Protein AF-A0A841H0S7-F1 (afdb_monomer)

Secondary structure (DSSP, 8-state):
-----------------------------SSS-EEEEEEEEEEETTTTEEEEE-TTSSS---SSSS--SEEEEEEEEEEETTEEEEEEEEEE-SSS-BS-SSSS--SEEEEEEEPPSTT-EEES-SEEE-SSSSS-EEEEEE-S-B-TTPBPPPEEEEEE-TT-SEEEEEEEEEE-------EEEE--S--EEETT---B--EEEE-TTS-EE---EEEEES-TTTEEE-TTT-BEEE-SSEEEEEEEEESS-TTS--EEEEEEEEPSS--EEEEEE--SEEE-TTPBPSS-EEEEEE-TTS-B-TT-EEEEEE---S--EES-SEEE--TTSEEEE-EE--SS-EEEEEEEE-SS-EEEEEEEEEE---SS--EEEE--SS-SBTT-GGGEESSS---TT-EEEE---SS--EE-S-EEESEEEE-TT-EEEE-SEEEESS-EEESSEEESS-EEEE---GGGG-SS-SS----EEEEEESSEEE---SS--EEEEEEEESS-EEESS-EEE-TT-EEEESS-EEESSEEEPPTT--S--EEEESS-EEESSSEEEES--EEEESS-EEESSSEEEE-TT-EEEE--SSPEEEE-TTB-TTTSB-BSSEEE-SSS-EEESS-EEEEEEEE-TT--EEESSEEEEEEEEE-SS-EEEEEEEE-SSTT-EEE--GGGEEEEEEEEEEEEEPS-EESEEEEEEEEESS-EEESS-EEESSEEE-TT--EEESS-EEE-TT-EEES-EEE-

Foldseek 3Di:
DDDDDDDDDDDDDDDDDDDDDDQDPDAPPDPAWDWQDKKKKKDFQVVLDIDIADPPPDHFDDDDDDTHAKDKDWDPWHDDPQKTKTWIKIWGQDQAKWQDDPDPRGWKKKWFPDAKPDPKHWPDASDWYDDVHPDTTGIHTQRDTHHHGRMGGIDMTMIRCVPPRMIMTMMIMITHDDLAFAEKDWPADADEDEQPDWDATDMFTAHPVRHGDDFQKFKAKPDVCQWGADGRTRTIHGHAFAKTKMKMDGPPDPPHYIDIYIYTYFYHDDKDKAWPDDAAFEEAAQAKTPDWTKIAIAHPVRQGGWHFKKAKDKPDDQDKDKPDRIFTQDNRRMDTIIIHHGPAWIKMWIWTDHPVDTDIDIGGYHYPPPPAAEEWEFACPPHQEQQQQVRIVVGGRAAQRYAYEYEDYPHAHEYQDEAHYAHYHYDAQGEYEYAEEYEYQAEYHHNHYYHHDYEDEDAHEQSSPPDDDPDFHAHEYDDEECEYEYDYPGAEHEYPEEYEHNEEYHDAAAEHEDALYEYAHAYEYHAQHYYEYDVVNQLNYEDAHLEEYEAEHHEYEYAHREYHYQEEYYYNYYAAYYDQNHEYEHAHQAAYEYDAPQADPDPGHAAYNYEYNYQHYYEYADEYEYAEYDYPPQHEYYYAAEYEYAAEDAHAHAYAYQYYEFHLDAHHDYHYDQVRYHYCEYEYNEYEDEAHAAAAYEYAHYEYPEAYEHCEHYEFAHEYEPVPHEAEYAYHYYYDVHGDYHDDYHYD

Nearest PDB structures (foldseek):
  8s83-assembly2_B  TM=7.647E-01  e=2.232E-03  Bacillus anthracis
  6qx4-assembly1_A  TM=3.963E-01  e=2.545E-05  Bacillus anthracis
  9g93-assembly1_K  TM=2.545E-01  e=7.572E-07  Bacillus anthracis str. '34F2 (NMRC)'
  9g93-assembly1_A  TM=2.711E-01  e=8.130E-06  Bacillus anthracis str. '34F2 (NMRC)'
  6hhu-assembly1_A  TM=2.618E-01  e=7.969E-05  Bacillus anthracis

Mean predicted aligned error: 19.67 Å

InterPro domains:
  IPR008964 Invasin/intimin cell-adhesion fragments [SSF49373] (290-354)
  IPR013783 Immunoglobulin-like fold [G3DSA:2.60.40.10] (270-363)

Solvent-accessible surface area (backbone atoms only — not comparable to full-atom values): 37772 Å² total; per-residue (Å²): 137,87,89,83,84,82,88,83,85,91,82,92,83,91,84,84,89,78,93,72,91,75,79,84,91,67,66,72,66,88,73,72,67,45,78,76,49,66,40,36,34,42,39,31,61,83,72,44,42,54,52,58,32,27,99,74,88,46,89,65,46,76,81,88,90,77,66,52,56,68,47,61,46,52,40,80,38,43,69,57,96,63,31,38,35,28,33,36,31,45,27,27,58,37,93,53,59,41,11,49,83,90,65,92,81,50,18,36,35,40,31,44,77,43,77,45,37,69,73,31,41,79,52,82,57,79,42,62,38,44,78,95,48,99,59,72,26,51,27,42,74,44,63,60,62,30,45,50,68,32,66,50,76,70,43,80,45,40,30,41,23,80,87,44,52,54,39,41,36,38,36,31,37,34,30,38,74,78,92,50,86,50,42,55,51,59,77,77,69,79,48,82,46,24,33,90,46,84,51,67,56,60,70,46,30,17,22,82,85,72,46,82,44,94,60,67,56,31,33,42,41,79,38,59,74,31,30,36,46,40,43,77,65,31,36,38,44,37,68,33,30,26,77,39,43,37,35,41,31,44,60,90,43,94,84,54,56,65,39,72,43,58,38,38,27,28,43,56,55,72,58,49,76,43,82,74,41,44,57,74,38,67,37,46,66,74,35,65,48,93,53,51,36,26,38,35,32,21,40,84,86,66,49,52,42,38,36,42,61,35,38,48,44,72,76,50,87,46,72,50,50,61,81,44,51,64,41,54,17,39,86,76,5,37,37,68,33,46,47,28,39,18,78,47,71,41,36,37,38,38,41,40,68,39,66,78,50,75,52,74,48,76,35,40,38,43,56,50,70,64,92,63,47,53,72,31,33,55,54,26,74,75,46,36,52,51,79,42,30,72,18,23,44,64,71,46,54,76,40,57,59,15,28,40,35,34,52,71,48,97,33,48,43,35,35,69,57,81,40,40,27,17,26,42,36,28,36,66,85,10,55,37,38,27,59,25,51,35,38,26,34,41,38,40,43,22,63,21,44,42,42,62,82,17,33,46,29,38,47,25,44,75,75,79,47,84,81,62,75,103,56,87,70,59,37,37,35,30,28,40,34,34,19,40,34,36,54,27,77,40,78,45,36,30,37,76,41,49,30,40,24,66,27,38,38,36,25,58,62,23,36,42,27,36,58,66,20,42,39,38,26,57,24,36,39,41,28,36,20,22,43,31,28,29,95,85,38,86,41,68,20,34,43,36,28,49,24,35,40,38,33,54,45,22,30,46,29,50,39,42,11,35,42,37,31,28,36,38,39,44,42,82,37,55,44,40,47,54,37,86,80,18,33,34,35,38,60,17,93,47,61,28,42,47,38,51,60,70,25,37,89,79,99,32,24,37,51,29,46,33,34,37,65,15,70,45,22,45,34,28,72,35,44,36,23,30,38,29,38,41,43,34,88,46,20,34,39,37,45,74,24,32,44,33,26,46,42,28,42,37,36,70,18,41,37,37,22,57,26,38,35,41,8,78,43,83,70,15,44,69,43,65,45,49,96,30,52,51,39,52,31,37,34,32,34,12,21,52,43,66,63,44,68,34,34,21,38,36,34,19,46,28,32,40,68,38,57,37,52,30,63,25,42,38,39,30,58,18,47,36,31,28,76,90,31,58,35,39,29,62,36,57,79,47,70,41,91,85,29,46,74,48,72,67,75,48,72,108

Organism: NCBI:txid1639882

pLDDT: mean 81.68, std 17.3, range [24.0, 98.44]

Sequence (748 aa):
MSPFARLSLLAACLSLAACADQTPTASPETDEAVTLAGVRCTLSADQSSATCGAPAGRGDVILDGDGPYVQIAMTEVTRQNGVLTANVTLKNLTNKVLGFDGTEHKGVYVYMRTPPTNGVVWIDPRGTATFGSDVARPYEKFTSDLAPGATSRAQEWSFALNGATTFTLDLMVATRVPQEFGSIAADLDSIFTAVGRADVLTAQGLNPYGFPVAAPLRWTSRNPAVLRVDAATGTLQPVTPGLTWVVVQHAADRGFAADSVRVRANPAGPFTTAVTSGDNQAGAPGQPLASPLRVRITDANGAPIPGVVARWRILGSTGGSLLNVTTVTNANGEVEASWTLGSGADSVEVIAPSAASQNRVVFHAQIITATRGFTRVWTGAVSDVWETAGNWAPAGVPTVLDSVVVPVTARSPRASVVTQVRRLVVNTGATLELNTRMSVRSDALVSGQVTGTGVVRMNADTSSVRYQSSVGYVARISGRFPELEVATSVAQPRLSGNVLVARDIRLVSARLILGGNDLRVAGDAYIQGGFVGGPGSTGADSLDVRGNVFVSAGGIGGELGVLLVGGDILQTGGSVRPLNAHVTVLNGPAQQRVNLIDSREGDGNRLVNLRIENTGGLRVDQNLHVIIVDVLNGAPITGSDTLSTRNRLKTNGLVNLPGLVIGTTGGATLTVFPGSYQVLRTHFGGGIIPALPYQNLTVGNTTAGANLRIMGDFRVEGTFNTNGYSVVVDGTYTVAPGGSVVGTVTHN

Structure (mmCIF, N/CA/C/O backbone):
data_AF-A0A841H0S7-F1
#
_entry.id   AF-A0A841H0S7-F1
#
loop_
_atom_site.group_PDB
_atom_site.id
_atom_site.type_symbol
_atom_site.label_atom_id
_atom_site.label_alt_id
_atom_site.label_comp_id
_atom_site.label_asym_id
_atom_site.label_entity_id
_atom_site.label_seq_id
_atom_site.pdbx_PDB_ins_code
_atom_site.Cartn_x
_atom_site.Cartn_y
_atom_site.Cartn_z
_atom_site.occupancy
_atom_site.B_iso_or_equiv
_atom_site.auth_seq_id
_atom_site.auth_comp_id
_atom_site.auth_asym_id
_atom_site.auth_atom_id
_atom_site.pdbx_PDB_model_num
ATOM 1 N N . MET A 1 1 ? 76.454 21.277 -82.966 1.00 41.53 1 MET A N 1
ATOM 2 C CA . MET A 1 1 ? 77.694 21.857 -82.415 1.00 41.53 1 MET A CA 1
ATOM 3 C C . MET A 1 1 ? 78.013 21.127 -81.124 1.00 41.53 1 MET A C 1
ATOM 5 O O . MET A 1 1 ? 77.267 21.211 -80.162 1.00 41.53 1 MET A O 1
ATOM 9 N N . SER A 1 2 ? 79.032 20.286 -81.217 1.00 25.53 2 SER A N 1
ATOM 10 C CA . SER A 1 2 ? 79.753 19.555 -80.172 1.00 25.53 2 SER A CA 1
ATOM 11 C C . SER A 1 2 ? 80.664 20.519 -79.360 1.00 25.53 2 SER A C 1
ATOM 13 O O . SER A 1 2 ? 80.689 21.701 -79.694 1.00 25.53 2 SER A O 1
ATOM 15 N N . PRO A 1 3 ? 81.577 20.053 -78.483 1.00 51.16 3 PRO A N 1
ATOM 16 C CA . PRO A 1 3 ? 81.412 19.371 -77.186 1.00 51.16 3 PRO A CA 1
ATOM 17 C C . PRO A 1 3 ? 82.466 19.900 -76.148 1.00 51.16 3 PRO A C 1
ATOM 19 O O . PRO A 1 3 ? 82.900 21.037 -76.267 1.00 51.16 3 PRO A O 1
ATOM 22 N N . PHE A 1 4 ? 82.918 19.036 -75.216 1.00 31.61 4 PHE A N 1
ATOM 23 C CA . PHE A 1 4 ? 84.101 19.074 -74.308 1.00 31.61 4 PHE A CA 1
ATOM 24 C C . PHE A 1 4 ? 83.768 19.292 -72.816 1.00 31.61 4 PHE A C 1
ATOM 26 O O . PHE A 1 4 ? 83.426 20.392 -72.412 1.00 31.61 4 PHE A O 1
ATOM 33 N N . ALA A 1 5 ? 83.708 18.275 -71.936 1.00 29.84 5 ALA A N 1
ATOM 34 C CA . ALA A 1 5 ? 84.603 17.123 -71.683 1.00 29.84 5 ALA A CA 1
ATOM 35 C C . ALA A 1 5 ? 85.989 17.600 -71.191 1.00 29.84 5 ALA A C 1
ATOM 37 O O . ALA A 1 5 ? 86.704 18.250 -71.937 1.00 29.84 5 ALA A O 1
ATOM 38 N N . ARG A 1 6 ? 86.284 17.479 -69.887 1.00 28.17 6 ARG A N 1
ATOM 39 C CA . ARG A 1 6 ? 86.856 16.305 -69.178 1.00 28.17 6 ARG A CA 1
ATOM 40 C C . ARG A 1 6 ? 88.393 16.285 -69.222 1.00 28.17 6 ARG A C 1
ATOM 42 O O . ARG A 1 6 ? 88.958 16.484 -70.285 1.00 28.17 6 ARG A O 1
ATOM 49 N N . LEU A 1 7 ? 88.966 15.801 -68.105 1.00 25.25 7 LEU A N 1
ATOM 50 C CA . LEU A 1 7 ? 90.251 15.077 -68.003 1.00 25.25 7 LEU A CA 1
ATOM 51 C C . LEU A 1 7 ? 91.522 15.966 -68.121 1.00 25.25 7 LEU A C 1
ATOM 53 O O . LEU A 1 7 ? 91.547 16.882 -68.921 1.00 25.25 7 LEU A O 1
ATOM 57 N N . SER A 1 8 ? 92.653 15.784 -67.424 1.00 26.27 8 SER A N 1
ATOM 58 C CA . SER A 1 8 ? 93.158 14.787 -66.460 1.00 26.27 8 SER A CA 1
ATOM 59 C C . SER A 1 8 ? 94.675 15.011 -66.251 1.00 26.27 8 SER A C 1
ATOM 61 O O . SER A 1 8 ? 95.305 15.650 -67.085 1.00 26.27 8 SER A O 1
ATOM 63 N N . LEU A 1 9 ? 95.229 14.320 -65.243 1.00 24.52 9 LEU A N 1
ATOM 64 C CA . LEU A 1 9 ? 96.624 13.853 -65.067 1.00 24.52 9 LEU A CA 1
ATOM 65 C C . LEU A 1 9 ? 97.615 14.820 -64.392 1.00 24.52 9 LEU A C 1
ATOM 67 O O . LEU A 1 9 ? 97.779 15.953 -64.816 1.00 24.52 9 LEU A O 1
ATOM 71 N N . LEU A 1 10 ? 98.180 14.471 -63.226 1.00 24.00 10 LEU A N 1
ATOM 72 C CA . LEU A 1 10 ? 99.197 13.435 -62.907 1.00 24.00 10 LEU A CA 1
ATOM 73 C C . LEU A 1 10 ? 100.619 13.773 -63.390 1.00 24.00 10 LEU A C 1
ATOM 75 O O . LEU A 1 10 ? 100.921 13.624 -64.568 1.00 24.00 10 LEU A O 1
ATOM 79 N N . ALA A 1 11 ? 101.484 14.105 -62.426 1.00 26.12 11 ALA A N 1
ATOM 80 C CA . ALA A 1 11 ? 102.875 13.645 -62.245 1.00 26.12 11 ALA A CA 1
ATOM 81 C C . ALA A 1 11 ? 103.372 14.286 -60.924 1.00 26.12 11 ALA A C 1
ATOM 83 O O . ALA A 1 11 ? 103.389 15.505 -60.822 1.00 26.12 11 ALA A O 1
ATOM 84 N N . ALA A 1 12 ? 103.545 13.604 -59.786 1.00 25.77 12 ALA A N 1
ATOM 85 C CA . ALA A 1 12 ? 104.423 12.478 -59.440 1.00 25.77 12 ALA A CA 1
ATOM 86 C C . ALA A 1 12 ? 105.932 12.790 -59.548 1.00 25.77 12 ALA A C 1
ATOM 88 O O . ALA A 1 12 ? 106.497 12.707 -60.632 1.00 25.77 12 ALA A O 1
ATOM 89 N N . CYS A 1 13 ? 106.556 13.119 -58.405 1.00 24.06 13 CYS A N 1
ATOM 90 C CA . CYS A 1 13 ? 107.806 12.536 -57.862 1.00 24.06 13 CYS A CA 1
ATOM 91 C C . CYS A 1 13 ? 108.168 13.278 -56.553 1.00 24.06 13 CYS A C 1
ATOM 93 O O . CYS A 1 13 ? 108.417 14.476 -56.583 1.00 24.06 13 CYS A O 1
ATOM 95 N N . LEU A 1 14 ? 107.931 12.711 -55.365 1.00 24.97 14 LEU A N 1
ATOM 96 C CA . LEU A 1 14 ? 108.802 11.823 -54.565 1.00 24.97 14 LEU A CA 1
ATOM 97 C C . LEU A 1 14 ? 110.178 12.408 -54.170 1.00 24.97 14 LEU A C 1
ATOM 99 O O . LEU A 1 14 ? 111.129 12.321 -54.939 1.00 24.97 14 LEU A O 1
ATOM 103 N N . SER A 1 15 ? 110.311 12.826 -52.903 1.00 26.73 15 SER A N 1
ATOM 104 C CA . SER A 1 15 ? 111.437 12.427 -52.038 1.00 26.73 15 SER A CA 1
ATOM 105 C C . SER A 1 15 ? 111.118 12.594 -50.535 1.00 26.73 15 SER A C 1
ATOM 107 O O . SER A 1 15 ? 110.772 13.658 -50.038 1.00 26.73 15 SER A O 1
ATOM 109 N N . LEU A 1 16 ? 111.198 11.440 -49.870 1.00 27.70 16 LEU A N 1
ATOM 110 C CA . LEU A 1 16 ? 111.194 11.047 -48.455 1.00 27.70 16 LEU A CA 1
ATOM 111 C C . LEU A 1 16 ? 111.317 12.071 -47.295 1.00 27.70 16 LEU A C 1
ATOM 113 O O . LEU A 1 16 ? 112.324 12.746 -47.127 1.00 27.70 16 LEU A O 1
ATOM 117 N N . ALA A 1 17 ? 110.343 11.922 -46.385 1.00 27.00 17 ALA A N 1
ATOM 118 C CA . ALA A 1 17 ? 110.455 11.555 -44.961 1.00 27.00 17 ALA A CA 1
ATOM 119 C C . ALA A 1 17 ? 111.163 12.487 -43.954 1.00 27.00 17 ALA A C 1
ATOM 121 O O . ALA A 1 17 ? 112.372 12.418 -43.752 1.00 27.00 17 ALA A O 1
ATOM 122 N N . ALA A 1 18 ? 110.342 13.161 -43.144 1.00 26.14 18 ALA A N 1
ATOM 123 C CA . ALA A 1 18 ? 110.504 13.200 -41.690 1.00 26.14 18 ALA A CA 1
ATOM 124 C C . ALA A 1 18 ? 109.118 13.354 -41.036 1.00 26.14 18 ALA A C 1
ATOM 126 O O . ALA A 1 18 ? 108.340 14.226 -41.420 1.00 26.14 18 ALA A O 1
ATOM 127 N N . CYS A 1 19 ? 108.798 12.462 -40.097 1.00 28.48 19 CYS A N 1
ATOM 128 C CA . CYS A 1 19 ? 107.552 12.438 -39.338 1.00 28.48 19 CYS A CA 1
ATOM 129 C C . CYS A 1 19 ? 107.326 13.746 -38.568 1.00 28.48 19 CYS A C 1
ATOM 131 O O . CYS A 1 19 ? 108.166 14.145 -37.764 1.00 28.48 19 CYS A O 1
ATOM 133 N N . ALA A 1 20 ? 106.149 14.338 -38.745 1.00 30.17 20 ALA A N 1
ATOM 134 C CA . ALA A 1 20 ? 105.514 15.214 -37.772 1.00 30.17 20 ALA A CA 1
ATOM 135 C C . ALA A 1 20 ? 104.004 14.964 -37.869 1.00 30.17 20 ALA A C 1
ATOM 137 O O . ALA A 1 20 ? 103.388 15.295 -38.881 1.00 30.17 20 ALA A O 1
ATOM 138 N N . ASP A 1 21 ? 103.445 14.311 -36.847 1.00 28.14 21 ASP A N 1
ATOM 139 C CA . ASP A 1 21 ? 102.003 14.142 -36.663 1.00 28.14 21 ASP A CA 1
ATOM 140 C C . ASP A 1 21 ? 101.353 15.530 -36.643 1.00 28.14 21 ASP A C 1
ATOM 142 O O . ASP A 1 21 ? 101.512 16.300 -35.695 1.00 28.14 21 ASP A O 1
ATOM 146 N N . GLN A 1 22 ? 100.649 15.868 -37.722 1.00 31.06 22 GLN A N 1
ATOM 147 C CA . GLN A 1 22 ? 99.783 17.035 -37.758 1.00 31.06 22 GLN A CA 1
ATOM 148 C C . GLN A 1 22 ? 98.478 16.682 -37.048 1.00 31.06 22 GLN A C 1
ATOM 150 O O . GLN A 1 22 ? 97.733 15.801 -37.475 1.00 31.06 22 GLN A O 1
ATOM 155 N N . THR A 1 23 ? 98.202 17.388 -35.957 1.00 30.45 23 THR A N 1
ATOM 156 C CA . THR A 1 23 ? 96.907 17.399 -35.284 1.00 30.45 23 THR A CA 1
ATOM 157 C C . THR A 1 23 ? 95.836 17.958 -36.230 1.00 30.45 23 THR A C 1
ATOM 159 O O . THR A 1 23 ? 95.966 19.096 -36.685 1.00 30.45 23 THR A O 1
ATOM 162 N N . PRO A 1 24 ? 94.749 17.224 -36.536 1.00 34.66 24 PRO A N 1
ATOM 163 C CA . PRO A 1 24 ? 93.642 17.800 -37.287 1.00 34.66 24 PRO A CA 1
ATOM 164 C C . PRO A 1 24 ? 92.829 18.717 -36.364 1.00 34.66 24 PRO A C 1
ATOM 166 O O . PRO A 1 24 ? 92.102 18.257 -35.485 1.00 34.66 24 PRO A O 1
ATOM 169 N N . THR A 1 25 ? 92.946 20.027 -36.570 1.00 37.91 25 THR A N 1
ATOM 170 C CA . THR A 1 25 ? 92.089 21.064 -35.978 1.00 37.91 25 THR A CA 1
ATOM 171 C C . THR A 1 25 ? 90.827 21.260 -36.825 1.00 37.91 25 THR A C 1
ATOM 173 O O . THR A 1 25 ? 90.713 22.245 -37.553 1.00 37.91 25 THR A O 1
ATOM 176 N N . ALA A 1 26 ? 89.874 20.331 -36.740 1.00 38.41 26 ALA A N 1
ATOM 177 C CA . ALA A 1 26 ? 88.517 20.536 -37.248 1.00 38.41 26 ALA A CA 1
ATOM 178 C C . ALA A 1 26 ? 87.512 20.260 -36.121 1.00 38.41 26 ALA A C 1
ATOM 180 O O . ALA A 1 26 ? 87.459 19.156 -35.576 1.00 38.41 26 ALA A O 1
ATOM 181 N N . SER A 1 27 ? 86.740 21.285 -35.747 1.00 40.94 27 SER A N 1
ATOM 182 C CA . SER A 1 27 ? 85.550 21.127 -34.905 1.00 40.94 27 SER A CA 1
ATOM 183 C C . SER A 1 27 ? 84.581 20.179 -35.621 1.00 40.94 27 SER A C 1
ATOM 185 O O . SER A 1 27 ? 84.425 20.331 -36.831 1.00 40.94 27 SER A O 1
ATOM 187 N N . PRO A 1 28 ? 83.919 19.221 -34.944 1.00 46.69 28 PRO A N 1
ATOM 188 C CA . PRO A 1 28 ? 82.803 18.515 -35.557 1.00 46.69 28 PRO A CA 1
ATOM 189 C C . PRO A 1 28 ? 81.730 19.560 -35.879 1.00 46.69 28 PRO A C 1
ATOM 191 O O . PRO A 1 28 ? 81.166 20.185 -34.979 1.00 46.69 28 PRO A O 1
ATOM 194 N N . GLU A 1 29 ? 81.552 19.831 -37.169 1.00 44.44 29 GLU A N 1
ATOM 195 C CA . GLU A 1 29 ? 80.513 20.714 -37.678 1.00 44.44 29 GLU A CA 1
ATOM 196 C C . GLU A 1 29 ? 79.136 20.186 -37.262 1.00 44.44 29 GLU A C 1
ATOM 198 O O . GLU A 1 29 ? 78.906 18.989 -37.098 1.00 44.44 29 GLU A O 1
ATOM 203 N N . THR A 1 30 ? 78.237 21.134 -37.046 1.00 47.66 30 THR A N 1
ATOM 204 C CA . THR A 1 30 ? 76.935 21.064 -36.380 1.00 47.66 30 THR A CA 1
ATOM 205 C C . THR A 1 30 ? 75.863 20.195 -37.042 1.00 47.66 30 THR A C 1
ATOM 207 O O . THR A 1 30 ? 74.714 20.260 -36.617 1.00 47.66 30 THR A O 1
ATOM 210 N N . ASP A 1 31 ? 76.195 19.357 -38.019 1.00 47.66 31 ASP A N 1
ATOM 211 C CA . ASP A 1 31 ? 75.210 18.500 -38.674 1.00 47.66 31 ASP A CA 1
ATOM 212 C C . ASP A 1 31 ? 75.311 17.050 -38.164 1.00 47.66 31 ASP A C 1
ATOM 214 O O . ASP A 1 31 ? 76.324 16.372 -38.310 1.00 47.66 31 ASP A O 1
ATOM 218 N N . GLU A 1 32 ? 74.220 16.582 -37.549 1.00 52.47 32 GLU A N 1
ATOM 219 C CA . GLU A 1 32 ? 73.835 15.173 -37.324 1.00 52.47 32 GLU A CA 1
ATOM 220 C C . GLU A 1 32 ? 74.503 14.334 -36.208 1.00 52.47 32 GLU A C 1
ATOM 222 O O . GLU A 1 32 ? 74.374 13.108 -36.211 1.00 52.47 32 GLU A O 1
ATOM 227 N N . ALA A 1 33 ? 75.144 14.917 -35.192 1.00 55.19 33 ALA A N 1
ATOM 228 C CA . ALA A 1 33 ? 75.474 14.146 -33.981 1.00 55.19 33 ALA A CA 1
ATOM 229 C C . ALA A 1 33 ? 74.242 14.017 -33.058 1.00 55.19 33 ALA A C 1
ATOM 231 O O . ALA A 1 33 ? 73.719 15.025 -32.584 1.00 55.19 33 ALA A O 1
ATOM 232 N N . VAL A 1 34 ? 73.797 12.788 -32.763 1.00 57.75 34 VAL A N 1
ATOM 233 C CA . VAL A 1 34 ? 72.704 12.534 -31.807 1.00 57.75 34 VAL A CA 1
ATOM 234 C C . VAL A 1 34 ? 73.299 12.299 -30.419 1.00 57.75 34 VAL A C 1
ATOM 236 O O . VAL A 1 34 ? 74.203 11.475 -30.244 1.00 57.75 34 VAL A O 1
ATOM 239 N N . THR A 1 35 ? 72.797 13.013 -29.413 1.00 63.25 35 THR A N 1
ATOM 240 C CA . THR A 1 35 ? 73.180 12.794 -28.014 1.00 63.25 35 THR A CA 1
ATOM 241 C C . THR A 1 35 ? 72.369 11.637 -27.437 1.00 63.25 35 THR A C 1
ATOM 243 O O . THR A 1 35 ? 71.157 11.753 -27.278 1.00 63.25 35 THR A O 1
ATOM 246 N N . LEU A 1 36 ? 73.030 10.521 -27.120 1.00 57.44 36 LEU A N 1
ATOM 247 C CA . LEU A 1 36 ? 72.357 9.257 -26.790 1.00 57.44 36 LEU A CA 1
ATOM 248 C C . LEU A 1 36 ? 72.239 8.966 -25.289 1.00 57.44 36 LEU A C 1
ATOM 250 O O . LEU A 1 36 ? 71.356 8.216 -24.885 1.00 57.44 36 LEU A O 1
ATOM 254 N N . ALA A 1 37 ? 73.130 9.501 -24.448 1.00 64.19 37 ALA A N 1
ATOM 255 C CA . ALA A 1 37 ? 73.140 9.170 -23.020 1.00 64.19 37 ALA A CA 1
ATOM 256 C C . ALA A 1 37 ? 73.747 10.280 -22.156 1.00 64.19 37 ALA A C 1
ATOM 258 O O . ALA A 1 37 ? 74.695 10.940 -22.579 1.00 64.19 37 ALA A O 1
ATOM 259 N N . GLY A 1 38 ? 73.238 10.438 -20.928 1.00 68.62 38 GLY A N 1
ATOM 260 C CA . GLY A 1 38 ? 73.832 11.269 -19.876 1.00 68.62 38 GLY A CA 1
ATOM 261 C C . GLY A 1 38 ? 74.263 10.421 -18.677 1.00 68.62 38 GLY A C 1
ATOM 262 O O . GLY A 1 38 ? 73.432 9.733 -18.098 1.00 68.62 38 GLY A O 1
ATOM 263 N N . VAL A 1 39 ? 75.538 10.460 -18.287 1.00 76.44 39 VAL A N 1
ATOM 264 C CA . VAL A 1 39 ? 76.117 9.610 -17.228 1.00 76.44 39 VAL A CA 1
ATOM 265 C C . VAL A 1 39 ? 76.776 10.482 -16.168 1.00 76.44 39 VAL A C 1
ATOM 267 O O . VAL A 1 39 ? 77.550 11.370 -16.509 1.00 76.44 39 VAL A O 1
ATOM 270 N N . ARG A 1 40 ? 76.521 10.214 -14.883 1.00 84.19 40 ARG A N 1
ATOM 271 C CA . ARG A 1 40 ? 77.226 10.879 -13.783 1.00 84.19 40 ARG A CA 1
ATOM 272 C C . ARG A 1 40 ? 78.320 9.969 -13.246 1.00 84.19 40 ARG A C 1
ATOM 274 O O . ARG A 1 40 ? 78.054 8.828 -12.875 1.00 84.19 40 ARG A O 1
ATOM 281 N N . CYS A 1 41 ? 79.537 10.487 -13.165 1.00 84.62 41 CYS A N 1
ATOM 282 C CA . CYS A 1 41 ? 80.650 9.805 -12.519 1.00 84.62 41 CYS A CA 1
ATOM 283 C C . CYS A 1 41 ? 81.029 10.532 -11.230 1.00 84.62 41 CYS A C 1
ATOM 285 O O . CYS A 1 41 ? 81.181 11.753 -11.227 1.00 84.62 41 CYS A O 1
ATOM 287 N N . THR A 1 42 ? 81.200 9.772 -10.152 1.00 89.50 42 THR A N 1
ATOM 288 C CA . THR A 1 42 ? 81.750 10.238 -8.875 1.00 89.50 42 THR A CA 1
ATOM 289 C C . THR A 1 42 ? 83.116 9.602 -8.687 1.00 89.50 42 THR A C 1
ATOM 291 O O . THR A 1 42 ? 83.234 8.378 -8.762 1.00 89.50 42 THR A O 1
ATOM 294 N N . LEU A 1 43 ? 84.137 10.420 -8.446 1.00 91.69 43 LEU A N 1
ATOM 295 C CA . LEU A 1 43 ? 85.507 9.970 -8.229 1.00 91.69 43 LEU A CA 1
ATOM 296 C C . LEU A 1 43 ? 85.976 10.370 -6.832 1.00 91.69 43 LEU A C 1
ATOM 298 O O . LEU A 1 43 ? 85.708 11.480 -6.361 1.00 91.69 43 LEU A O 1
ATOM 302 N N . SER A 1 44 ? 86.690 9.453 -6.184 1.00 90.06 44 SER A N 1
ATOM 303 C CA . SER A 1 44 ? 87.284 9.627 -4.863 1.00 90.06 44 SER A CA 1
ATOM 304 C C . SER A 1 44 ? 88.792 9.446 -4.954 1.00 90.06 44 SER A C 1
ATOM 306 O O . SER A 1 44 ? 89.296 8.358 -5.240 1.00 90.06 44 SER A O 1
ATOM 308 N N . ALA A 1 45 ? 89.515 10.534 -4.705 1.00 85.56 45 ALA A N 1
ATOM 309 C CA . ALA A 1 45 ? 90.966 10.575 -4.756 1.00 85.56 45 ALA A CA 1
ATOM 310 C C . ALA A 1 45 ? 91.622 9.916 -3.541 1.00 85.56 45 ALA A C 1
ATOM 312 O O . ALA A 1 45 ? 92.730 9.399 -3.659 1.00 85.56 45 ALA A O 1
ATOM 313 N N . ASP A 1 46 ? 90.952 9.914 -2.389 1.00 84.81 46 ASP A N 1
ATOM 314 C CA . ASP A 1 46 ? 91.465 9.261 -1.179 1.00 84.81 46 ASP A CA 1
ATOM 315 C C . ASP A 1 46 ? 91.245 7.743 -1.209 1.00 84.81 46 ASP A C 1
ATOM 317 O O . ASP A 1 46 ? 92.011 6.993 -0.612 1.00 84.81 46 ASP A O 1
ATOM 321 N N . GLN A 1 47 ? 90.212 7.282 -1.921 1.00 87.44 47 GLN A N 1
ATOM 322 C CA . GLN A 1 47 ? 89.890 5.858 -2.051 1.00 87.44 47 GLN A CA 1
ATOM 323 C C . GLN A 1 47 ? 90.373 5.241 -3.368 1.00 87.44 47 GLN A C 1
ATOM 325 O O . GLN A 1 47 ? 90.147 4.052 -3.575 1.00 87.44 47 GLN A O 1
ATOM 330 N N . SER A 1 48 ? 90.999 6.024 -4.256 1.00 87.81 48 SER A N 1
ATOM 331 C CA . SER A 1 48 ? 91.423 5.576 -5.590 1.00 87.81 48 SER A CA 1
ATOM 332 C C . SER A 1 48 ? 90.308 4.829 -6.329 1.00 87.81 48 SER A C 1
ATOM 334 O O . SER A 1 48 ? 90.488 3.718 -6.828 1.00 87.81 48 SER A O 1
ATOM 336 N N . SER A 1 49 ? 89.115 5.426 -6.351 1.00 88.56 49 SER A N 1
ATOM 337 C CA . SER A 1 49 ? 87.917 4.784 -6.887 1.00 88.56 49 SER A CA 1
ATOM 338 C C . SER A 1 49 ? 87.084 5.738 -7.734 1.00 88.56 49 SER A C 1
ATOM 340 O O . SER A 1 49 ? 87.063 6.953 -7.521 1.00 88.56 49 SER A O 1
ATOM 342 N N . ALA A 1 50 ? 86.391 5.169 -8.718 1.00 88.12 50 ALA A N 1
ATOM 343 C CA . ALA A 1 50 ? 85.440 5.874 -9.557 1.00 88.12 50 ALA A CA 1
ATOM 344 C C . ALA A 1 50 ? 84.192 5.015 -9.748 1.00 88.12 50 ALA A C 1
ATOM 346 O O . ALA A 1 50 ? 84.271 3.811 -9.992 1.00 88.12 50 ALA A O 1
ATOM 347 N N . THR A 1 51 ? 83.031 5.649 -9.648 1.00 85.62 51 THR A N 1
ATOM 348 C CA . THR A 1 51 ? 81.738 5.013 -9.895 1.00 85.62 51 THR A CA 1
ATOM 349 C C . THR A 1 51 ? 80.962 5.852 -10.893 1.00 85.62 51 THR A C 1
ATOM 351 O O . THR A 1 51 ? 80.637 7.004 -10.604 1.00 85.62 51 THR A O 1
ATOM 354 N N . CYS A 1 52 ? 80.659 5.272 -12.052 1.00 81.38 52 CYS A N 1
ATOM 355 C CA . CYS A 1 52 ? 79.872 5.900 -13.108 1.00 81.38 52 CYS A CA 1
ATOM 356 C C . CYS A 1 52 ? 78.504 5.225 -13.219 1.00 81.38 52 CYS A C 1
ATOM 358 O O . CYS A 1 52 ? 78.416 3.999 -13.282 1.00 81.38 52 CYS A O 1
ATOM 360 N N . GLY A 1 53 ? 77.438 6.021 -13.246 1.00 68.56 53 GLY A N 1
ATOM 361 C CA . GLY A 1 53 ? 76.070 5.521 -13.341 1.00 68.56 53 GLY A CA 1
ATOM 362 C C . GLY A 1 53 ? 75.033 6.638 -13.443 1.00 68.56 53 GLY A C 1
ATOM 363 O O . GLY A 1 53 ? 75.363 7.820 -13.552 1.00 68.56 53 GLY A O 1
ATOM 364 N N . ALA A 1 54 ? 73.753 6.271 -13.418 1.00 56.81 54 ALA A N 1
ATOM 365 C CA . ALA A 1 54 ? 72.676 7.252 -13.364 1.00 56.81 54 ALA A CA 1
ATOM 366 C C . ALA A 1 54 ? 72.672 7.992 -12.016 1.00 56.81 54 ALA A C 1
ATOM 368 O O . ALA A 1 54 ? 73.032 7.387 -11.003 1.00 56.81 54 ALA A O 1
ATOM 369 N N . PRO A 1 55 ? 72.196 9.251 -11.937 1.00 49.53 55 PRO A N 1
ATOM 370 C CA . PRO A 1 55 ? 72.171 10.031 -10.692 1.00 49.53 55 PRO A CA 1
ATOM 371 C C . PRO A 1 55 ? 71.309 9.480 -9.529 1.00 49.53 55 PRO A C 1
ATOM 373 O O . PRO A 1 55 ? 71.038 10.228 -8.595 1.00 49.53 55 PRO A O 1
ATOM 376 N N . ALA A 1 56 ? 70.855 8.218 -9.554 1.00 43.47 56 ALA A N 1
ATOM 377 C CA . ALA A 1 56 ? 69.887 7.662 -8.602 1.00 43.47 56 ALA A CA 1
ATOM 378 C C . ALA A 1 56 ? 70.134 6.195 -8.163 1.00 43.47 56 ALA A C 1
ATOM 380 O O . ALA A 1 56 ? 69.188 5.490 -7.821 1.00 43.47 56 ALA A O 1
ATOM 381 N N . GLY A 1 57 ? 71.382 5.711 -8.121 1.00 38.94 57 GLY A N 1
ATOM 382 C CA . GLY A 1 57 ? 71.714 4.516 -7.319 1.00 38.94 57 GLY A CA 1
ATOM 383 C C . GLY A 1 57 ? 71.128 3.172 -7.787 1.00 38.94 57 GLY A C 1
ATOM 384 O O . GLY A 1 57 ? 70.985 2.248 -6.988 1.00 38.94 57 GLY A O 1
ATOM 385 N N . ARG A 1 58 ? 70.835 3.023 -9.079 1.00 31.70 58 ARG A N 1
ATOM 386 C CA . ARG A 1 58 ? 70.750 1.726 -9.764 1.00 31.70 58 ARG A CA 1
ATOM 387 C C . ARG A 1 58 ? 71.698 1.788 -10.960 1.00 31.70 58 ARG A C 1
ATOM 389 O O . ARG A 1 58 ? 71.813 2.844 -11.580 1.00 31.70 58 ARG A O 1
ATOM 396 N N . GLY A 1 59 ? 72.420 0.702 -11.235 1.00 35.53 59 GLY A N 1
ATOM 397 C CA . GLY A 1 59 ? 73.104 0.561 -12.519 1.00 35.53 59 GLY A CA 1
ATOM 398 C C . GLY A 1 59 ? 72.084 0.774 -13.637 1.00 35.53 59 GLY A C 1
ATOM 399 O O . GLY A 1 59 ? 70.965 0.284 -13.518 1.00 35.53 59 GLY A O 1
ATOM 400 N N . ASP A 1 60 ? 72.491 1.535 -14.650 1.00 35.12 60 ASP A N 1
ATOM 401 C CA . ASP A 1 60 ? 71.763 1.895 -15.878 1.00 35.12 60 ASP A CA 1
ATOM 402 C C . ASP A 1 60 ? 71.007 3.243 -15.853 1.00 35.12 60 ASP A C 1
ATOM 404 O O . ASP A 1 60 ? 70.173 3.531 -14.996 1.00 35.12 60 ASP A O 1
ATOM 408 N N . VAL A 1 61 ? 71.322 4.093 -16.843 1.00 37.75 61 VAL A N 1
ATOM 409 C CA . VAL A 1 61 ? 70.596 5.331 -17.181 1.00 37.75 61 VAL A CA 1
ATOM 410 C C . VAL A 1 61 ? 69.532 4.991 -18.225 1.00 37.75 61 VAL A C 1
ATOM 412 O O . VAL A 1 61 ? 69.864 4.428 -19.265 1.00 37.75 61 VAL A O 1
ATOM 415 N N . ILE A 1 62 ? 68.279 5.374 -17.956 1.00 41.34 62 ILE A N 1
ATOM 416 C CA . ILE A 1 62 ? 67.099 5.204 -18.821 1.00 41.34 62 ILE A CA 1
ATOM 417 C C . ILE A 1 62 ? 66.531 6.588 -19.162 1.00 41.34 62 ILE A C 1
ATOM 419 O O . ILE A 1 62 ? 66.256 7.358 -18.241 1.00 41.34 62 ILE A O 1
ATOM 423 N N . LEU A 1 63 ? 66.281 6.858 -20.448 1.00 43.09 63 LEU A N 1
ATOM 424 C CA . LEU A 1 63 ? 65.257 7.794 -20.935 1.00 43.09 63 LEU A CA 1
ATOM 425 C C . LEU A 1 63 ? 64.597 7.157 -22.182 1.00 43.09 63 LEU A C 1
ATOM 427 O O . LEU A 1 63 ? 65.305 6.718 -23.082 1.00 43.09 63 LEU A O 1
ATOM 431 N N . ASP A 1 64 ? 63.263 7.064 -22.171 1.00 38.16 64 ASP A N 1
ATOM 432 C CA . ASP A 1 64 ? 62.346 6.571 -23.225 1.00 38.16 64 ASP A CA 1
ATOM 433 C C . ASP A 1 64 ? 62.307 5.065 -23.572 1.00 38.16 64 ASP A C 1
ATOM 435 O O . ASP A 1 64 ? 62.207 4.669 -24.726 1.00 38.16 64 ASP A O 1
ATOM 439 N N . GLY A 1 65 ? 62.247 4.198 -22.557 1.00 39.84 65 GLY A N 1
ATOM 440 C CA . GLY A 1 65 ? 61.614 2.872 -22.698 1.00 39.84 65 GLY A CA 1
ATOM 441 C C . GLY A 1 65 ? 62.459 1.705 -23.233 1.00 39.84 65 GLY A C 1
ATOM 442 O O . GLY A 1 65 ? 62.091 0.574 -22.935 1.00 39.84 65 GLY A O 1
ATOM 443 N N . ASP A 1 66 ? 63.605 1.932 -23.885 1.00 45.72 66 ASP A N 1
ATOM 444 C CA . ASP A 1 66 ? 64.400 0.861 -24.539 1.00 45.72 66 ASP A CA 1
ATOM 445 C C . ASP A 1 66 ? 65.850 0.673 -24.011 1.00 45.72 66 ASP A C 1
ATOM 447 O O . ASP A 1 66 ? 66.770 0.330 -24.750 1.00 45.72 66 ASP A O 1
ATOM 451 N N . GLY A 1 67 ? 66.071 0.812 -22.697 1.00 51.94 67 GLY A N 1
ATOM 452 C CA . GLY A 1 67 ? 67.308 0.352 -22.025 1.00 51.94 67 GLY A CA 1
ATOM 453 C C . GLY A 1 67 ? 68.594 1.174 -22.285 1.00 51.94 67 GLY A C 1
ATOM 454 O O . GLY A 1 67 ? 68.567 2.183 -22.987 1.00 51.94 67 GLY A O 1
ATOM 455 N N . PRO A 1 68 ? 69.736 0.813 -21.655 1.00 55.84 68 PRO A N 1
ATOM 456 C CA . PRO A 1 68 ? 70.976 1.592 -21.738 1.00 55.84 68 PRO A CA 1
ATOM 457 C C . PRO A 1 68 ? 71.730 1.376 -23.063 1.00 55.84 68 PRO A C 1
ATOM 459 O O . PRO A 1 68 ? 71.966 0.243 -23.474 1.00 55.84 68 PRO A O 1
ATOM 462 N N . TYR A 1 69 ? 72.189 2.465 -23.693 1.00 65.12 69 TYR A N 1
ATOM 463 C CA . TYR A 1 69 ? 72.890 2.423 -24.989 1.00 65.12 69 TYR A CA 1
ATOM 464 C C . TYR A 1 69 ? 74.417 2.263 -24.872 1.00 65.12 69 TYR A C 1
ATOM 466 O O . TYR A 1 69 ? 75.034 1.523 -25.640 1.00 65.12 69 TYR A O 1
ATOM 474 N N . VAL A 1 70 ? 75.049 2.948 -23.911 1.00 72.38 70 VAL A N 1
ATOM 475 C CA . VAL A 1 70 ? 76.507 2.929 -23.695 1.00 72.38 70 VAL A CA 1
ATOM 476 C C . VAL A 1 70 ? 76.812 2.881 -22.201 1.00 72.38 70 VAL A C 1
ATOM 478 O O . VAL A 1 70 ? 76.243 3.647 -21.426 1.00 72.38 70 VAL A O 1
ATOM 481 N N . GLN A 1 71 ? 77.745 2.018 -21.800 1.00 81.81 71 GLN A N 1
ATOM 482 C CA . GLN A 1 71 ? 78.280 1.976 -20.439 1.00 81.81 71 GLN A CA 1
ATOM 483 C C . GLN A 1 71 ? 79.671 2.610 -20.398 1.00 81.81 71 GLN A C 1
ATOM 485 O O . GLN A 1 71 ? 80.545 2.234 -21.175 1.00 81.81 71 GLN A O 1
ATOM 490 N N . ILE A 1 72 ? 79.875 3.547 -19.468 1.00 86.00 72 ILE A N 1
ATOM 491 C CA . ILE A 1 72 ? 81.175 4.175 -19.207 1.00 86.00 72 ILE A CA 1
ATOM 492 C C . ILE A 1 72 ? 81.768 3.554 -17.946 1.00 86.00 72 ILE A C 1
ATOM 494 O O . ILE A 1 72 ? 81.118 3.554 -16.899 1.00 86.00 72 ILE A O 1
ATOM 498 N N . ALA A 1 73 ? 82.998 3.056 -18.038 1.00 85.88 73 ALA A N 1
ATOM 499 C CA . ALA A 1 73 ? 83.749 2.569 -16.889 1.00 85.88 73 ALA A CA 1
ATOM 500 C C . ALA A 1 73 ? 85.046 3.364 -16.729 1.00 85.88 73 ALA A C 1
ATOM 502 O O . ALA A 1 73 ? 85.761 3.594 -17.703 1.00 85.88 73 ALA A O 1
ATOM 503 N N . MET A 1 74 ? 85.331 3.763 -15.490 1.00 89.19 74 MET A N 1
ATOM 504 C CA . MET A 1 74 ? 86.580 4.401 -15.081 1.00 89.19 74 MET A CA 1
ATOM 505 C C . MET A 1 74 ? 87.300 3.454 -14.124 1.00 89.19 74 MET A C 1
ATOM 507 O O . MET A 1 74 ? 86.816 3.193 -13.023 1.00 89.19 74 MET A O 1
ATOM 511 N N . THR A 1 75 ? 88.420 2.898 -14.568 1.00 88.12 75 THR A N 1
ATOM 512 C CA . THR A 1 75 ? 89.194 1.877 -13.850 1.00 88.12 75 THR A CA 1
ATOM 513 C C . THR A 1 75 ? 90.635 2.329 -13.654 1.00 88.12 75 THR A C 1
ATOM 515 O O . THR A 1 75 ? 91.046 3.335 -14.222 1.00 88.12 75 THR A O 1
ATOM 518 N N . GLU A 1 76 ? 91.405 1.592 -12.849 1.00 89.56 76 GLU A N 1
ATOM 519 C CA . GLU A 1 76 ? 92.825 1.897 -12.588 1.00 89.56 76 GLU A CA 1
ATOM 520 C C . GLU A 1 76 ? 93.029 3.338 -12.099 1.00 89.56 76 GLU A C 1
ATOM 522 O O . GLU A 1 76 ? 93.898 4.068 -12.565 1.00 89.56 76 GLU A O 1
ATOM 527 N N . VAL A 1 77 ? 92.177 3.763 -11.162 1.00 91.19 77 VAL A N 1
ATOM 528 C CA . VAL A 1 77 ? 92.210 5.122 -10.628 1.00 91.19 77 VAL A CA 1
ATOM 529 C C . VAL A 1 77 ? 93.431 5.281 -9.730 1.00 91.19 77 VAL A C 1
ATOM 531 O O . VAL A 1 77 ? 93.500 4.679 -8.658 1.00 91.19 77 VAL A O 1
ATOM 534 N N . THR A 1 78 ? 94.390 6.109 -10.134 1.00 90.38 78 THR A N 1
ATOM 535 C CA . THR A 1 78 ? 95.605 6.364 -9.351 1.00 90.38 78 THR A CA 1
ATOM 536 C C . THR A 1 78 ? 95.757 7.842 -9.032 1.00 90.38 78 THR A C 1
ATOM 538 O O . THR A 1 78 ? 95.243 8.710 -9.735 1.00 90.38 78 THR A O 1
ATOM 541 N N . ARG A 1 79 ? 96.428 8.145 -7.918 1.00 90.38 79 ARG A N 1
ATOM 542 C CA . ARG A 1 79 ? 96.676 9.518 -7.478 1.00 90.38 79 ARG A CA 1
ATOM 543 C C . ARG A 1 79 ? 98.163 9.721 -7.256 1.00 90.38 79 ARG A C 1
ATOM 545 O O . ARG A 1 79 ? 98.760 9.049 -6.417 1.00 90.38 79 ARG A O 1
ATOM 552 N N . GLN A 1 80 ? 98.732 10.703 -7.944 1.00 89.44 80 GLN A N 1
ATOM 553 C CA . GLN A 1 80 ? 100.128 11.089 -7.781 1.00 89.44 80 GLN A CA 1
ATOM 554 C C . GLN A 1 80 ? 100.273 12.607 -7.927 1.00 89.44 80 GLN A C 1
ATOM 556 O O . GLN A 1 80 ? 99.693 13.213 -8.821 1.00 89.44 80 GLN A O 1
ATOM 561 N N . ASN A 1 81 ? 101.032 13.241 -7.027 1.00 87.75 81 ASN A N 1
ATOM 562 C CA . ASN A 1 81 ? 101.386 14.670 -7.086 1.00 87.75 81 ASN A CA 1
ATOM 563 C C . ASN A 1 81 ? 100.200 15.638 -7.298 1.00 87.75 81 ASN A C 1
ATOM 565 O O . ASN A 1 81 ? 100.315 16.626 -8.015 1.00 87.75 81 ASN A O 1
ATOM 569 N N . GLY A 1 82 ? 99.047 15.366 -6.674 1.00 86.69 82 GLY A N 1
ATOM 570 C CA . GLY A 1 82 ? 97.857 16.224 -6.784 1.00 86.69 82 GLY A CA 1
ATOM 571 C C . GLY A 1 82 ? 97.044 16.049 -8.075 1.00 86.69 82 GLY A C 1
ATOM 572 O O . GLY A 1 82 ? 96.063 16.768 -8.263 1.00 86.69 82 GLY A O 1
ATOM 573 N N . VAL A 1 83 ? 97.407 15.081 -8.919 1.00 92.00 83 VAL A N 1
ATOM 574 C CA . VAL A 1 83 ? 96.660 14.667 -10.112 1.00 92.00 83 VAL A CA 1
ATOM 575 C C . VAL A 1 83 ? 96.057 13.285 -9.878 1.00 92.00 83 VAL A C 1
ATOM 577 O O . VAL A 1 83 ? 96.692 12.411 -9.282 1.00 92.00 83 VAL A O 1
ATOM 580 N N . LEU A 1 84 ? 94.817 13.099 -10.323 1.00 93.75 84 LEU A N 1
ATOM 581 C CA . LEU A 1 84 ? 94.140 11.808 -10.354 1.00 93.75 84 LEU A CA 1
ATOM 582 C C . LEU A 1 84 ? 94.008 11.340 -11.799 1.00 93.75 84 LEU A C 1
ATOM 584 O O . LEU A 1 84 ? 93.448 12.069 -12.616 1.00 93.75 84 LEU A O 1
ATOM 588 N N . THR A 1 85 ? 94.504 10.146 -12.105 1.00 92.81 85 THR A N 1
ATOM 589 C CA . THR A 1 85 ? 94.358 9.524 -13.424 1.00 92.81 85 THR A CA 1
ATOM 590 C C . THR A 1 85 ? 93.380 8.361 -13.358 1.00 92.81 85 THR A C 1
ATOM 592 O O . THR A 1 85 ? 93.259 7.707 -12.321 1.00 92.81 85 THR A O 1
ATOM 595 N N . ALA A 1 86 ? 92.643 8.126 -14.441 1.00 92.31 86 ALA A N 1
ATOM 596 C CA . ALA A 1 86 ? 91.737 6.992 -14.574 1.00 92.31 86 ALA A CA 1
ATOM 597 C C . ALA A 1 86 ? 91.674 6.522 -16.028 1.00 92.31 86 ALA A C 1
ATOM 599 O O . ALA A 1 86 ? 91.564 7.334 -16.946 1.00 92.31 86 ALA A O 1
ATOM 600 N N . ASN A 1 87 ? 91.664 5.208 -16.231 1.00 91.81 87 ASN A N 1
ATOM 601 C CA . ASN A 1 87 ? 91.449 4.603 -17.536 1.00 91.81 87 ASN A CA 1
ATOM 602 C C . ASN A 1 87 ? 89.955 4.520 -17.846 1.00 91.81 87 ASN A C 1
ATOM 604 O O . ASN A 1 87 ? 89.197 3.839 -17.154 1.00 91.81 87 ASN A O 1
ATOM 608 N N . VAL A 1 88 ? 89.536 5.217 -18.899 1.00 90.12 88 VAL A N 1
ATOM 609 C CA . VAL A 1 88 ? 88.140 5.336 -19.319 1.00 90.12 88 VAL A CA 1
ATOM 610 C C . VAL A 1 88 ? 87.870 4.438 -20.516 1.00 90.12 88 VAL A C 1
ATOM 612 O O . VAL A 1 88 ? 88.573 4.487 -21.525 1.00 90.12 88 VAL A O 1
ATOM 615 N N . THR A 1 89 ? 86.828 3.618 -20.410 1.00 87.75 89 THR A N 1
ATOM 616 C CA . THR A 1 89 ? 86.352 2.745 -21.489 1.00 87.75 89 THR A CA 1
ATOM 617 C C . THR A 1 89 ? 84.861 2.935 -21.736 1.00 87.75 89 THR A C 1
ATOM 619 O O . THR A 1 89 ? 84.096 3.247 -20.819 1.00 87.75 89 THR A O 1
ATOM 622 N N . LEU A 1 90 ? 84.452 2.718 -22.986 1.00 86.50 90 LEU A N 1
ATOM 623 C CA . LEU A 1 90 ? 83.062 2.744 -23.429 1.00 86.50 90 LEU A CA 1
ATOM 624 C C . LEU A 1 90 ? 82.652 1.370 -23.930 1.00 86.50 90 LEU A C 1
ATOM 626 O O . LEU A 1 90 ? 83.276 0.845 -24.847 1.00 86.50 90 LEU A O 1
ATOM 630 N N . LYS A 1 91 ? 81.577 0.809 -23.390 1.00 84.56 91 LYS A N 1
ATOM 631 C CA . LYS A 1 91 ? 80.975 -0.415 -23.913 1.00 84.56 91 LYS A CA 1
ATOM 632 C C . LYS A 1 91 ? 79.691 -0.094 -24.656 1.00 84.56 91 LYS A C 1
ATOM 634 O O . LYS A 1 91 ? 78.779 0.501 -24.082 1.00 84.56 91 LYS A O 1
ATOM 639 N N . ASN A 1 92 ? 79.619 -0.507 -25.916 1.00 80.38 92 ASN A N 1
ATOM 640 C CA . ASN A 1 92 ? 78.395 -0.434 -26.698 1.00 80.38 92 ASN A CA 1
ATOM 641 C C . ASN A 1 92 ? 77.432 -1.527 -26.219 1.00 80.38 92 ASN A C 1
ATOM 643 O O . ASN A 1 92 ? 77.736 -2.714 -26.325 1.00 80.38 92 ASN A O 1
ATOM 647 N N . LEU A 1 93 ? 76.287 -1.128 -25.674 1.00 77.31 93 LEU A N 1
ATOM 648 C CA . LEU A 1 93 ? 75.250 -2.047 -25.204 1.00 77.31 93 LEU A CA 1
ATOM 649 C C . LEU A 1 93 ? 74.135 -2.252 -26.240 1.00 77.31 93 LEU A C 1
ATOM 651 O O . LEU A 1 93 ? 73.241 -3.067 -26.031 1.00 77.31 93 LEU A O 1
ATOM 655 N N . THR A 1 94 ? 74.209 -1.554 -27.373 1.00 67.38 94 THR A N 1
ATOM 656 C CA . THR A 1 94 ? 73.261 -1.693 -28.478 1.00 67.38 94 THR A CA 1
ATOM 657 C C . THR A 1 94 ? 73.580 -2.908 -29.350 1.00 67.38 94 THR A C 1
ATOM 659 O O . THR A 1 94 ? 74.683 -3.459 -29.325 1.00 67.38 94 THR A O 1
ATOM 662 N N . ASN A 1 95 ? 72.612 -3.308 -30.176 1.00 66.38 95 ASN A N 1
ATOM 663 C CA . ASN A 1 95 ? 72.776 -4.334 -31.207 1.00 66.38 95 ASN A CA 1
ATOM 664 C C . ASN A 1 95 ? 73.291 -3.779 -32.556 1.00 66.38 95 ASN A C 1
ATOM 666 O O . ASN A 1 95 ? 73.346 -4.525 -33.535 1.00 66.38 95 ASN A O 1
ATOM 670 N N . LYS A 1 96 ? 73.678 -2.496 -32.624 1.00 64.75 96 LYS A N 1
ATOM 671 C CA . LYS A 1 96 ? 74.215 -1.830 -33.827 1.00 64.75 96 LYS A CA 1
ATOM 672 C C . LYS A 1 96 ? 75.632 -1.299 -33.577 1.00 64.75 96 LYS A C 1
ATOM 674 O O . LYS A 1 96 ? 76.064 -1.196 -32.437 1.00 64.75 96 LYS A O 1
ATOM 679 N N . VAL A 1 97 ? 76.386 -0.997 -34.634 1.00 73.00 97 VAL A N 1
ATOM 680 C CA . VAL A 1 97 ? 77.722 -0.381 -34.517 1.00 73.00 97 VAL A CA 1
ATOM 681 C C . VAL A 1 97 ? 77.560 1.111 -34.198 1.00 73.00 97 VAL A C 1
ATOM 683 O O . VAL A 1 97 ? 76.828 1.795 -34.908 1.00 73.00 97 VAL A O 1
ATOM 686 N N . LEU A 1 98 ? 78.235 1.621 -33.165 1.00 72.06 98 LEU A N 1
ATOM 687 C CA . LEU A 1 98 ? 78.273 3.056 -32.843 1.00 72.06 98 LEU A CA 1
ATOM 688 C C . LEU A 1 98 ? 79.517 3.715 -33.451 1.00 72.06 98 LEU A C 1
ATOM 690 O O . LEU A 1 98 ? 80.599 3.126 -33.430 1.00 72.06 98 LEU A O 1
ATOM 694 N N . GLY A 1 99 ? 79.370 4.945 -33.951 1.00 65.94 99 GLY A N 1
ATOM 695 C CA . GLY A 1 99 ? 80.451 5.709 -34.588 1.00 65.94 99 GLY A CA 1
ATOM 696 C C . GLY A 1 99 ? 80.586 5.509 -36.099 1.00 65.94 99 GLY A C 1
ATOM 697 O O . GLY A 1 99 ? 81.488 6.095 -36.691 1.00 65.94 99 GLY A O 1
ATOM 698 N N . PHE A 1 100 ? 79.680 4.735 -36.710 1.00 59.69 100 PHE A N 1
ATOM 699 C CA . PHE A 1 100 ? 79.692 4.405 -38.133 1.00 59.69 100 PHE A CA 1
ATOM 700 C C . PHE A 1 100 ? 78.588 5.150 -38.900 1.00 59.69 100 PHE A C 1
ATOM 702 O O . PHE A 1 100 ? 77.405 4.918 -38.655 1.00 59.69 100 PHE A O 1
ATOM 709 N N . ASP A 1 101 ? 78.968 5.981 -39.875 1.00 52.06 101 ASP A N 1
ATOM 710 C CA . ASP A 1 101 ? 78.044 6.560 -40.869 1.00 52.06 101 ASP A CA 1
ATOM 711 C C . ASP A 1 101 ? 78.458 6.294 -42.332 1.00 52.06 101 ASP A C 1
ATOM 713 O O . ASP A 1 101 ? 77.800 6.748 -43.264 1.00 52.06 101 ASP A O 1
ATOM 717 N N . GLY A 1 102 ? 79.538 5.532 -42.548 1.00 52.28 102 GLY A N 1
ATOM 718 C CA . GLY A 1 102 ? 80.081 5.256 -43.880 1.00 52.28 102 GLY A CA 1
ATOM 719 C C . GLY A 1 102 ? 80.998 6.344 -44.465 1.00 52.28 102 GLY A C 1
ATOM 720 O O . GLY A 1 102 ? 81.431 6.180 -45.606 1.00 52.28 102 GLY A O 1
ATOM 721 N N . THR A 1 103 ? 81.348 7.403 -43.720 1.00 46.16 103 THR A N 1
ATOM 722 C CA . THR A 1 103 ? 82.268 8.480 -44.151 1.00 46.16 103 THR A CA 1
ATOM 723 C C . THR A 1 103 ? 83.507 8.634 -43.239 1.00 46.16 103 THR A C 1
ATOM 725 O O . THR A 1 103 ? 83.799 7.774 -42.404 1.00 46.16 103 THR A O 1
ATOM 728 N N . GLU A 1 104 ? 84.313 9.686 -43.448 1.00 44.03 104 GLU A N 1
ATOM 729 C CA . GLU A 1 104 ? 85.622 9.925 -42.805 1.00 44.03 104 GLU A CA 1
ATOM 730 C C . GLU A 1 104 ? 85.524 10.324 -41.310 1.00 44.03 104 GLU A C 1
ATOM 732 O O . GLU A 1 104 ? 86.511 10.256 -40.573 1.00 44.03 104 GLU A O 1
ATOM 737 N N . HIS A 1 105 ? 84.330 10.654 -40.800 1.00 52.56 105 HIS A N 1
ATOM 738 C CA . HIS A 1 105 ? 84.115 11.109 -39.418 1.00 52.56 105 HIS A CA 1
ATOM 739 C C . HIS A 1 105 ? 83.791 9.973 -38.428 1.00 52.56 105 HIS A C 1
ATOM 741 O O . HIS A 1 105 ? 82.777 9.990 -37.734 1.00 52.56 105 HIS A O 1
ATOM 747 N N . LYS A 1 106 ? 84.701 9.000 -38.310 1.00 61.31 106 LYS A N 1
ATOM 748 C CA . LYS A 1 106 ? 84.538 7.807 -37.454 1.00 61.31 106 LYS A CA 1
ATOM 749 C C . LYS A 1 106 ? 84.698 8.100 -35.961 1.00 61.31 106 LYS A C 1
ATOM 751 O O . LYS A 1 106 ? 85.646 8.800 -35.580 1.00 61.31 106 LYS A O 1
ATOM 756 N N . GLY A 1 107 ? 83.825 7.535 -35.121 1.00 70.12 107 GLY A N 1
ATOM 757 C CA . GLY A 1 107 ? 84.031 7.431 -33.668 1.00 70.12 107 GLY A CA 1
ATOM 758 C C . GLY A 1 107 ? 82.871 7.863 -32.759 1.00 70.12 107 GLY A C 1
ATOM 759 O O . GLY A 1 107 ? 81.837 8.375 -33.190 1.00 70.12 107 GLY A O 1
ATOM 760 N N . VAL A 1 108 ? 83.064 7.648 -31.457 1.00 77.00 108 VAL A N 1
ATOM 761 C CA . VAL A 1 108 ? 82.136 8.027 -30.380 1.00 77.00 108 VAL A CA 1
ATOM 762 C C . VAL A 1 108 ? 82.752 9.156 -29.559 1.00 77.00 108 VAL A C 1
ATOM 764 O O . VAL A 1 108 ? 83.911 9.075 -29.146 1.00 77.00 108 VAL A O 1
ATOM 767 N N . TYR A 1 109 ? 81.982 10.214 -29.326 1.00 80.56 109 TYR A N 1
ATOM 768 C CA . TYR A 1 109 ? 82.427 11.400 -28.603 1.00 80.56 109 TYR A CA 1
ATOM 769 C C . TYR A 1 109 ? 81.846 11.394 -27.194 1.00 80.56 109 TYR A C 1
ATOM 771 O O . TYR A 1 109 ? 80.647 11.178 -27.015 1.00 80.56 109 TYR A O 1
ATOM 779 N N . VAL A 1 110 ? 82.690 11.663 -26.199 1.00 83.81 110 VAL A N 1
ATOM 780 C CA . VAL A 1 110 ? 82.263 11.853 -24.810 1.00 83.81 110 VAL A CA 1
ATOM 781 C C . VAL A 1 110 ? 82.658 13.249 -24.384 1.00 83.81 110 VAL A C 1
ATOM 783 O O . VAL A 1 110 ? 83.833 13.603 -24.430 1.00 83.81 110 VAL A O 1
ATOM 786 N N . TYR A 1 111 ? 81.682 14.047 -23.973 1.00 82.75 111 TYR A N 1
ATOM 787 C CA . TYR A 1 111 ? 81.911 15.434 -23.592 1.00 82.75 111 TYR A CA 1
ATOM 788 C C . TYR A 1 111 ? 81.334 15.739 -22.217 1.00 82.75 111 TYR A C 1
ATOM 790 O O . TYR A 1 111 ? 80.392 15.095 -21.747 1.00 82.75 111 TYR A O 1
ATOM 798 N N . MET A 1 112 ? 81.913 16.745 -21.566 1.00 82.62 112 MET A N 1
ATOM 799 C CA . MET A 1 112 ? 81.438 17.210 -20.268 1.00 82.62 112 MET A CA 1
ATOM 800 C C . MET A 1 112 ? 80.220 18.107 -20.449 1.00 82.62 112 MET A C 1
ATOM 802 O O . MET A 1 112 ? 80.318 19.215 -20.982 1.00 82.62 112 MET A O 1
ATOM 806 N N . ARG A 1 113 ? 79.065 17.650 -19.961 1.00 78.31 113 ARG A N 1
ATOM 807 C CA . ARG A 1 113 ? 77.854 18.476 -19.901 1.00 78.31 113 ARG A CA 1
ATOM 808 C C . ARG A 1 113 ? 78.054 19.639 -18.932 1.00 78.31 113 ARG A C 1
ATOM 810 O O . ARG A 1 113 ? 77.659 20.769 -19.223 1.00 78.31 113 ARG A O 1
ATOM 817 N N . THR A 1 114 ? 78.693 19.359 -17.799 1.00 77.94 114 THR A N 1
ATOM 818 C CA . THR A 1 114 ? 79.100 20.337 -16.787 1.00 77.94 114 THR A CA 1
ATOM 819 C C . THR A 1 114 ? 80.560 20.099 -16.386 1.00 77.94 114 THR A C 1
ATOM 821 O O . THR A 1 114 ? 81.019 18.956 -16.429 1.00 77.94 114 THR A O 1
ATOM 824 N N . PRO A 1 115 ? 81.317 21.155 -16.027 1.00 80.75 115 PRO A N 1
ATOM 825 C CA . PRO A 1 115 ? 82.678 20.994 -15.518 1.00 80.75 115 PRO A CA 1
ATOM 826 C C . PRO A 1 115 ? 82.716 20.121 -14.252 1.00 80.75 115 PRO A C 1
ATOM 828 O O . PRO A 1 115 ? 81.727 20.108 -13.511 1.00 80.75 115 PRO A O 1
ATOM 831 N N . PRO A 1 116 ? 83.846 19.447 -13.961 1.00 89.00 116 PRO A N 1
ATOM 832 C CA . PRO A 1 116 ? 84.004 18.704 -12.720 1.00 89.00 116 PRO A CA 1
ATOM 833 C C . PRO A 1 116 ? 83.755 19.601 -11.500 1.00 89.00 116 PRO A C 1
ATOM 835 O O . PRO A 1 116 ? 84.151 20.770 -11.466 1.00 89.00 116 PRO A O 1
ATOM 838 N N . THR A 1 117 ? 83.075 19.066 -10.490 1.00 90.56 117 THR A N 1
ATOM 839 C CA . THR A 1 117 ? 82.762 19.825 -9.274 1.00 90.56 117 THR A CA 1
ATOM 840 C C . THR A 1 117 ? 84.006 20.035 -8.400 1.00 90.56 117 THR A C 1
ATOM 842 O O . THR A 1 117 ? 85.054 19.431 -8.612 1.00 90.56 117 THR A O 1
ATOM 845 N N . ASN A 1 118 ? 83.888 20.879 -7.371 1.00 91.38 118 ASN A N 1
ATOM 846 C CA . ASN A 1 118 ? 84.916 21.089 -6.338 1.00 91.38 118 ASN A CA 1
ATOM 847 C C . ASN A 1 118 ? 86.258 21.655 -6.845 1.00 91.38 118 ASN A C 1
ATOM 849 O O . ASN A 1 118 ? 87.290 21.443 -6.218 1.00 91.38 118 ASN A O 1
ATOM 853 N N . GLY A 1 119 ? 86.250 22.403 -7.954 1.00 86.25 119 GLY A N 1
ATOM 854 C CA . GLY A 1 119 ? 87.447 23.081 -8.474 1.00 86.25 119 GLY A CA 1
ATOM 855 C C . GLY A 1 119 ? 88.440 22.158 -9.188 1.00 86.25 119 GLY A C 1
ATOM 856 O O . GLY A 1 119 ? 89.558 22.583 -9.492 1.00 86.25 119 GLY A O 1
ATOM 857 N N . VAL A 1 120 ? 88.034 20.915 -9.462 1.00 92.31 120 VAL A N 1
ATOM 858 C CA . VAL A 1 120 ? 88.814 19.948 -10.237 1.00 92.31 120 VAL A CA 1
ATOM 859 C C . VAL A 1 120 ? 88.809 20.340 -11.713 1.00 92.31 120 VAL A C 1
ATOM 861 O O . VAL A 1 120 ? 87.774 20.700 -12.273 1.00 92.31 120 VAL A O 1
ATOM 864 N N . VAL A 1 121 ? 89.972 20.256 -12.356 1.00 90.06 121 VAL A N 1
ATOM 865 C CA . VAL A 1 121 ? 90.140 20.615 -13.771 1.00 90.06 121 VAL A CA 1
ATOM 866 C C . VAL A 1 121 ? 90.572 19.385 -14.560 1.00 90.06 121 VAL A C 1
ATOM 868 O O . VAL A 1 121 ? 91.511 18.695 -14.167 1.00 90.06 121 VAL A O 1
ATOM 871 N N . TRP A 1 122 ? 89.893 19.107 -15.674 1.00 90.31 122 TRP A N 1
ATOM 872 C CA . TRP A 1 122 ? 90.320 18.068 -16.612 1.00 90.31 122 TRP A CA 1
ATOM 873 C C . TRP A 1 122 ? 91.562 18.540 -17.364 1.00 90.31 122 TRP A C 1
ATOM 875 O O . TRP A 1 122 ? 91.549 19.599 -17.992 1.00 90.31 122 TRP A O 1
ATOM 885 N N . ILE A 1 123 ? 92.641 17.774 -17.247 1.00 88.38 123 ILE A N 1
ATOM 886 C CA . ILE A 1 123 ? 93.922 18.063 -17.874 1.00 88.38 123 ILE A CA 1
ATOM 887 C C . ILE A 1 123 ? 93.892 17.510 -19.298 1.00 88.38 123 ILE A C 1
ATOM 889 O O . ILE A 1 123 ? 93.653 16.321 -19.489 1.00 88.38 123 ILE A O 1
ATOM 893 N N . ASP A 1 124 ? 94.172 18.396 -20.254 1.00 78.44 124 ASP A N 1
ATOM 894 C CA . ASP A 1 124 ? 94.434 18.088 -21.666 1.00 78.44 124 ASP A CA 1
ATOM 895 C C . ASP A 1 124 ? 93.343 17.245 -22.367 1.00 78.44 124 ASP A C 1
ATOM 897 O O . ASP A 1 124 ? 93.626 16.164 -22.885 1.00 78.44 124 ASP A O 1
ATOM 901 N N . PRO A 1 125 ? 92.071 17.701 -22.386 1.00 82.50 125 PRO A N 1
ATOM 902 C CA . PRO A 1 125 ? 91.056 17.051 -23.212 1.00 82.50 125 PRO A CA 1
ATOM 903 C C . PRO A 1 125 ? 91.456 17.134 -24.689 1.00 82.50 125 PRO A C 1
ATOM 905 O O . PRO A 1 125 ? 92.033 18.134 -25.122 1.00 82.50 125 PRO A O 1
ATOM 908 N N . ARG A 1 126 ? 91.067 16.143 -25.499 1.00 80.44 126 ARG A N 1
ATOM 909 C CA . ARG A 1 126 ? 91.402 16.116 -26.942 1.00 80.44 126 ARG A CA 1
ATOM 910 C C . ARG A 1 126 ? 91.003 17.368 -27.715 1.00 80.44 126 ARG A C 1
ATOM 912 O O . ARG A 1 126 ? 91.618 17.660 -28.737 1.00 80.44 126 ARG A O 1
ATOM 919 N N . GLY A 1 127 ? 89.963 18.074 -27.279 1.00 81.12 127 GLY A N 1
ATOM 920 C CA . GLY A 1 127 ? 89.560 19.351 -27.860 1.00 81.12 127 GLY A CA 1
ATOM 921 C C . GLY A 1 127 ? 88.279 19.902 -27.246 1.00 81.12 127 GLY A C 1
ATOM 922 O O . GLY A 1 127 ? 87.767 19.371 -26.261 1.00 81.12 127 GLY A O 1
ATOM 923 N N . THR A 1 128 ? 87.740 20.967 -27.845 1.00 79.12 128 THR A N 1
ATOM 924 C CA . THR A 1 128 ? 86.444 21.561 -27.486 1.00 79.12 128 THR A CA 1
ATOM 925 C C . THR A 1 128 ? 85.493 21.566 -28.686 1.00 79.12 128 THR A C 1
ATOM 927 O O . THR A 1 128 ? 85.926 21.779 -29.816 1.00 79.12 128 THR A O 1
ATOM 930 N N . ALA A 1 129 ? 84.204 21.290 -28.460 1.00 71.69 129 ALA A N 1
ATOM 931 C CA . ALA A 1 129 ? 83.182 21.256 -29.514 1.00 71.69 129 ALA A CA 1
ATOM 932 C C . ALA A 1 129 ? 81.760 21.526 -28.981 1.00 71.69 129 ALA A C 1
ATOM 934 O O . ALA A 1 129 ? 81.493 21.368 -27.786 1.00 71.69 129 ALA A O 1
ATOM 935 N N . THR A 1 130 ? 80.848 21.938 -29.866 1.00 69.25 130 THR A N 1
ATOM 936 C CA . THR A 1 130 ? 79.421 22.184 -29.583 1.00 69.25 130 THR A CA 1
ATOM 937 C C . THR A 1 130 ? 78.574 20.976 -29.990 1.00 69.25 130 THR A C 1
ATOM 939 O O . THR A 1 130 ? 78.356 20.737 -31.173 1.00 69.25 130 THR A O 1
ATOM 942 N N . PHE A 1 131 ? 78.068 20.214 -29.018 1.00 63.88 131 PHE A N 1
ATOM 943 C CA . PHE A 1 131 ? 77.213 19.041 -29.261 1.00 63.88 131 PHE A CA 1
ATOM 944 C C . PHE A 1 131 ? 75.752 19.380 -28.949 1.00 63.88 131 PHE A C 1
ATOM 946 O O . PHE A 1 131 ? 75.352 19.357 -27.783 1.00 63.88 131 PHE A O 1
ATOM 953 N N . GLY A 1 132 ? 74.981 19.772 -29.971 1.00 55.56 132 GLY A N 1
ATOM 954 C CA . GLY A 1 132 ? 73.557 20.124 -29.832 1.00 55.56 132 GLY A CA 1
ATOM 955 C C . GLY A 1 132 ? 73.267 21.275 -28.852 1.00 55.56 132 GLY A C 1
ATOM 956 O O . GLY A 1 132 ? 72.146 21.404 -28.368 1.00 55.56 132 GLY A O 1
ATOM 957 N N . SER A 1 133 ? 74.280 22.077 -28.509 1.00 58.00 133 SER A N 1
ATOM 958 C CA . SER A 1 133 ? 74.188 23.220 -27.595 1.00 58.00 133 SER A CA 1
ATOM 959 C C . SER A 1 133 ? 75.106 24.349 -28.056 1.00 58.00 133 SER A C 1
ATOM 961 O O . SER A 1 133 ? 76.122 24.083 -28.696 1.00 58.00 133 SER A O 1
ATOM 963 N N . ASP A 1 134 ? 74.799 25.584 -27.659 1.00 61.25 134 ASP A N 1
ATOM 964 C CA . ASP A 1 134 ? 75.529 26.786 -28.100 1.00 61.25 134 ASP A CA 1
ATOM 965 C C . ASP A 1 134 ? 76.858 27.018 -27.355 1.00 61.25 134 ASP A C 1
ATOM 967 O O . ASP A 1 134 ? 77.544 28.016 -27.573 1.00 61.25 134 ASP A O 1
ATOM 971 N N . VAL A 1 135 ? 77.231 26.122 -26.435 1.00 73.44 135 VAL A N 1
ATOM 972 C CA . VAL A 1 135 ? 78.421 26.270 -25.587 1.00 73.44 135 VAL A CA 1
ATOM 973 C C . VAL A 1 135 ? 79.430 25.183 -25.926 1.00 73.44 135 VAL A C 1
ATOM 975 O O . VAL A 1 135 ? 79.146 23.998 -25.760 1.00 73.44 135 VAL A O 1
ATOM 978 N N . ALA A 1 136 ? 80.632 25.582 -26.347 1.00 77.69 136 ALA A N 1
ATOM 979 C CA . ALA A 1 136 ? 81.727 24.651 -26.595 1.00 77.69 136 ALA A CA 1
ATOM 980 C C . ALA A 1 136 ? 82.163 23.966 -25.288 1.00 77.69 136 ALA A C 1
ATOM 982 O O . ALA A 1 136 ? 82.439 24.625 -24.280 1.00 77.69 136 ALA A O 1
ATOM 983 N N . ARG A 1 137 ? 82.227 22.632 -25.301 1.00 81.81 137 ARG A N 1
ATOM 984 C CA . ARG A 1 137 ? 82.602 21.802 -24.149 1.00 81.81 137 ARG A CA 1
ATOM 985 C C . ARG A 1 137 ? 83.839 20.965 -24.462 1.00 81.81 137 ARG A C 1
ATOM 987 O O . ARG A 1 137 ? 83.989 20.547 -25.611 1.00 81.81 137 ARG A O 1
ATOM 994 N N . PRO A 1 138 ? 84.706 20.700 -23.469 1.00 82.94 138 PRO A N 1
ATOM 995 C CA . PRO A 1 138 ? 85.812 19.775 -23.650 1.00 82.94 138 PRO A CA 1
ATOM 996 C C . PRO A 1 138 ? 85.283 18.360 -23.896 1.00 82.94 138 PRO A C 1
ATOM 998 O O . PRO A 1 138 ? 84.294 17.942 -23.278 1.00 82.94 138 PRO A O 1
ATOM 1001 N N . TYR A 1 139 ? 85.938 17.636 -24.798 1.00 85.12 139 TYR A N 1
ATOM 1002 C CA . TYR A 1 139 ? 85.567 16.276 -25.167 1.00 85.12 139 TYR A CA 1
ATOM 1003 C C . TYR A 1 139 ? 86.786 15.374 -25.344 1.00 85.12 139 TYR A C 1
ATOM 1005 O O . TYR A 1 139 ? 87.886 15.838 -25.642 1.00 85.12 139 TYR A O 1
ATOM 1013 N N . GLU A 1 140 ? 86.530 14.072 -25.241 1.00 86.19 140 GLU A N 1
ATOM 1014 C CA . GLU A 1 140 ? 87.423 13.009 -25.682 1.00 86.19 140 GLU A CA 1
ATOM 1015 C C . GLU A 1 140 ? 86.760 12.243 -26.834 1.00 86.19 140 GLU A C 1
ATOM 1017 O O . GLU A 1 140 ? 85.550 11.980 -26.812 1.00 86.19 140 GLU A O 1
ATOM 1022 N N . LYS A 1 141 ? 87.541 11.887 -27.858 1.00 83.69 141 LYS A N 1
ATOM 1023 C CA . LYS A 1 141 ? 87.068 11.085 -28.992 1.00 83.69 141 LYS A CA 1
ATOM 1024 C C . LYS A 1 141 ? 87.635 9.672 -28.930 1.00 83.69 141 LYS A C 1
ATOM 1026 O O . LYS A 1 141 ? 88.848 9.464 -28.979 1.00 83.69 141 LYS A O 1
ATOM 1031 N N . PHE A 1 142 ? 86.733 8.698 -28.949 1.00 82.69 142 PHE A N 1
ATOM 1032 C CA . PHE A 1 142 ? 87.039 7.285 -29.128 1.00 82.69 142 PHE A CA 1
ATOM 1033 C C . PHE A 1 142 ? 86.920 6.976 -30.623 1.00 82.69 142 PHE A C 1
ATOM 1035 O O . PHE A 1 142 ? 85.828 6.819 -31.161 1.00 82.69 142 PHE A O 1
ATOM 1042 N N . THR A 1 143 ? 88.056 6.981 -31.320 1.00 68.62 143 THR A N 1
ATOM 1043 C CA . THR A 1 143 ? 88.136 7.016 -32.794 1.00 68.62 143 THR A CA 1
ATOM 1044 C C . THR A 1 143 ? 87.769 5.707 -33.497 1.00 68.62 143 THR A C 1
ATOM 1046 O O . THR A 1 143 ? 87.623 5.702 -34.716 1.00 68.62 143 THR A O 1
ATOM 1049 N N . SER A 1 144 ? 87.619 4.603 -32.763 1.00 69.56 144 SER A N 1
ATOM 1050 C CA . SER A 1 144 ? 87.205 3.310 -33.310 1.00 69.56 144 SER A CA 1
ATOM 1051 C C . SER A 1 144 ? 85.692 3.135 -33.259 1.00 69.56 144 SER A C 1
ATOM 1053 O O . SER A 1 144 ? 85.092 3.353 -32.204 1.00 69.56 144 SER A O 1
ATOM 1055 N N . ASP A 1 145 ? 85.113 2.626 -34.343 1.00 72.44 145 ASP A N 1
ATOM 1056 C CA . ASP A 1 145 ? 83.730 2.155 -34.359 1.00 72.44 145 ASP A CA 1
ATOM 1057 C C . ASP A 1 145 ? 83.545 1.058 -33.299 1.00 72.44 145 ASP A C 1
ATOM 1059 O O . ASP A 1 145 ? 84.350 0.125 -33.191 1.00 72.44 145 ASP A O 1
ATOM 1063 N N . LEU A 1 146 ? 82.488 1.169 -32.499 1.00 78.00 146 LEU A N 1
ATOM 1064 C CA . LEU A 1 146 ? 82.191 0.206 -31.445 1.00 78.00 146 LEU A CA 1
ATOM 1065 C C . LEU A 1 146 ? 81.122 -0.756 -31.937 1.00 78.00 146 LEU A C 1
ATOM 1067 O O . LEU A 1 146 ? 79.948 -0.403 -32.015 1.00 78.00 146 LEU A O 1
ATOM 1071 N N . ALA A 1 147 ? 81.522 -1.986 -32.253 1.00 77.75 147 ALA A N 1
ATOM 1072 C CA . ALA A 1 147 ? 80.592 -3.056 -32.595 1.00 77.75 147 ALA A CA 1
ATOM 1073 C C . ALA A 1 147 ? 79.628 -3.376 -31.431 1.00 77.75 147 ALA A C 1
ATOM 1075 O O . ALA A 1 147 ? 79.942 -3.067 -30.278 1.00 77.75 147 ALA A O 1
ATOM 1076 N N . PRO A 1 148 ? 78.473 -4.008 -31.706 1.00 81.56 148 PRO A N 1
ATOM 1077 C CA . PRO A 1 148 ? 77.545 -4.452 -30.668 1.00 81.56 148 PRO A CA 1
ATOM 1078 C C . PRO A 1 148 ? 78.240 -5.238 -29.552 1.00 81.56 148 PRO A C 1
ATOM 1080 O O . PRO A 1 148 ? 78.971 -6.190 -29.825 1.00 81.56 148 PRO A O 1
ATOM 1083 N N . GLY A 1 149 ? 78.039 -4.844 -28.294 1.00 78.50 149 GLY A N 1
ATOM 1084 C CA . GLY A 1 149 ? 78.641 -5.499 -27.125 1.00 78.50 149 GLY A CA 1
ATOM 1085 C C . GLY A 1 149 ? 80.135 -5.224 -26.901 1.00 78.50 149 GLY A C 1
ATOM 1086 O O . GLY A 1 149 ? 80.664 -5.635 -25.864 1.00 78.50 149 GLY A O 1
ATOM 1087 N N . ALA A 1 150 ? 80.821 -4.552 -27.831 1.00 84.06 150 ALA A N 1
ATOM 1088 C CA . ALA A 1 150 ? 82.258 -4.308 -27.752 1.00 84.06 150 ALA A CA 1
ATOM 1089 C C . ALA A 1 150 ? 82.601 -3.180 -26.769 1.00 84.06 150 ALA A C 1
ATOM 1091 O O . ALA A 1 150 ? 81.869 -2.196 -26.646 1.00 84.06 150 ALA A O 1
ATOM 1092 N N . THR A 1 151 ? 83.755 -3.311 -26.114 1.00 86.88 151 THR A N 1
ATOM 1093 C CA . THR A 1 151 ? 84.349 -2.273 -25.264 1.00 86.88 151 THR A CA 1
ATOM 1094 C C . THR A 1 151 ? 85.486 -1.580 -26.011 1.00 86.88 151 THR A C 1
ATOM 1096 O O . THR A 1 151 ? 86.305 -2.239 -26.653 1.00 86.88 151 THR A O 1
ATOM 1099 N N . SER A 1 152 ? 85.542 -0.253 -25.929 1.00 88.12 152 SER A N 1
ATOM 1100 C CA . SER A 1 152 ? 86.612 0.560 -26.495 1.00 88.12 152 SER A CA 1
ATOM 1101 C C . SER A 1 152 ? 87.958 0.219 -25.863 1.00 88.12 152 SER A C 1
ATOM 1103 O O . SER A 1 152 ? 88.040 -0.317 -24.756 1.00 88.12 152 SER A O 1
ATOM 1105 N N . ARG A 1 153 ? 89.044 0.620 -26.528 1.00 85.44 153 ARG A N 1
ATOM 1106 C CA . ARG A 1 153 ? 90.338 0.714 -25.844 1.00 85.44 153 ARG A CA 1
ATOM 1107 C C . ARG A 1 153 ? 90.239 1.726 -24.700 1.00 85.44 153 ARG A C 1
ATOM 1109 O O . ARG A 1 153 ? 89.491 2.702 -24.810 1.00 85.44 153 ARG A O 1
ATOM 1116 N N . ALA A 1 154 ? 90.980 1.468 -23.625 1.00 86.00 154 ALA A N 1
ATOM 1117 C CA . ALA A 1 154 ? 91.089 2.388 -22.505 1.00 86.00 154 ALA A CA 1
ATOM 1118 C C . ALA A 1 154 ? 91.825 3.660 -22.935 1.00 86.00 154 ALA A C 1
ATOM 1120 O O . ALA A 1 154 ? 92.846 3.589 -23.623 1.00 86.00 154 ALA A O 1
ATOM 1121 N N . GLN A 1 155 ? 91.286 4.808 -22.540 1.00 88.31 155 GLN A N 1
ATOM 1122 C CA . GLN A 1 155 ? 91.931 6.109 -22.673 1.00 88.31 155 GLN A CA 1
ATOM 1123 C C . GLN A 1 155 ? 92.165 6.677 -21.278 1.00 88.31 155 GLN A C 1
ATOM 1125 O O . GLN A 1 155 ? 91.233 6.755 -20.481 1.00 88.31 155 GLN A O 1
ATOM 1130 N N . GLU A 1 156 ? 93.403 7.054 -20.977 1.00 90.25 156 GLU A N 1
ATOM 1131 C CA . GLU A 1 156 ? 93.749 7.632 -19.681 1.00 90.25 156 GLU A CA 1
ATOM 1132 C C . GLU A 1 156 ? 93.289 9.089 -19.618 1.00 90.25 156 GLU A C 1
ATOM 1134 O O . GLU A 1 156 ? 93.640 9.901 -20.474 1.00 90.25 156 GLU A O 1
ATOM 1139 N N . TRP A 1 157 ? 92.488 9.425 -18.609 1.00 92.44 157 TRP A N 1
ATOM 1140 C CA . TRP A 1 157 ? 92.056 10.790 -18.321 1.00 92.44 157 TRP A CA 1
ATOM 1141 C C . TRP A 1 157 ? 92.719 11.275 -17.040 1.00 92.44 157 TRP A C 1
ATOM 1143 O O . TRP A 1 157 ? 92.745 10.551 -16.046 1.00 92.44 157 TRP A O 1
ATOM 1153 N N . SER A 1 158 ? 93.213 12.513 -17.053 1.00 92.69 158 SER A N 1
ATOM 1154 C CA . SER A 1 158 ? 93.945 13.114 -15.935 1.00 92.69 158 SER A CA 1
ATOM 1155 C C . SER A 1 158 ? 93.213 14.327 -15.368 1.00 92.69 158 SER A C 1
ATOM 1157 O O . SER A 1 158 ? 92.774 15.199 -16.109 1.00 92.69 158 SER A O 1
ATOM 1159 N N . PHE A 1 159 ? 93.112 14.429 -14.047 1.00 93.56 159 PHE A N 1
ATOM 1160 C CA . PHE A 1 159 ? 92.382 15.495 -13.362 1.00 93.56 159 PHE A CA 1
ATOM 1161 C C . PHE A 1 159 ? 93.261 16.190 -12.324 1.00 93.56 159 PHE A C 1
ATOM 1163 O O . PHE A 1 159 ? 93.741 15.555 -11.385 1.00 93.56 159 PHE A O 1
ATOM 1170 N N . ALA A 1 160 ? 93.435 17.505 -12.455 1.00 94.06 160 ALA A N 1
ATOM 1171 C CA . ALA A 1 160 ? 94.094 18.326 -11.446 1.00 94.06 160 ALA A CA 1
ATOM 1172 C C . ALA A 1 160 ? 93.134 18.524 -10.269 1.00 94.06 160 ALA A C 1
ATOM 1174 O O . ALA A 1 160 ? 92.093 19.169 -10.417 1.00 94.06 160 ALA A O 1
ATOM 1175 N N . LEU A 1 161 ? 93.473 17.960 -9.106 1.00 92.25 161 LEU A N 1
ATOM 1176 C CA . LEU A 1 161 ? 92.557 17.913 -7.965 1.00 92.25 161 LEU A CA 1
ATOM 1177 C C . LEU A 1 161 ? 92.420 19.255 -7.240 1.00 92.25 161 LEU A C 1
ATOM 1179 O O . LEU A 1 161 ? 91.396 19.492 -6.613 1.00 92.25 161 LEU A O 1
ATOM 1183 N N . ASN A 1 162 ? 93.444 20.115 -7.275 1.00 91.44 162 ASN A N 1
ATOM 1184 C CA . ASN A 1 162 ? 93.445 21.429 -6.611 1.00 91.44 162 ASN A CA 1
ATOM 1185 C C . ASN A 1 162 ? 92.991 21.392 -5.134 1.00 91.44 162 ASN A C 1
ATOM 1187 O O . ASN A 1 162 ? 92.309 22.290 -4.651 1.00 91.44 162 ASN A O 1
ATOM 1191 N N . GLY A 1 163 ? 93.364 20.332 -4.409 1.00 86.50 163 GLY A N 1
ATOM 1192 C CA . GLY A 1 163 ? 92.995 20.125 -3.004 1.00 86.50 163 GLY A CA 1
ATOM 1193 C C . GLY A 1 163 ? 91.688 19.357 -2.778 1.00 86.50 163 GLY A C 1
ATOM 1194 O O . GLY A 1 163 ? 91.419 18.968 -1.643 1.00 86.50 163 GLY A O 1
ATOM 1195 N N . ALA A 1 164 ? 90.904 19.071 -3.822 1.00 91.75 164 ALA A N 1
ATOM 1196 C CA . ALA A 1 164 ? 89.716 18.234 -3.712 1.00 91.75 164 ALA A CA 1
ATOM 1197 C C . ALA A 1 164 ? 90.080 16.760 -3.472 1.00 91.75 164 ALA A C 1
ATOM 1199 O O . ALA A 1 164 ? 90.981 16.203 -4.102 1.00 91.75 164 ALA A O 1
ATOM 1200 N N . THR A 1 165 ? 89.337 16.108 -2.582 1.00 89.94 165 THR A N 1
ATOM 1201 C CA . THR A 1 165 ? 89.458 14.666 -2.314 1.00 89.94 165 THR A CA 1
ATOM 1202 C C . THR A 1 165 ? 88.360 13.846 -2.987 1.00 89.94 165 THR A C 1
ATOM 1204 O O . THR A 1 165 ? 88.524 12.648 -3.193 1.00 89.94 165 THR A O 1
ATOM 1207 N N . THR A 1 166 ? 87.256 14.483 -3.385 1.00 91.56 166 THR A N 1
ATOM 1208 C CA . THR A 1 166 ? 86.157 13.878 -4.150 1.00 91.56 166 THR A CA 1
ATOM 1209 C C . THR A 1 166 ? 85.580 14.892 -5.133 1.00 91.56 166 THR A C 1
ATOM 1211 O O . THR A 1 166 ? 85.576 16.097 -4.862 1.00 91.56 166 THR A O 1
ATOM 1214 N N . PHE A 1 167 ? 85.078 14.421 -6.273 1.00 92.88 167 PHE A N 1
ATOM 1215 C CA . PHE A 1 167 ? 84.371 15.260 -7.241 1.00 92.88 167 PHE A CA 1
ATOM 1216 C C . PHE A 1 167 ? 83.398 14.444 -8.092 1.00 92.88 167 PHE A C 1
ATOM 1218 O O . PHE A 1 167 ? 83.463 13.216 -8.154 1.00 92.88 167 PHE A O 1
ATOM 1225 N N . THR A 1 168 ? 82.480 15.151 -8.745 1.00 90.44 168 THR A N 1
ATOM 1226 C CA . THR A 1 168 ? 81.524 14.583 -9.693 1.00 90.44 168 THR A CA 1
ATOM 1227 C C . THR A 1 168 ? 81.650 15.267 -11.041 1.00 90.44 168 THR A C 1
ATOM 1229 O O . THR A 1 168 ? 82.054 16.429 -11.115 1.00 90.44 168 THR A O 1
ATOM 1232 N N . LEU A 1 169 ? 81.303 14.550 -12.101 1.00 87.38 169 LEU A N 1
ATOM 1233 C CA . LEU A 1 169 ? 81.245 15.082 -13.455 1.00 87.38 169 LEU A CA 1
ATOM 1234 C C . LEU A 1 169 ? 80.089 14.431 -14.221 1.00 87.38 169 LEU A C 1
ATOM 1236 O O . LEU A 1 169 ? 79.847 13.228 -14.094 1.00 87.38 169 LEU A O 1
ATOM 1240 N N . ASP A 1 170 ? 79.372 15.243 -14.998 1.00 83.94 170 ASP A N 1
ATOM 1241 C CA . ASP A 1 170 ? 78.278 14.788 -15.855 1.00 83.94 170 ASP A CA 1
ATOM 1242 C C . ASP A 1 170 ? 78.765 14.696 -17.301 1.00 83.94 170 ASP A C 1
ATOM 1244 O O . ASP A 1 170 ? 79.143 15.695 -17.919 1.00 83.94 170 ASP A O 1
ATOM 1248 N N . LEU A 1 171 ? 78.734 13.485 -17.843 1.00 82.88 171 LEU A N 1
ATOM 1249 C CA . LEU A 1 171 ? 79.136 13.157 -19.202 1.00 82.88 171 LEU A CA 1
ATOM 1250 C C . LEU A 1 171 ? 77.924 13.018 -20.105 1.00 82.88 171 LEU A C 1
ATOM 1252 O O . LEU A 1 171 ? 76.867 12.547 -19.682 1.00 82.88 171 LEU A O 1
ATOM 1256 N N . MET A 1 172 ? 78.113 13.361 -21.371 1.00 75.81 172 MET A N 1
ATOM 1257 C CA . MET A 1 172 ? 77.202 12.983 -22.439 1.00 75.81 172 MET A CA 1
ATOM 1258 C C . MET A 1 172 ? 77.950 12.282 -23.565 1.00 75.81 172 MET A C 1
ATOM 1260 O O . MET A 1 172 ? 79.100 12.612 -23.858 1.00 75.81 172 MET A O 1
ATOM 1264 N N . VAL A 1 173 ? 77.284 11.300 -24.173 1.00 76.25 173 VAL A N 1
ATOM 1265 C CA . VAL A 1 173 ? 77.805 10.549 -25.319 1.00 76.25 173 VAL A CA 1
ATOM 1266 C C . VAL A 1 173 ? 77.092 11.011 -26.584 1.00 76.25 173 VAL A C 1
ATOM 1268 O O . VAL A 1 173 ? 75.865 10.934 -26.662 1.00 76.25 173 VAL A O 1
ATOM 1271 N N . ALA A 1 174 ? 77.864 11.466 -27.567 1.00 72.75 174 ALA A N 1
ATOM 1272 C CA . ALA A 1 174 ? 77.385 11.844 -28.889 1.00 72.75 174 ALA A CA 1
ATOM 1273 C C . ALA A 1 174 ? 77.988 10.927 -29.959 1.00 72.75 174 ALA A C 1
ATOM 1275 O O . ALA A 1 174 ? 79.193 10.655 -29.977 1.00 72.75 174 ALA A O 1
ATOM 1276 N N . THR A 1 175 ? 77.143 10.437 -30.861 1.00 70.19 175 THR A N 1
ATOM 1277 C CA . THR A 1 175 ? 77.561 9.616 -32.004 1.00 70.19 175 THR A CA 1
ATOM 1278 C C . THR A 1 175 ? 76.525 9.706 -33.128 1.00 70.19 175 THR A C 1
ATOM 1280 O O . THR A 1 175 ? 75.419 10.207 -32.919 1.00 70.19 175 THR A O 1
ATOM 1283 N N . ARG A 1 176 ? 76.879 9.249 -34.331 1.00 65.62 176 ARG A N 1
ATOM 1284 C CA . ARG A 1 176 ? 75.945 9.128 -35.460 1.00 65.62 176 ARG A CA 1
ATOM 1285 C C . ARG A 1 176 ? 75.275 7.750 -35.421 1.00 65.62 176 ARG A C 1
ATOM 1287 O O . ARG A 1 176 ? 75.941 6.751 -35.148 1.00 65.62 176 ARG A O 1
ATOM 1294 N N . VAL A 1 177 ? 73.964 7.705 -35.673 1.00 56.47 177 VAL A N 1
ATOM 1295 C CA . VAL A 1 177 ? 73.145 6.476 -35.710 1.00 56.47 177 VAL A CA 1
ATOM 1296 C C . VAL A 1 177 ? 72.594 6.286 -37.135 1.00 56.47 177 VAL A C 1
ATOM 1298 O O . VAL A 1 177 ? 72.251 7.286 -37.766 1.00 56.47 177 VAL A O 1
ATOM 1301 N N . PRO A 1 178 ? 72.491 5.053 -37.673 1.00 56.09 178 PRO A N 1
ATOM 1302 C CA . PRO A 1 178 ? 72.000 4.829 -39.035 1.00 56.09 178 PRO A CA 1
ATOM 1303 C C . PRO A 1 178 ? 70.567 5.343 -39.284 1.00 56.09 178 PRO A C 1
ATOM 1305 O O . PRO A 1 178 ? 69.658 5.092 -38.492 1.00 56.09 178 PRO A O 1
ATOM 1308 N N . GLN A 1 179 ? 70.356 5.994 -40.434 1.00 55.50 179 GLN A N 1
ATOM 1309 C CA . GLN A 1 179 ? 69.069 6.500 -40.953 1.00 55.50 179 GLN A CA 1
ATOM 1310 C C . GLN A 1 179 ? 68.179 5.365 -41.525 1.00 55.50 179 GLN A C 1
ATOM 1312 O O . GLN A 1 179 ? 67.741 5.416 -42.673 1.00 55.50 179 GLN A O 1
ATOM 1317 N N . GLU A 1 180 ? 67.950 4.285 -40.772 1.00 62.47 180 GLU A N 1
ATOM 1318 C CA . GLU A 1 180 ? 67.096 3.167 -41.220 1.00 62.47 180 GLU A CA 1
ATOM 1319 C C . GLU A 1 180 ? 65.601 3.526 -41.087 1.00 62.47 180 GLU A C 1
ATOM 1321 O O . GLU A 1 180 ? 65.190 4.071 -40.069 1.00 62.47 180 GLU A O 1
ATOM 1326 N N . PHE A 1 181 ? 64.761 3.206 -42.079 1.00 61.59 181 PHE A N 1
ATOM 1327 C CA . PHE A 1 181 ? 63.301 3.368 -41.978 1.00 61.59 181 PHE A CA 1
ATOM 1328 C C . PHE A 1 181 ? 62.693 2.259 -41.106 1.00 61.59 181 PHE A C 1
ATOM 1330 O O . PHE A 1 181 ? 62.978 1.081 -41.315 1.00 61.59 181 PHE A O 1
ATOM 1337 N N . GLY A 1 182 ? 61.847 2.623 -40.142 1.00 66.69 182 GLY A N 1
ATOM 1338 C CA . GLY A 1 182 ? 61.234 1.693 -39.191 1.00 66.69 182 GLY A CA 1
ATOM 1339 C C . GLY A 1 182 ? 59.710 1.631 -39.284 1.00 66.69 182 GLY A C 1
ATOM 1340 O O . GLY A 1 182 ? 59.143 0.547 -39.425 1.00 66.69 182 GLY A O 1
ATOM 1341 N N . SER A 1 183 ? 59.029 2.776 -39.200 1.00 74.00 183 SER A N 1
ATOM 1342 C CA . SER A 1 183 ? 57.562 2.839 -39.142 1.00 74.00 183 SER A CA 1
ATOM 1343 C C . SER A 1 183 ? 56.988 4.103 -39.793 1.00 74.00 183 SER A C 1
ATOM 1345 O O . SER A 1 183 ? 57.724 5.010 -40.174 1.00 74.00 183 SER A O 1
ATOM 1347 N N . ILE A 1 184 ? 55.663 4.150 -39.955 1.00 76.94 184 ILE A N 1
ATOM 1348 C CA . ILE A 1 184 ? 54.919 5.333 -40.408 1.00 76.94 184 ILE A CA 1
ATOM 1349 C C . ILE A 1 184 ? 54.002 5.761 -39.269 1.00 76.94 184 ILE A C 1
ATOM 1351 O O . ILE A 1 184 ? 53.295 4.919 -38.720 1.00 76.94 184 ILE A O 1
ATOM 1355 N N . ALA A 1 185 ? 53.984 7.055 -38.962 1.00 74.50 185 ALA A N 1
ATOM 1356 C CA . ALA A 1 185 ? 52.987 7.664 -38.091 1.00 74.50 185 ALA A CA 1
ATOM 1357 C C . ALA A 1 185 ? 52.114 8.621 -38.913 1.00 74.50 185 ALA A C 1
ATOM 1359 O O . ALA A 1 185 ? 52.624 9.599 -39.470 1.00 74.50 185 ALA A O 1
ATOM 1360 N N . ALA A 1 186 ? 50.815 8.332 -39.024 1.00 67.69 186 ALA A N 1
ATOM 1361 C CA . ALA A 1 186 ? 49.834 9.261 -39.583 1.00 67.69 186 ALA A CA 1
ATOM 1362 C C . ALA A 1 186 ? 49.158 10.084 -38.469 1.00 67.69 186 ALA A C 1
ATOM 1364 O O . ALA A 1 186 ? 49.088 9.648 -37.322 1.00 67.69 186 ALA A O 1
ATOM 1365 N N . ASP A 1 187 ? 48.649 11.273 -38.797 1.00 62.34 187 ASP A N 1
ATOM 1366 C CA . ASP A 1 187 ? 47.768 12.023 -37.891 1.00 62.34 187 ASP A CA 1
ATOM 1367 C C . ASP A 1 187 ? 46.373 11.360 -37.891 1.00 62.34 187 ASP A C 1
ATOM 1369 O O . ASP A 1 187 ? 45.686 11.334 -38.917 1.00 62.34 187 ASP A O 1
ATOM 1373 N N . LEU A 1 188 ? 45.999 10.712 -36.780 1.00 55.53 188 LEU A N 1
ATOM 1374 C CA . LEU A 1 188 ? 44.922 9.708 -36.713 1.00 55.53 188 LEU A CA 1
ATOM 1375 C C . LEU A 1 188 ? 43.638 10.179 -36.012 1.00 55.53 188 LEU A C 1
ATOM 1377 O O . LEU A 1 188 ? 42.900 9.362 -35.451 1.00 55.53 188 LEU A O 1
ATOM 1381 N N . ASP A 1 189 ? 43.293 11.460 -36.095 1.00 55.94 189 ASP A N 1
ATOM 1382 C CA . ASP A 1 189 ? 41.917 11.855 -35.793 1.00 55.94 189 ASP A CA 1
ATOM 1383 C C . ASP A 1 189 ? 40.970 11.430 -36.929 1.00 55.94 189 ASP A C 1
ATOM 1385 O O . ASP A 1 189 ? 41.304 11.429 -38.113 1.00 55.94 189 ASP A O 1
ATOM 1389 N N . SER A 1 190 ? 39.745 11.015 -36.594 1.00 54.19 190 SER A N 1
ATOM 1390 C CA . SER A 1 190 ? 38.752 10.639 -37.606 1.00 54.19 190 SER A CA 1
ATOM 1391 C C . SER A 1 190 ? 38.379 11.845 -38.479 1.00 54.19 190 SER A C 1
ATOM 1393 O O . SER A 1 190 ? 37.716 12.769 -38.004 1.00 54.19 190 SER A O 1
ATOM 1395 N N . ILE A 1 191 ? 38.759 11.821 -39.761 1.00 63.62 191 ILE A N 1
ATOM 1396 C CA . ILE A 1 191 ? 38.579 12.953 -40.682 1.00 63.62 191 ILE A CA 1
ATOM 1397 C C . ILE A 1 191 ? 37.188 12.944 -41.328 1.00 63.62 191 ILE A C 1
ATOM 1399 O O . ILE A 1 191 ? 36.731 11.942 -41.897 1.00 63.62 191 ILE A O 1
ATOM 1403 N N . PHE A 1 192 ? 36.524 14.101 -41.259 1.00 59.19 192 PHE A N 1
ATOM 1404 C CA . PHE A 1 192 ? 35.263 14.395 -41.935 1.00 59.19 192 PHE A CA 1
ATOM 1405 C C . PHE A 1 192 ? 35.542 15.268 -43.158 1.00 59.19 192 PHE A C 1
ATOM 1407 O O . PHE A 1 192 ? 35.874 16.441 -43.012 1.00 59.19 192 PHE A O 1
ATOM 1414 N N . THR A 1 193 ? 35.371 14.709 -44.354 1.00 62.34 193 THR A N 1
ATOM 1415 C CA . THR A 1 193 ? 35.583 15.428 -45.618 1.00 62.34 193 THR A CA 1
ATOM 1416 C C . THR A 1 193 ? 34.295 15.481 -46.441 1.00 62.34 193 THR A C 1
ATOM 1418 O O . THR A 1 193 ? 33.379 14.671 -46.261 1.00 62.34 193 THR A O 1
ATOM 1421 N N . ALA A 1 194 ? 34.196 16.467 -47.325 1.00 57.47 194 ALA A N 1
ATOM 1422 C CA . ALA A 1 194 ? 33.023 16.754 -48.138 1.00 57.47 194 ALA A CA 1
ATOM 1423 C C . ALA A 1 194 ? 33.358 16.637 -49.623 1.00 57.47 194 ALA A C 1
ATOM 1425 O O . ALA A 1 194 ? 34.417 17.090 -50.053 1.00 57.47 194 ALA A O 1
ATOM 1426 N N . VAL A 1 195 ? 32.446 16.080 -50.421 1.00 55.34 195 VAL A N 1
ATOM 1427 C CA . VAL A 1 195 ? 32.571 16.075 -51.889 1.00 55.34 195 VAL A CA 1
ATOM 1428 C C . VAL A 1 195 ? 32.747 17.529 -52.372 1.00 55.34 195 VAL A C 1
ATOM 1430 O O . VAL A 1 195 ? 31.848 18.344 -52.197 1.00 55.34 195 VAL A O 1
ATOM 1433 N N . GLY A 1 196 ? 33.923 17.868 -52.919 1.00 52.31 196 GLY A N 1
ATOM 1434 C CA . GLY A 1 196 ? 34.282 19.228 -53.365 1.00 52.31 196 GLY A CA 1
ATOM 1435 C C . GLY A 1 196 ? 35.264 20.014 -52.475 1.00 52.31 196 GLY A C 1
ATOM 1436 O O . GLY A 1 196 ? 35.667 21.106 -52.868 1.00 52.31 196 GLY A O 1
ATOM 1437 N N . ARG A 1 197 ? 35.693 19.477 -51.321 1.00 57.16 197 ARG A N 1
ATOM 1438 C CA . ARG A 1 197 ? 36.748 20.056 -50.463 1.00 57.16 197 ARG A CA 1
ATOM 1439 C C . ARG A 1 197 ? 38.033 19.227 -50.576 1.00 57.16 197 ARG A C 1
ATOM 1441 O O . ARG A 1 197 ? 37.988 18.013 -50.408 1.00 57.16 197 ARG A O 1
ATOM 1448 N N . ALA A 1 198 ? 39.166 19.868 -50.865 1.00 58.59 198 ALA A N 1
ATOM 1449 C CA . ALA A 1 198 ? 40.470 19.204 -50.927 1.00 58.59 198 ALA A CA 1
ATOM 1450 C C . ALA A 1 198 ? 41.112 19.174 -49.531 1.00 58.59 198 ALA A C 1
ATOM 1452 O O . ALA A 1 198 ? 41.882 20.063 -49.176 1.00 58.59 198 ALA A O 1
ATOM 1453 N N . ASP A 1 199 ? 40.755 18.175 -48.726 1.00 71.69 199 ASP A N 1
ATOM 1454 C CA . ASP A 1 199 ? 41.447 17.895 -47.464 1.00 71.69 199 ASP A CA 1
ATOM 1455 C C . ASP A 1 199 ? 42.671 17.002 -47.748 1.00 71.69 199 ASP A C 1
ATOM 1457 O O . ASP A 1 199 ? 42.594 16.093 -48.577 1.00 71.69 199 ASP A O 1
ATOM 1461 N N . VAL A 1 200 ? 43.807 17.255 -47.095 1.00 78.88 200 VAL A N 1
ATOM 1462 C CA . VAL A 1 200 ? 45.071 16.532 -47.331 1.00 78.88 200 VAL A CA 1
ATOM 1463 C C . VAL A 1 200 ? 45.464 15.766 -46.073 1.00 78.88 200 VAL A C 1
ATOM 1465 O O . VAL A 1 200 ? 45.492 16.344 -44.989 1.00 78.88 200 VAL A O 1
ATOM 1468 N N . LEU A 1 201 ? 45.762 14.473 -46.216 1.00 81.06 201 LEU A N 1
ATOM 1469 C CA . LEU A 1 201 ? 46.320 13.656 -45.137 1.00 81.06 201 LEU A CA 1
ATOM 1470 C C . LEU A 1 201 ? 47.835 13.853 -45.027 1.00 81.06 201 LEU A C 1
ATOM 1472 O O . LEU A 1 201 ? 48.528 13.899 -46.043 1.00 81.06 201 LEU A O 1
ATOM 1476 N N . THR A 1 202 ? 48.356 13.896 -43.801 1.00 78.31 202 THR A N 1
ATOM 1477 C CA . THR A 1 202 ? 49.795 13.960 -43.517 1.00 78.31 202 THR A CA 1
ATOM 1478 C C . THR A 1 202 ? 50.261 12.705 -42.778 1.00 78.31 202 THR A C 1
ATOM 1480 O O . THR A 1 202 ? 49.527 12.101 -41.995 1.00 78.31 202 THR A O 1
ATOM 1483 N N . ALA A 1 203 ? 51.493 12.283 -43.060 1.00 81.81 203 ALA A N 1
ATOM 1484 C CA . ALA A 1 203 ? 52.159 11.184 -42.371 1.00 81.81 203 ALA A CA 1
ATOM 1485 C C . ALA A 1 203 ? 53.679 11.395 -42.392 1.00 81.81 203 ALA A C 1
ATOM 1487 O O . ALA A 1 203 ? 54.206 12.015 -43.318 1.00 81.81 203 ALA A O 1
ATOM 1488 N N . GLN A 1 204 ? 54.367 10.863 -41.381 1.00 81.19 204 GLN A N 1
ATOM 1489 C CA . GLN A 1 204 ? 55.812 10.973 -41.199 1.00 81.19 204 GLN A CA 1
ATOM 1490 C C . GLN A 1 204 ? 56.438 9.576 -41.129 1.00 81.19 204 GLN A C 1
ATOM 1492 O O . GLN A 1 204 ? 55.976 8.711 -40.383 1.00 81.19 204 GLN A O 1
ATOM 1497 N N . GLY A 1 205 ? 57.502 9.357 -41.905 1.00 79.00 205 GLY A N 1
ATOM 1498 C CA . GLY A 1 205 ? 58.355 8.183 -41.739 1.00 79.00 205 GLY A CA 1
ATOM 1499 C C . GLY A 1 205 ? 59.200 8.328 -40.478 1.00 79.00 205 GLY A C 1
ATOM 1500 O O . GLY A 1 205 ? 59.744 9.406 -40.237 1.00 79.00 205 GLY A O 1
ATOM 1501 N N . LEU A 1 206 ? 59.309 7.265 -39.690 1.00 74.44 206 LEU A N 1
ATOM 1502 C CA . LEU A 1 206 ? 60.116 7.209 -38.476 1.00 74.44 206 LEU A CA 1
ATOM 1503 C C . LEU A 1 206 ? 61.156 6.097 -38.593 1.00 74.44 206 LEU A C 1
ATOM 1505 O O . LEU A 1 206 ? 60.872 5.037 -39.157 1.00 74.44 206 LEU A O 1
ATOM 1509 N N . ASN A 1 207 ? 62.344 6.306 -38.035 1.00 67.56 207 ASN A N 1
ATOM 1510 C CA . ASN A 1 207 ? 63.297 5.217 -37.833 1.00 67.56 207 ASN A CA 1
ATOM 1511 C C . ASN A 1 207 ? 62.840 4.285 -36.686 1.00 67.56 207 ASN A C 1
ATOM 1513 O O . ASN A 1 207 ? 61.881 4.608 -35.978 1.00 67.56 207 ASN A O 1
ATOM 1517 N N . PRO A 1 208 ? 63.492 3.124 -36.467 1.00 62.53 208 PRO A N 1
ATOM 1518 C CA . PRO A 1 208 ? 63.155 2.215 -35.365 1.00 62.53 208 PRO A CA 1
ATOM 1519 C C . PRO A 1 208 ? 63.213 2.834 -33.960 1.00 62.53 208 PRO A C 1
ATOM 1521 O O . PRO A 1 208 ? 62.707 2.234 -33.022 1.00 62.53 208 PRO A O 1
ATOM 1524 N N . TYR A 1 209 ? 63.806 4.020 -33.822 1.00 59.28 209 TYR A N 1
ATOM 1525 C CA . TYR A 1 209 ? 63.959 4.756 -32.569 1.00 59.28 209 TYR A CA 1
ATOM 1526 C C . TYR A 1 209 ? 62.952 5.915 -32.430 1.00 59.28 209 TYR A C 1
ATOM 1528 O O . TYR A 1 209 ? 63.055 6.710 -31.504 1.00 59.28 209 TYR A O 1
ATOM 1536 N N . GLY A 1 210 ? 61.991 6.041 -33.356 1.00 61.47 210 GLY A N 1
ATOM 1537 C CA . GLY A 1 210 ? 60.927 7.049 -33.299 1.00 61.47 210 GLY A CA 1
ATOM 1538 C C . GLY A 1 210 ? 61.301 8.436 -33.834 1.00 61.47 210 GLY A C 1
ATOM 1539 O O . GLY A 1 210 ? 60.495 9.358 -33.717 1.00 61.47 210 GLY A O 1
ATOM 1540 N N . PHE A 1 211 ? 62.477 8.609 -34.447 1.00 63.81 211 PHE A N 1
ATOM 1541 C CA . PHE A 1 211 ? 62.880 9.894 -35.029 1.00 63.81 211 PHE A CA 1
ATOM 1542 C C . PHE A 1 211 ? 62.392 10.059 -36.474 1.00 63.81 211 PHE A C 1
ATOM 1544 O O . PHE A 1 211 ? 62.434 9.087 -37.233 1.00 63.81 211 PHE A O 1
ATOM 1551 N N . PRO A 1 212 ? 61.991 11.278 -36.891 1.00 66.94 212 PRO A N 1
ATOM 1552 C CA . PRO A 1 212 ? 61.583 11.563 -38.264 1.00 66.94 212 PRO A CA 1
ATOM 1553 C C . PRO A 1 212 ? 62.687 11.268 -39.280 1.00 66.94 212 PRO A C 1
ATOM 1555 O O . PRO A 1 212 ? 63.801 11.771 -39.161 1.00 66.94 212 PRO A O 1
ATOM 1558 N N . VAL A 1 213 ? 62.349 10.507 -40.319 1.00 74.00 213 VAL A N 1
ATOM 1559 C CA . VAL A 1 213 ? 63.196 10.266 -41.493 1.00 74.00 213 VAL A CA 1
ATOM 1560 C C . VAL A 1 213 ? 62.420 10.551 -42.775 1.00 74.00 213 VAL A C 1
ATOM 1562 O O . VAL A 1 213 ? 61.205 10.347 -42.849 1.00 74.00 213 VAL A O 1
ATOM 1565 N N . ALA A 1 214 ? 63.114 11.026 -43.808 1.00 75.69 214 ALA A N 1
ATOM 1566 C CA . ALA A 1 214 ? 62.509 11.205 -45.121 1.00 75.69 214 ALA A CA 1
ATOM 1567 C C . ALA A 1 214 ? 62.162 9.834 -45.722 1.00 75.69 214 ALA A C 1
ATOM 1569 O O . ALA A 1 214 ? 63.030 8.976 -45.867 1.00 75.69 214 ALA A O 1
ATOM 1570 N N . ALA A 1 215 ? 60.896 9.630 -46.086 1.00 73.81 215 ALA A N 1
ATOM 1571 C CA . ALA A 1 215 ? 60.425 8.377 -46.662 1.00 73.81 215 ALA A CA 1
ATOM 1572 C C . ALA A 1 215 ? 59.463 8.652 -47.825 1.00 73.81 215 ALA A C 1
ATOM 1574 O O . ALA A 1 215 ? 58.545 9.462 -47.672 1.00 73.81 215 ALA A O 1
ATOM 1575 N N . PRO A 1 216 ? 59.621 7.997 -48.988 1.00 79.81 216 PRO A N 1
ATOM 1576 C CA . PRO A 1 216 ? 58.628 8.083 -50.047 1.00 79.81 216 PRO A CA 1
ATOM 1577 C C . PRO A 1 216 ? 57.353 7.354 -49.598 1.00 79.81 216 PRO A C 1
ATOM 1579 O O . PRO A 1 216 ? 57.349 6.138 -49.402 1.00 79.81 216 PRO A O 1
ATOM 1582 N N . LEU A 1 217 ? 56.260 8.098 -49.430 1.00 85.06 217 LEU A N 1
ATOM 1583 C CA . LEU A 1 217 ? 54.968 7.566 -48.991 1.00 85.06 217 LEU A CA 1
ATOM 1584 C C . LEU A 1 217 ? 54.016 7.375 -50.170 1.00 85.06 217 LEU A C 1
ATOM 1586 O O . LEU A 1 217 ? 54.067 8.099 -51.165 1.00 85.06 217 LEU A O 1
ATOM 1590 N N . ARG A 1 218 ? 53.122 6.393 -50.045 1.00 88.69 218 ARG A N 1
ATOM 1591 C CA . ARG A 1 218 ? 52.058 6.139 -51.011 1.00 88.69 218 ARG A CA 1
ATOM 1592 C C . ARG A 1 218 ? 50.717 5.942 -50.321 1.00 88.69 218 ARG A C 1
ATOM 1594 O O . ARG A 1 218 ? 50.583 5.092 -49.443 1.00 88.69 218 ARG A O 1
ATOM 1601 N N . TRP A 1 219 ? 49.705 6.651 -50.808 1.00 89.12 219 TRP A N 1
ATOM 1602 C CA . TRP A 1 219 ? 48.340 6.598 -50.288 1.00 89.12 219 TRP A CA 1
ATOM 1603 C C . TRP A 1 219 ? 47.425 5.743 -51.165 1.00 89.12 219 TRP A C 1
ATOM 1605 O O . TRP A 1 219 ? 47.520 5.748 -52.395 1.00 89.12 219 TRP A O 1
ATOM 1615 N N . THR A 1 220 ? 46.521 4.993 -50.535 1.00 89.88 220 THR A N 1
ATOM 1616 C CA . THR A 1 220 ? 45.516 4.170 -51.225 1.00 89.88 220 THR A CA 1
ATOM 1617 C C . THR A 1 220 ? 44.187 4.169 -50.477 1.00 89.88 220 THR A C 1
ATOM 1619 O O . THR A 1 220 ? 44.156 4.125 -49.253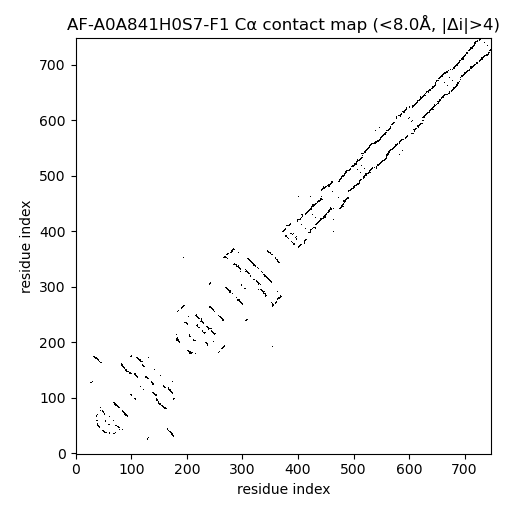 1.00 89.88 220 THR A O 1
ATOM 1622 N N . SER A 1 221 ? 43.066 4.195 -51.200 1.00 91.31 221 SER A N 1
ATOM 1623 C CA . SER A 1 221 ? 41.731 4.022 -50.614 1.00 91.31 221 SER A CA 1
ATOM 1624 C C . SER A 1 221 ? 41.266 2.584 -50.796 1.00 91.31 221 SER A C 1
ATOM 1626 O O . SER A 1 221 ? 41.340 2.047 -51.903 1.00 91.31 221 SER A O 1
ATOM 1628 N N . ARG A 1 222 ? 40.731 1.969 -49.734 1.00 91.62 222 ARG A N 1
ATOM 1629 C CA . ARG A 1 222 ? 40.137 0.623 -49.807 1.00 91.62 222 ARG A CA 1
ATOM 1630 C C . ARG A 1 222 ? 38.815 0.589 -50.578 1.00 91.62 222 ARG A C 1
ATOM 1632 O O . ARG A 1 222 ? 38.407 -0.478 -51.021 1.00 91.62 222 ARG A O 1
ATOM 1639 N N . ASN A 1 223 ? 38.152 1.735 -50.742 1.00 90.88 223 ASN A N 1
ATOM 1640 C CA . ASN A 1 223 ? 36.933 1.864 -51.535 1.00 90.88 223 ASN A CA 1
ATOM 1641 C C . ASN A 1 223 ? 36.935 3.189 -52.326 1.00 90.88 223 ASN A C 1
ATOM 1643 O O . ASN A 1 223 ? 36.371 4.192 -51.871 1.00 90.88 223 ASN A O 1
ATOM 1647 N N . PRO A 1 224 ? 37.545 3.195 -53.528 1.00 89.06 224 PRO A N 1
ATOM 1648 C CA . PRO A 1 224 ? 37.599 4.364 -54.408 1.00 89.06 224 PRO A CA 1
ATOM 1649 C C . PRO A 1 224 ? 36.239 4.840 -54.936 1.00 89.06 224 PRO A C 1
ATOM 1651 O O . PRO A 1 224 ? 36.164 5.935 -55.491 1.00 89.06 224 PRO A O 1
ATOM 1654 N N . ALA A 1 225 ? 35.176 4.037 -54.799 1.00 85.50 225 ALA A N 1
ATOM 1655 C CA . ALA A 1 225 ? 33.823 4.461 -55.155 1.00 85.50 225 ALA A CA 1
ATOM 1656 C C . ALA A 1 225 ? 33.232 5.431 -54.118 1.00 85.50 225 ALA A C 1
ATOM 1658 O O . ALA A 1 225 ? 32.426 6.274 -54.484 1.00 85.50 225 ALA A O 1
ATOM 1659 N N . VAL A 1 226 ? 33.669 5.347 -52.855 1.00 83.75 226 VAL A N 1
ATOM 1660 C CA . VAL A 1 226 ? 33.276 6.267 -51.772 1.00 83.75 226 VAL A CA 1
ATOM 1661 C C . VAL A 1 226 ? 34.209 7.475 -51.720 1.00 83.75 226 VAL A C 1
ATOM 1663 O O . VAL A 1 226 ? 33.763 8.619 -51.676 1.00 83.75 226 VAL A O 1
ATOM 1666 N N . LEU A 1 227 ? 35.519 7.232 -51.741 1.00 86.81 227 LEU A N 1
ATOM 1667 C CA . LEU A 1 227 ? 36.544 8.261 -51.576 1.00 86.81 227 LEU A CA 1
ATOM 1668 C C . LEU A 1 227 ? 37.791 7.852 -52.350 1.00 86.81 227 LEU A C 1
ATOM 1670 O O . LEU A 1 227 ? 38.360 6.789 -52.089 1.00 86.81 227 LEU A O 1
ATOM 1674 N N . ARG A 1 228 ? 38.236 8.701 -53.270 1.00 90.19 228 ARG A N 1
ATOM 1675 C CA . ARG A 1 228 ? 39.543 8.575 -53.918 1.00 90.19 228 ARG A CA 1
ATOM 1676 C C . ARG A 1 228 ? 40.584 9.341 -53.104 1.00 90.19 228 ARG A C 1
ATOM 1678 O O . ARG A 1 228 ? 40.246 10.269 -52.375 1.00 90.19 228 ARG A O 1
ATOM 1685 N N . VAL A 1 229 ? 41.841 8.932 -53.221 1.00 89.88 229 VAL A N 1
ATOM 1686 C CA . VAL A 1 229 ? 42.986 9.620 -52.618 1.00 89.88 229 VAL A CA 1
ATOM 1687 C C . VAL A 1 229 ? 44.092 9.717 -53.657 1.00 89.88 229 VAL A C 1
ATOM 1689 O O . VAL A 1 229 ? 44.346 8.744 -54.374 1.00 89.88 229 VAL A O 1
ATOM 1692 N N . ASP A 1 230 ? 44.717 10.884 -53.761 1.00 90.44 230 ASP A N 1
ATOM 1693 C CA . ASP A 1 230 ? 45.899 11.055 -54.594 1.00 90.44 230 ASP A CA 1
ATOM 1694 C C . ASP A 1 230 ? 47.076 10.279 -53.993 1.00 90.44 230 ASP A C 1
ATOM 1696 O O . ASP A 1 230 ? 47.416 10.427 -52.817 1.00 90.44 230 ASP A O 1
ATOM 1700 N N . ALA A 1 231 ? 47.689 9.427 -54.811 1.00 87.31 231 ALA A N 1
ATOM 1701 C CA . ALA A 1 231 ? 48.646 8.440 -54.335 1.00 87.31 231 ALA A CA 1
ATOM 1702 C C . ALA A 1 231 ? 49.951 9.052 -53.804 1.00 87.31 231 ALA A C 1
ATOM 1704 O O . ALA A 1 231 ? 50.611 8.392 -53.005 1.00 87.31 231 ALA A O 1
ATOM 1705 N N . ALA A 1 232 ? 50.321 10.264 -54.234 1.00 84.31 232 ALA A N 1
ATOM 1706 C CA . ALA A 1 232 ? 51.574 10.918 -53.858 1.00 84.31 232 ALA A CA 1
ATOM 1707 C C . ALA A 1 232 ? 51.378 11.956 -52.747 1.00 84.31 232 ALA A C 1
ATOM 1709 O O . ALA A 1 232 ? 52.214 12.080 -51.858 1.00 84.31 232 ALA A O 1
ATOM 1710 N N . THR A 1 233 ? 50.267 12.689 -52.790 1.00 84.00 233 THR A N 1
ATOM 1711 C CA . THR A 1 233 ? 50.038 13.847 -51.916 1.00 84.00 233 THR A CA 1
ATOM 1712 C C . THR A 1 233 ? 49.124 13.553 -50.733 1.00 84.00 233 THR A C 1
ATOM 1714 O O . THR A 1 233 ? 49.084 14.352 -49.808 1.00 84.00 233 THR A O 1
ATOM 1717 N N . GLY A 1 234 ? 48.365 12.450 -50.746 1.00 84.75 234 GLY A N 1
ATOM 1718 C CA . GLY A 1 234 ? 47.377 12.167 -49.696 1.00 84.75 234 GLY A CA 1
ATOM 1719 C C . GLY A 1 234 ? 46.114 13.032 -49.790 1.00 84.75 234 GLY A C 1
ATOM 1720 O O . GLY A 1 234 ? 45.286 13.016 -48.880 1.00 84.75 234 GLY A O 1
ATOM 1721 N N . THR A 1 235 ? 45.941 13.774 -50.889 1.00 86.38 235 THR A N 1
ATOM 1722 C CA . THR A 1 235 ? 44.766 14.625 -51.121 1.00 86.38 235 THR A CA 1
ATOM 1723 C C . THR A 1 235 ? 43.510 13.777 -51.304 1.00 86.38 235 THR A C 1
ATOM 1725 O O . THR A 1 235 ? 43.456 12.904 -52.174 1.00 86.38 235 THR A O 1
ATOM 1728 N N . LEU A 1 236 ? 42.483 14.046 -50.504 1.00 87.38 236 LEU A N 1
ATOM 1729 C CA . LEU A 1 236 ? 41.207 13.344 -50.520 1.00 87.38 236 LEU A CA 1
ATOM 1730 C C . LEU A 1 236 ? 40.264 13.902 -51.594 1.00 87.38 236 LEU A C 1
ATOM 1732 O O . LEU A 1 236 ? 40.124 15.109 -51.769 1.00 87.38 236 LEU A O 1
ATOM 1736 N N . GLN A 1 237 ? 39.576 13.001 -52.294 1.00 85.50 237 GLN A N 1
ATOM 1737 C CA . GLN A 1 237 ? 38.576 13.313 -53.317 1.00 85.50 237 GLN A CA 1
ATOM 1738 C C . GLN A 1 237 ? 37.307 12.489 -53.056 1.00 85.50 237 GLN A C 1
ATOM 1740 O O 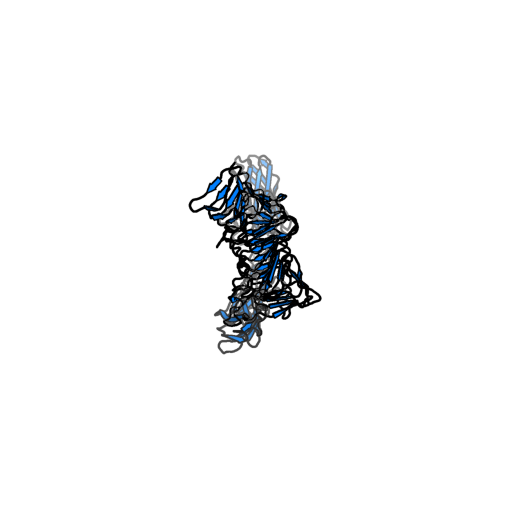. GLN A 1 237 ? 37.191 11.354 -53.538 1.00 85.50 237 GLN A O 1
ATOM 1745 N N . PRO A 1 238 ? 36.361 12.998 -52.248 1.00 82.56 238 PRO A N 1
ATOM 1746 C CA . PRO A 1 238 ? 35.142 12.259 -51.928 1.00 82.56 238 PRO A CA 1
ATOM 1747 C C . PRO A 1 238 ? 34.262 12.116 -53.173 1.00 82.56 238 PRO A C 1
ATOM 1749 O O . PRO A 1 238 ? 34.095 13.075 -53.923 1.00 82.56 238 PRO A O 1
ATOM 1752 N N . VAL A 1 239 ? 33.717 10.917 -53.401 1.00 82.88 239 VAL A N 1
ATOM 1753 C CA . VAL A 1 239 ? 32.945 10.573 -54.610 1.00 82.88 239 VAL A CA 1
ATOM 1754 C C . VAL A 1 239 ? 31.474 10.366 -54.266 1.00 82.88 239 VAL A C 1
ATOM 1756 O O . VAL A 1 239 ? 30.612 11.057 -54.802 1.00 82.88 239 VAL A O 1
ATOM 1759 N N . THR A 1 240 ? 31.181 9.463 -53.329 1.00 79.62 240 THR A N 1
ATOM 1760 C CA . THR A 1 240 ? 29.832 9.260 -52.789 1.00 79.62 240 THR A CA 1
ATOM 1761 C C . THR A 1 240 ? 29.868 9.277 -51.266 1.00 79.62 240 THR A C 1
ATOM 1763 O O . THR A 1 240 ? 30.856 8.822 -50.683 1.00 79.62 240 THR A O 1
ATOM 1766 N N . PRO A 1 241 ? 28.799 9.731 -50.589 1.00 82.19 241 PRO A N 1
ATOM 1767 C CA . PRO A 1 241 ? 28.720 9.649 -49.138 1.00 82.19 241 PRO A CA 1
ATOM 1768 C C . PRO A 1 241 ? 28.927 8.219 -48.636 1.00 82.19 241 PRO A C 1
ATOM 1770 O O . PRO A 1 241 ? 28.418 7.262 -49.221 1.00 82.19 241 PRO A O 1
ATOM 1773 N N . GLY A 1 242 ? 29.701 8.063 -47.565 1.00 78.88 242 GLY A N 1
ATOM 1774 C CA . GLY A 1 242 ? 30.021 6.743 -47.035 1.00 78.88 242 GLY A CA 1
ATOM 1775 C C . GLY A 1 242 ? 31.266 6.710 -46.159 1.00 78.88 242 GLY A C 1
ATOM 1776 O O . GLY A 1 242 ? 31.846 7.733 -45.793 1.00 78.88 242 GLY A O 1
ATOM 1777 N N . LEU A 1 243 ? 31.670 5.494 -45.796 1.00 83.81 243 LEU A N 1
ATOM 1778 C CA . LEU A 1 243 ? 32.831 5.225 -44.953 1.00 83.81 243 LEU A CA 1
ATOM 1779 C C . LEU A 1 243 ? 33.823 4.338 -45.699 1.00 83.81 243 LEU A C 1
ATOM 1781 O O . LEU A 1 243 ? 33.437 3.320 -46.270 1.00 83.81 243 LEU A O 1
ATOM 1785 N N . THR A 1 244 ? 35.103 4.694 -45.642 1.00 87.00 244 THR A N 1
ATOM 1786 C CA . THR A 1 244 ? 36.185 3.848 -46.152 1.00 87.00 244 THR A CA 1
ATOM 1787 C C . THR A 1 244 ? 37.465 4.044 -45.346 1.00 87.00 244 THR A C 1
ATOM 1789 O O . THR A 1 244 ? 37.590 4.989 -44.568 1.00 87.00 244 THR A O 1
ATOM 1792 N N . TRP A 1 245 ? 38.406 3.124 -45.518 1.00 86.88 245 TRP A N 1
ATOM 1793 C CA . TRP A 1 245 ? 39.757 3.234 -44.985 1.00 86.88 245 TRP A CA 1
ATOM 1794 C C . TRP A 1 245 ? 40.687 3.796 -46.052 1.00 86.88 245 TRP A C 1
ATOM 1796 O O . TRP A 1 245 ? 40.679 3.323 -47.194 1.00 86.88 245 TRP A O 1
ATOM 1806 N N . VAL A 1 246 ? 41.503 4.766 -45.657 1.00 88.25 246 VAL A N 1
ATOM 1807 C CA . VAL A 1 246 ? 42.653 5.229 -46.430 1.00 88.25 246 VAL A CA 1
ATOM 1808 C C . VAL A 1 246 ? 43.906 4.692 -45.752 1.00 88.25 246 VAL A C 1
ATOM 1810 O O . VAL A 1 246 ? 44.040 4.778 -44.536 1.00 88.25 246 VAL A O 1
ATOM 1813 N N . VAL A 1 247 ? 44.780 4.075 -46.536 1.00 88.00 247 VAL A N 1
ATOM 1814 C CA . VAL A 1 247 ? 46.000 3.410 -46.084 1.00 88.00 247 VAL A CA 1
ATOM 1815 C C . VAL A 1 247 ? 47.197 4.174 -46.629 1.00 88.00 247 VAL A C 1
ATOM 1817 O O . VAL A 1 247 ? 47.250 4.445 -47.835 1.00 88.00 247 VAL A O 1
ATOM 1820 N N . VAL A 1 248 ? 48.152 4.472 -45.753 1.00 87.00 248 VAL A N 1
ATOM 1821 C CA . VAL A 1 248 ? 49.483 4.964 -46.109 1.00 87.00 248 VAL A CA 1
ATOM 1822 C C . VAL A 1 248 ? 50.496 3.844 -45.934 1.00 87.00 248 VAL A C 1
ATOM 1824 O O . VAL A 1 248 ? 50.453 3.084 -44.970 1.00 87.00 248 VAL A O 1
ATOM 1827 N N . GLN A 1 249 ? 51.392 3.719 -46.902 1.00 86.75 249 GLN A N 1
ATOM 1828 C CA . GLN A 1 249 ? 52.449 2.713 -46.912 1.00 86.75 249 GLN A CA 1
ATOM 1829 C C . GLN A 1 249 ? 53.724 3.305 -47.507 1.00 86.75 249 GLN A C 1
ATOM 1831 O O . GLN A 1 249 ? 53.679 4.310 -48.224 1.00 86.75 249 GLN A O 1
ATOM 1836 N N . HIS A 1 250 ? 54.853 2.650 -47.260 1.00 83.31 250 HIS A N 1
ATOM 1837 C CA . HIS A 1 250 ? 56.103 2.982 -47.930 1.00 83.31 250 HIS A CA 1
ATOM 1838 C C . HIS A 1 250 ? 55.980 2.709 -49.442 1.00 83.31 250 HIS A C 1
ATOM 1840 O O . HIS A 1 250 ? 55.441 1.683 -49.862 1.00 83.31 250 HIS A O 1
ATOM 1846 N N . ALA A 1 251 ? 56.443 3.632 -50.286 1.00 76.38 251 ALA A N 1
ATOM 1847 C CA . ALA A 1 251 ? 56.201 3.573 -51.728 1.00 76.38 251 ALA A CA 1
ATOM 1848 C C . ALA A 1 251 ? 56.991 2.460 -52.439 1.00 76.38 251 ALA A C 1
ATOM 1850 O O . ALA A 1 251 ? 56.516 1.944 -53.455 1.00 76.38 251 ALA A O 1
ATOM 1851 N N . ALA A 1 252 ? 58.171 2.102 -51.918 1.00 70.00 252 ALA A N 1
ATOM 1852 C CA . ALA A 1 252 ? 59.060 1.100 -52.509 1.00 70.00 252 ALA A CA 1
ATOM 1853 C C . ALA A 1 252 ? 58.747 -0.337 -52.054 1.00 70.00 252 ALA A C 1
ATOM 1855 O O . ALA A 1 252 ? 58.894 -1.266 -52.845 1.00 70.00 252 ALA A O 1
ATOM 1856 N N . ASP A 1 253 ? 58.229 -0.519 -50.834 1.00 64.19 253 ASP A N 1
ATOM 1857 C CA . ASP A 1 253 ? 58.113 -1.834 -50.194 1.00 64.19 253 ASP A CA 1
ATOM 1858 C C . ASP A 1 253 ? 56.708 -2.074 -49.641 1.00 64.19 253 ASP A C 1
ATOM 1860 O O . ASP A 1 253 ? 56.328 -1.560 -48.591 1.00 64.19 253 ASP A O 1
ATOM 1864 N N . ARG A 1 254 ? 55.935 -2.932 -50.314 1.00 57.75 254 ARG A N 1
ATOM 1865 C CA . ARG A 1 254 ? 54.557 -3.289 -49.911 1.00 57.75 254 ARG A CA 1
ATOM 1866 C C . ARG A 1 254 ? 54.473 -4.187 -48.663 1.00 57.75 254 ARG A C 1
ATOM 1868 O O . ARG A 1 254 ? 53.380 -4.617 -48.312 1.00 57.75 254 ARG A O 1
ATOM 1875 N N . GLY A 1 255 ? 55.613 -4.521 -48.052 1.00 55.16 255 GLY A N 1
ATOM 1876 C CA . GLY A 1 255 ? 55.729 -5.430 -46.904 1.00 55.16 255 GLY A CA 1
ATOM 1877 C C . GLY A 1 255 ? 56.092 -4.762 -45.573 1.00 55.16 255 GLY A C 1
ATOM 1878 O O . GLY A 1 255 ? 56.138 -5.459 -44.564 1.00 55.16 255 GLY A O 1
ATOM 1879 N N . PHE A 1 256 ? 56.346 -3.449 -45.553 1.00 58.81 256 PHE A N 1
ATOM 1880 C CA . PHE A 1 256 ? 56.643 -2.690 -44.330 1.00 58.81 256 PHE A CA 1
ATOM 1881 C C . PHE A 1 256 ? 55.404 -1.980 -43.764 1.00 58.81 256 PHE A C 1
ATOM 1883 O O . PHE A 1 256 ? 54.381 -1.876 -44.442 1.00 58.81 256 PHE A O 1
ATOM 1890 N N . ALA A 1 257 ? 55.514 -1.526 -42.507 1.00 59.62 257 ALA A N 1
ATOM 1891 C CA . ALA A 1 257 ? 54.480 -0.872 -41.702 1.00 59.62 257 ALA A CA 1
ATOM 1892 C C . ALA A 1 257 ? 53.537 0.014 -42.535 1.00 59.62 257 ALA A C 1
ATOM 1894 O O . ALA A 1 257 ? 53.958 0.993 -43.149 1.00 59.62 257 ALA A O 1
ATOM 1895 N N . ALA A 1 258 ? 52.257 -0.350 -42.542 1.00 73.06 258 ALA A N 1
ATOM 1896 C CA . ALA A 1 258 ? 51.188 0.454 -43.104 1.00 73.06 258 ALA A CA 1
ATOM 1897 C C . ALA A 1 258 ? 50.354 0.999 -41.954 1.00 73.06 258 ALA A C 1
ATOM 1899 O O . ALA A 1 258 ? 50.001 0.254 -41.038 1.00 73.06 258 ALA A O 1
ATOM 1900 N N . ASP A 1 259 ? 50.014 2.274 -42.041 1.00 82.00 259 ASP A N 1
ATOM 1901 C CA . ASP A 1 259 ? 49.048 2.884 -41.143 1.00 82.00 259 ASP A CA 1
ATOM 1902 C C . ASP A 1 259 ? 47.761 3.174 -41.919 1.00 82.00 259 ASP A C 1
ATOM 1904 O O . ASP A 1 259 ? 47.748 3.261 -43.155 1.00 82.00 259 ASP A O 1
ATOM 1908 N N . SER A 1 260 ? 46.639 3.259 -41.216 1.00 84.00 260 SER A N 1
ATOM 1909 C CA . SER A 1 260 ? 45.357 3.502 -41.857 1.00 84.00 260 SER A CA 1
ATOM 1910 C C . SER A 1 260 ? 44.437 4.359 -41.016 1.00 84.00 260 SER A C 1
ATOM 1912 O O . SER A 1 260 ? 44.252 4.125 -39.826 1.00 84.00 260 SER A O 1
ATOM 1914 N N . VAL A 1 261 ? 43.765 5.285 -41.691 1.00 84.06 261 VAL A N 1
ATOM 1915 C CA . VAL A 1 261 ? 42.766 6.166 -41.099 1.00 84.06 261 VAL A CA 1
ATOM 1916 C C . VAL A 1 261 ? 41.395 5.872 -41.696 1.00 84.06 261 VAL A C 1
ATOM 1918 O O . VAL A 1 261 ? 41.234 5.628 -42.899 1.00 84.06 261 VAL A O 1
ATOM 1921 N N . ARG A 1 262 ? 40.371 5.871 -40.842 1.00 85.25 262 ARG A N 1
ATOM 1922 C CA . ARG A 1 262 ? 38.982 5.729 -41.276 1.00 85.25 262 ARG A CA 1
ATOM 1923 C C . ARG A 1 262 ? 38.433 7.101 -41.636 1.00 85.25 262 ARG A C 1
ATOM 1925 O O . ARG A 1 262 ? 38.302 7.962 -40.771 1.00 85.25 262 ARG A O 1
ATOM 1932 N N . VAL A 1 263 ? 38.036 7.266 -42.893 1.00 82.56 263 VAL A N 1
ATOM 1933 C CA . VAL A 1 263 ? 37.525 8.534 -43.418 1.00 82.56 263 VAL A CA 1
ATOM 1934 C C . VAL A 1 263 ? 36.031 8.426 -43.702 1.00 82.56 263 VAL A C 1
ATOM 1936 O O . VAL A 1 263 ? 35.549 7.434 -44.265 1.00 82.56 263 VAL A O 1
ATOM 1939 N N . ARG A 1 264 ? 35.286 9.465 -43.310 1.00 83.00 264 ARG A N 1
ATOM 1940 C CA . ARG A 1 264 ? 33.873 9.627 -43.661 1.00 83.00 264 ARG A CA 1
ATOM 1941 C C . ARG A 1 264 ? 33.721 10.695 -44.740 1.00 83.00 264 ARG A C 1
ATOM 1943 O O . ARG A 1 264 ? 34.016 11.863 -44.496 1.00 83.00 264 ARG A O 1
ATOM 1950 N N . ALA A 1 265 ? 33.196 10.285 -45.891 1.00 81.81 265 ALA A N 1
ATOM 1951 C CA . ALA A 1 265 ? 32.743 11.183 -46.943 1.00 81.81 265 ALA A CA 1
ATOM 1952 C C . ALA A 1 265 ? 31.300 11.621 -46.647 1.00 81.81 265 ALA A C 1
ATOM 1954 O O . ALA A 1 265 ? 30.395 10.785 -46.588 1.00 81.81 265 ALA A O 1
ATOM 1955 N N . ASN A 1 266 ? 31.085 12.921 -46.450 1.00 78.19 266 ASN A N 1
ATOM 1956 C CA . ASN A 1 266 ? 29.757 13.518 -46.303 1.00 78.19 266 ASN A CA 1
ATOM 1957 C C . ASN A 1 266 ? 29.271 14.108 -47.649 1.00 78.19 266 ASN A C 1
ATOM 1959 O O . ASN A 1 266 ? 30.092 14.417 -48.519 1.00 78.19 266 ASN A O 1
ATOM 1963 N N . PRO A 1 267 ? 27.952 14.305 -47.834 1.00 76.50 267 PRO A N 1
ATOM 1964 C CA . PRO A 1 267 ? 27.407 14.971 -49.023 1.00 76.50 267 PRO A CA 1
ATOM 1965 C C . PRO A 1 267 ? 27.963 16.394 -49.238 1.00 76.50 267 PRO A C 1
ATOM 1967 O O . PRO A 1 267 ? 28.160 17.126 -48.266 1.00 76.50 267 PRO A O 1
ATOM 1970 N N . ALA A 1 268 ? 28.173 16.774 -50.511 1.00 66.88 268 ALA A N 1
ATOM 1971 C CA . ALA A 1 268 ? 28.783 18.043 -50.956 1.00 66.88 268 ALA A CA 1
ATOM 1972 C C . ALA A 1 268 ? 28.005 19.304 -50.558 1.00 66.88 268 ALA A C 1
ATOM 1974 O O . ALA A 1 268 ? 28.589 20.341 -50.260 1.00 66.88 268 ALA A O 1
ATOM 1975 N N . GLY A 1 269 ? 26.676 19.230 -50.647 1.00 69.38 269 GLY A N 1
ATOM 1976 C CA . GLY A 1 269 ? 25.791 20.390 -50.650 1.00 69.38 269 GLY A CA 1
ATOM 1977 C C . GLY A 1 269 ? 24.641 20.263 -49.658 1.00 69.38 269 GLY A C 1
ATOM 1978 O O . GLY A 1 269 ? 24.488 19.215 -49.018 1.00 69.38 269 GLY A O 1
ATOM 1979 N N . PRO A 1 270 ? 23.821 21.322 -49.527 1.00 68.62 270 PRO A N 1
ATOM 1980 C CA . PRO A 1 270 ? 22.606 21.254 -48.736 1.00 68.62 270 PRO A CA 1
ATOM 1981 C C . PRO A 1 270 ? 21.730 20.135 -49.297 1.00 68.62 270 PRO A C 1
ATOM 1983 O O . PRO A 1 270 ? 21.394 20.108 -50.479 1.00 68.62 270 PRO A O 1
ATOM 1986 N N . PHE A 1 271 ? 21.384 19.196 -48.435 1.00 81.00 271 PHE A N 1
ATOM 1987 C CA . PHE A 1 271 ? 20.391 18.179 -48.721 1.00 81.00 271 PHE A CA 1
ATOM 1988 C C . PHE A 1 271 ? 19.168 18.446 -47.866 1.00 81.00 271 PHE A C 1
ATOM 1990 O O . PHE A 1 271 ? 19.264 19.026 -46.787 1.00 81.00 271 PHE A O 1
ATOM 1997 N N . THR A 1 272 ? 18.016 18.003 -48.328 1.00 83.50 272 THR A N 1
ATOM 1998 C CA . THR A 1 272 ? 16.778 18.007 -47.559 1.00 83.50 272 THR A CA 1
ATOM 1999 C C . THR A 1 272 ? 16.632 16.680 -46.824 1.00 83.50 272 THR A C 1
ATOM 2001 O O . THR A 1 272 ? 17.005 15.622 -47.329 1.00 83.50 272 THR A O 1
ATOM 2004 N N . THR A 1 273 ? 16.124 16.733 -45.594 1.00 87.44 273 THR A N 1
ATOM 2005 C CA . THR A 1 273 ? 15.732 15.548 -44.826 1.00 87.44 273 THR A CA 1
ATOM 2006 C C . THR A 1 273 ? 14.250 15.672 -44.531 1.00 87.44 273 THR A C 1
ATOM 2008 O O . THR A 1 273 ? 13.836 16.608 -43.852 1.00 87.44 273 THR A O 1
ATOM 2011 N N . ALA A 1 274 ? 13.454 14.755 -45.068 1.00 87.38 274 ALA A N 1
ATOM 2012 C CA . ALA A 1 274 ? 12.004 14.771 -44.924 1.00 87.38 274 ALA A CA 1
ATOM 2013 C C . ALA A 1 274 ? 11.523 13.491 -44.242 1.00 87.38 274 ALA A C 1
ATOM 2015 O O . ALA A 1 274 ? 12.004 12.400 -44.552 1.00 87.38 274 ALA A O 1
ATOM 2016 N N . VAL A 1 275 ? 10.559 13.619 -43.330 1.00 89.19 275 VAL A N 1
ATOM 2017 C CA . VAL A 1 275 ? 9.847 12.469 -42.763 1.00 89.19 275 VAL A CA 1
ATOM 2018 C C . VAL A 1 275 ? 9.051 11.784 -43.866 1.00 89.19 275 VAL A C 1
ATOM 2020 O O . VAL A 1 275 ? 8.276 12.435 -44.564 1.00 89.19 275 VAL A O 1
ATOM 2023 N N . THR A 1 276 ? 9.210 10.469 -43.999 1.00 91.00 276 THR A N 1
ATOM 2024 C CA . THR A 1 276 ? 8.395 9.645 -44.903 1.00 91.00 276 THR A CA 1
ATOM 2025 C C . THR A 1 276 ? 7.442 8.717 -44.155 1.00 91.00 276 THR A C 1
ATOM 2027 O O . THR A 1 276 ? 6.386 8.392 -44.692 1.00 91.00 276 THR A O 1
ATOM 2030 N N . SER A 1 277 ? 7.751 8.323 -42.912 1.00 91.31 277 SER A N 1
ATOM 2031 C CA . SER A 1 277 ? 6.811 7.598 -42.045 1.00 91.31 277 SER A CA 1
ATOM 2032 C C . SER A 1 277 ? 7.163 7.707 -40.562 1.00 91.31 277 SER A C 1
ATOM 2034 O O . SER A 1 277 ? 8.311 7.955 -40.207 1.00 91.31 277 SER A O 1
ATOM 2036 N N . GLY A 1 278 ? 6.191 7.433 -39.690 1.00 87.75 278 GLY A N 1
ATOM 2037 C CA . GLY A 1 278 ? 6.435 7.168 -38.269 1.00 87.75 278 GLY A CA 1
ATOM 2038 C C . GLY A 1 278 ? 6.479 8.385 -37.338 1.00 87.75 278 GLY A C 1
ATOM 2039 O O . GLY A 1 278 ? 6.797 8.216 -36.164 1.00 87.75 278 GLY A O 1
ATOM 2040 N N . ASP A 1 279 ? 6.143 9.587 -37.804 1.00 89.19 279 ASP A N 1
ATOM 2041 C CA . ASP A 1 279 ? 5.954 10.756 -36.930 1.00 89.19 279 ASP A CA 1
ATOM 2042 C C . ASP A 1 279 ? 4.529 10.823 -36.354 1.00 89.19 279 ASP A C 1
ATOM 2044 O O . ASP A 1 279 ? 3.602 10.221 -36.900 1.00 89.19 279 ASP A O 1
ATOM 2048 N N . ASN A 1 280 ? 4.365 11.542 -35.241 1.00 84.94 280 ASN A N 1
ATOM 2049 C CA . ASN A 1 280 ? 3.110 11.728 -34.501 1.00 84.94 280 ASN A CA 1
ATOM 2050 C C . ASN A 1 280 ? 2.389 10.418 -34.147 1.00 84.94 280 ASN A C 1
ATOM 2052 O O . ASN A 1 280 ? 1.161 10.328 -34.178 1.00 84.94 280 ASN A O 1
ATOM 2056 N N . GLN A 1 281 ? 3.159 9.385 -33.812 1.00 86.62 281 GLN A N 1
ATOM 2057 C CA . GLN A 1 281 ? 2.602 8.099 -33.407 1.00 86.62 281 GLN A CA 1
ATOM 2058 C C . GLN A 1 281 ? 2.127 8.120 -31.958 1.00 86.62 281 GLN A C 1
ATOM 2060 O O . GLN A 1 281 ? 2.493 8.991 -31.170 1.00 86.62 281 GLN A O 1
ATOM 2065 N N . ALA A 1 282 ? 1.339 7.116 -31.585 1.00 80.50 282 ALA A N 1
ATOM 2066 C CA . ALA A 1 282 ? 0.901 6.947 -30.215 1.00 80.50 282 ALA A CA 1
ATOM 2067 C C . ALA A 1 282 ? 0.983 5.473 -29.789 1.00 80.50 282 ALA A C 1
ATOM 2069 O O . ALA A 1 282 ? 0.683 4.578 -30.579 1.00 80.50 282 ALA A O 1
ATOM 2070 N N . GLY A 1 283 ? 1.408 5.213 -28.551 1.00 71.81 283 GLY A N 1
ATOM 2071 C CA . GLY A 1 283 ? 1.580 3.854 -28.027 1.00 71.81 283 GLY A CA 1
ATOM 2072 C C . GLY A 1 283 ? 1.569 3.786 -26.499 1.00 71.81 283 GLY A C 1
ATOM 2073 O O . GLY A 1 283 ? 1.616 4.810 -25.819 1.00 71.81 283 GLY A O 1
ATOM 2074 N N . ALA A 1 284 ? 1.477 2.574 -25.950 1.00 68.44 284 ALA A N 1
ATOM 2075 C CA . ALA A 1 284 ? 1.542 2.351 -24.505 1.00 68.44 284 ALA A CA 1
ATOM 2076 C C . ALA A 1 284 ? 3.003 2.354 -24.000 1.00 68.44 284 ALA A C 1
ATOM 2078 O O . ALA A 1 284 ? 3.902 1.988 -24.764 1.00 68.44 284 ALA A O 1
ATOM 2079 N N . PRO A 1 285 ? 3.256 2.697 -22.720 1.00 77.44 285 PRO A N 1
ATOM 2080 C CA . PRO A 1 285 ? 4.593 2.602 -22.134 1.00 77.44 285 PRO A CA 1
ATOM 2081 C C . PRO A 1 285 ? 5.195 1.199 -22.296 1.00 77.44 285 PRO A C 1
ATOM 2083 O O . PRO A 1 285 ? 4.515 0.197 -22.058 1.00 77.44 285 PRO A O 1
ATOM 2086 N N . GLY A 1 286 ? 6.465 1.121 -22.695 1.00 79.31 286 GLY A N 1
ATOM 2087 C CA . GLY A 1 286 ? 7.198 -0.135 -22.880 1.00 79.31 286 GLY A CA 1
ATOM 2088 C C . GLY A 1 286 ? 6.838 -0.931 -24.141 1.00 79.31 286 GLY A C 1
ATOM 2089 O O . GLY A 1 286 ? 7.347 -2.037 -24.307 1.00 79.31 286 GLY A O 1
ATOM 2090 N N . GLN A 1 287 ? 5.975 -0.411 -25.024 1.00 79.94 287 GLN A N 1
ATOM 2091 C CA . GLN A 1 287 ? 5.650 -1.046 -26.307 1.00 79.94 287 GLN A CA 1
ATOM 2092 C C . GLN A 1 287 ? 6.412 -0.397 -27.475 1.00 79.94 287 GLN A C 1
ATOM 2094 O O . GLN A 1 287 ? 6.640 0.820 -27.455 1.00 79.94 287 GLN A O 1
ATOM 2099 N N . PRO A 1 288 ? 6.795 -1.177 -28.505 1.00 84.38 288 PRO A N 1
ATOM 2100 C CA . PRO A 1 288 ? 7.289 -0.623 -29.760 1.00 84.38 288 PRO A CA 1
ATOM 2101 C C . PRO A 1 288 ? 6.181 0.163 -30.471 1.00 84.38 288 PRO A C 1
ATOM 2103 O O . PRO A 1 288 ? 5.012 -0.226 -30.449 1.00 84.38 288 PRO A O 1
ATOM 2106 N N . LEU A 1 289 ? 6.547 1.268 -31.120 1.00 86.38 289 LEU A N 1
ATOM 2107 C CA . LEU A 1 289 ? 5.645 1.992 -32.009 1.00 86.38 289 LEU A CA 1
ATOM 2108 C C . LEU A 1 289 ? 5.261 1.128 -33.216 1.00 86.38 289 LEU A C 1
ATOM 2110 O O . LEU A 1 289 ? 6.067 0.346 -33.720 1.00 86.38 289 LEU A O 1
ATOM 2114 N N . ALA A 1 290 ? 4.019 1.284 -33.678 1.00 83.88 290 ALA A N 1
ATOM 2115 C CA . ALA A 1 290 ? 3.440 0.439 -34.720 1.00 83.88 290 ALA A CA 1
ATOM 2116 C C . ALA A 1 290 ? 4.115 0.621 -36.088 1.00 83.88 290 ALA A C 1
ATOM 2118 O O . ALA A 1 290 ? 4.197 -0.326 -36.865 1.00 83.88 290 ALA A O 1
ATOM 2119 N N . SER A 1 291 ? 4.593 1.831 -36.387 1.00 89.62 291 SER A N 1
ATOM 2120 C CA . SER A 1 291 ? 5.359 2.139 -37.595 1.00 89.62 291 SER A CA 1
ATOM 2121 C C . SER A 1 291 ? 6.802 2.517 -37.242 1.00 89.62 291 SER A C 1
ATOM 2123 O O . SER A 1 291 ? 7.034 3.229 -36.262 1.00 89.62 291 SER A O 1
ATOM 2125 N N . PRO A 1 292 ? 7.800 2.099 -38.035 1.00 91.19 292 PRO A N 1
ATOM 2126 C CA . PRO A 1 292 ? 9.164 2.586 -37.872 1.00 91.19 292 PRO A CA 1
ATOM 2127 C C . PRO A 1 292 ? 9.260 4.078 -38.227 1.00 91.19 292 PRO A C 1
ATOM 2129 O O . PRO A 1 292 ? 8.539 4.581 -39.098 1.00 91.19 292 PRO A O 1
ATOM 2132 N N . LEU A 1 293 ? 10.186 4.775 -37.568 1.00 93.25 293 LEU A N 1
ATOM 2133 C CA . LEU A 1 293 ? 10.560 6.149 -37.899 1.00 93.25 293 LEU A CA 1
ATOM 2134 C C . LEU A 1 293 ? 11.351 6.106 -39.199 1.00 93.25 293 LEU A C 1
ATOM 2136 O O . LEU A 1 293 ? 12.362 5.411 -39.242 1.00 93.25 293 LEU A O 1
ATOM 2140 N N . ARG A 1 294 ? 10.922 6.818 -40.241 1.00 94.38 294 ARG A N 1
ATOM 2141 C CA . ARG A 1 294 ? 11.603 6.830 -41.541 1.00 94.38 294 ARG A CA 1
ATOM 2142 C C . ARG A 1 294 ? 11.781 8.253 -42.037 1.00 94.38 294 ARG A C 1
ATOM 2144 O O . ARG A 1 294 ? 10.830 9.039 -42.051 1.00 94.38 294 ARG A O 1
ATOM 2151 N N . VAL A 1 295 ? 12.995 8.566 -42.479 1.00 92.81 295 VAL A N 1
ATOM 2152 C CA . VAL A 1 295 ? 13.282 9.793 -43.229 1.00 92.81 295 VAL A CA 1
ATOM 2153 C C . VAL A 1 295 ? 13.912 9.466 -44.571 1.00 92.81 295 VAL A C 1
ATOM 2155 O O . VAL A 1 295 ? 14.601 8.453 -44.718 1.00 92.81 295 VAL A O 1
ATOM 2158 N N . ARG A 1 296 ? 13.709 10.362 -45.534 1.00 92.12 296 ARG A N 1
ATOM 2159 C CA . ARG A 1 296 ? 14.380 10.359 -46.830 1.00 92.12 296 ARG A CA 1
ATOM 2160 C C . ARG A 1 296 ? 15.297 11.569 -46.947 1.00 92.12 296 ARG A C 1
ATOM 2162 O O . ARG A 1 296 ? 14.915 12.681 -46.580 1.00 92.12 296 ARG A O 1
ATOM 2169 N N . ILE A 1 297 ? 16.504 11.328 -47.446 1.00 89.94 297 ILE A N 1
ATOM 2170 C CA . ILE A 1 297 ? 17.540 12.331 -47.674 1.00 89.94 297 ILE A CA 1
ATOM 2171 C C . ILE A 1 297 ? 17.718 12.521 -49.180 1.00 89.94 297 ILE A C 1
ATOM 2173 O O . ILE A 1 297 ? 18.023 11.566 -49.902 1.00 89.94 297 ILE A O 1
ATOM 2177 N N . THR A 1 298 ? 17.531 13.754 -49.642 1.00 87.62 298 THR A N 1
ATOM 2178 C CA . THR A 1 298 ? 17.587 14.137 -51.061 1.00 87.62 298 THR A CA 1
ATOM 2179 C C . THR A 1 298 ? 18.480 15.348 -51.279 1.00 87.62 298 THR A C 1
ATOM 2181 O O . THR A 1 298 ? 18.575 16.210 -50.409 1.00 87.62 298 THR A O 1
ATOM 2184 N N . ASP A 1 299 ? 19.131 15.439 -52.435 1.00 84.38 299 ASP A N 1
ATOM 2185 C CA . ASP A 1 299 ? 19.906 16.620 -52.821 1.00 84.38 299 ASP A CA 1
ATOM 2186 C C . ASP A 1 299 ? 19.005 17.830 -53.147 1.00 84.38 299 ASP A C 1
ATOM 2188 O O . ASP A 1 299 ? 17.777 17.771 -53.042 1.00 84.38 299 ASP A O 1
ATOM 2192 N N . ALA A 1 300 ? 19.618 18.951 -53.538 1.00 79.44 300 ALA A N 1
ATOM 2193 C CA . ALA A 1 300 ? 18.903 20.174 -53.907 1.00 79.44 300 ALA A CA 1
ATOM 2194 C C . ALA A 1 300 ? 17.961 20.009 -55.120 1.00 79.44 300 ALA A C 1
ATOM 2196 O O . ALA A 1 300 ? 17.037 20.803 -55.280 1.00 79.44 300 ALA A O 1
ATOM 2197 N N . ASN A 1 301 ? 18.165 18.977 -55.945 1.00 81.62 301 ASN A N 1
ATOM 2198 C CA . ASN A 1 301 ? 17.348 18.661 -57.117 1.00 81.62 301 ASN A CA 1
ATOM 2199 C C . ASN A 1 301 ? 16.284 17.586 -56.818 1.00 81.62 301 ASN A C 1
ATOM 2201 O O . ASN A 1 301 ? 15.553 17.176 -57.719 1.00 81.62 301 ASN A O 1
ATOM 2205 N N . GLY A 1 302 ? 16.191 17.113 -55.569 1.00 82.19 302 GLY A N 1
ATOM 2206 C CA . GLY A 1 302 ? 15.258 16.066 -55.148 1.00 82.19 302 GLY A CA 1
ATOM 2207 C C . GLY A 1 302 ? 15.733 14.633 -55.425 1.00 82.19 302 GLY A C 1
ATOM 2208 O O . GLY A 1 302 ? 14.971 13.690 -55.196 1.00 82.19 302 GLY A O 1
ATOM 2209 N N . ALA A 1 303 ? 16.970 14.429 -55.887 1.00 86.06 303 ALA A N 1
ATOM 2210 C CA . ALA A 1 303 ? 17.516 13.093 -56.114 1.00 86.06 303 ALA A CA 1
ATOM 2211 C C . ALA A 1 303 ? 17.938 12.437 -54.782 1.00 86.06 303 ALA A C 1
ATOM 2213 O O . ALA A 1 303 ? 18.504 13.111 -53.918 1.00 86.06 303 ALA A O 1
ATOM 2214 N N . PRO A 1 304 ? 17.674 11.134 -54.568 1.00 88.69 304 PRO A N 1
ATOM 2215 C CA . PRO A 1 304 ? 18.014 10.457 -53.318 1.00 88.69 304 PRO A CA 1
ATOM 2216 C C . PRO A 1 304 ? 19.528 10.322 -53.119 1.00 88.69 304 PRO A C 1
ATOM 2218 O O . PRO A 1 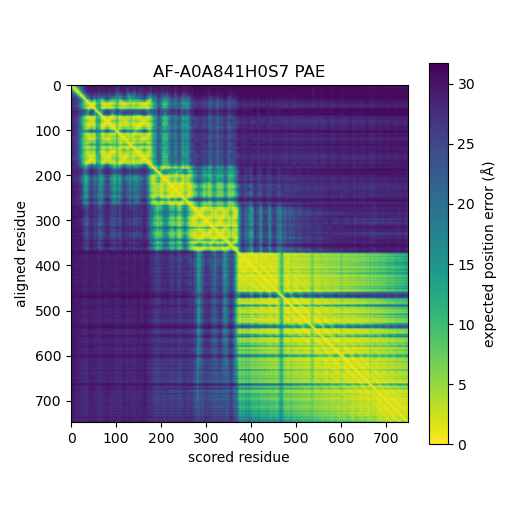304 ? 20.254 9.998 -54.057 1.00 88.69 304 PRO A O 1
ATOM 2221 N N . ILE A 1 305 ? 19.995 10.500 -51.878 1.00 87.75 305 ILE A N 1
ATOM 2222 C CA . ILE A 1 305 ? 21.418 10.381 -51.530 1.00 87.75 305 ILE A CA 1
ATOM 2223 C C . ILE A 1 305 ? 21.665 9.085 -50.728 1.00 87.75 305 ILE A C 1
ATOM 2225 O O . ILE A 1 305 ? 21.379 9.051 -49.525 1.00 87.75 305 ILE A O 1
ATOM 2229 N N . PRO A 1 306 ? 22.206 8.015 -51.342 1.00 86.25 306 PRO A N 1
ATOM 2230 C CA . PRO A 1 306 ? 22.605 6.797 -50.632 1.00 86.25 306 PRO A CA 1
ATOM 2231 C C . PRO A 1 306 ? 23.904 6.982 -49.825 1.00 86.25 306 PRO A C 1
ATOM 2233 O O . PRO A 1 306 ? 24.708 7.870 -50.109 1.00 86.25 306 PRO A O 1
ATOM 2236 N N . GLY A 1 307 ? 24.129 6.119 -48.827 1.00 83.88 307 GLY A N 1
ATOM 2237 C CA . GLY A 1 307 ? 25.384 6.059 -48.062 1.00 83.88 307 GLY A CA 1
ATOM 2238 C C . GLY A 1 307 ? 25.541 7.094 -46.936 1.00 83.88 307 GLY A C 1
ATOM 2239 O O . GLY A 1 307 ? 26.564 7.111 -46.247 1.00 83.88 307 GLY A O 1
ATOM 2240 N N . VAL A 1 308 ? 24.530 7.933 -46.693 1.00 85.88 308 VAL A N 1
ATOM 2241 C CA . VAL A 1 308 ? 24.520 8.919 -45.603 1.00 85.88 308 VAL A CA 1
ATOM 2242 C C . VAL A 1 308 ? 24.249 8.217 -44.280 1.00 85.88 308 VAL A C 1
ATOM 2244 O O . VAL A 1 308 ? 23.253 7.518 -44.120 1.00 85.88 308 VAL A O 1
ATOM 2247 N N . VAL A 1 309 ? 25.129 8.420 -43.303 1.00 85.81 309 VAL A N 1
ATOM 2248 C CA . VAL A 1 309 ? 24.982 7.839 -41.966 1.00 85.81 309 VAL A CA 1
ATOM 2249 C C . VAL A 1 309 ? 24.143 8.765 -41.081 1.00 85.81 309 VAL A C 1
ATOM 2251 O O . VAL A 1 309 ? 24.611 9.839 -40.699 1.00 85.81 309 VAL A O 1
ATOM 2254 N N . ALA A 1 310 ? 22.953 8.317 -40.697 1.00 88.75 310 ALA A N 1
ATOM 2255 C CA . ALA A 1 310 ? 22.058 9.000 -39.770 1.00 88.75 310 ALA A CA 1
ATOM 2256 C C . ALA A 1 310 ? 22.260 8.499 -38.331 1.00 88.75 310 ALA A C 1
ATOM 2258 O O . ALA A 1 310 ? 22.443 7.301 -38.095 1.00 88.75 310 ALA A O 1
ATOM 2259 N N . ARG A 1 311 ? 22.229 9.417 -37.362 1.00 90.00 311 ARG A N 1
ATOM 2260 C CA . ARG A 1 311 ? 22.287 9.103 -35.926 1.00 90.00 311 ARG A CA 1
ATOM 2261 C C . ARG A 1 311 ? 20.951 9.414 -35.274 1.00 90.00 311 ARG A C 1
ATOM 2263 O O . ARG A 1 311 ? 20.416 10.497 -35.490 1.00 90.00 311 ARG A O 1
ATOM 2270 N N . TRP A 1 312 ? 20.468 8.491 -34.454 1.00 90.69 312 TRP A N 1
ATOM 2271 C CA . TRP A 1 312 ? 19.188 8.596 -33.764 1.00 90.69 312 TRP A CA 1
ATOM 2272 C C . TRP A 1 312 ? 19.419 8.771 -32.269 1.00 90.69 312 TRP A C 1
ATOM 2274 O O . TRP A 1 312 ? 20.267 8.095 -31.681 1.00 90.69 312 TRP A O 1
ATOM 2284 N N . ARG A 1 313 ? 18.664 9.674 -31.651 1.00 90.25 313 ARG A N 1
ATOM 2285 C CA . ARG A 1 313 ? 18.750 9.955 -30.219 1.00 90.25 313 ARG A CA 1
ATOM 2286 C C . ARG A 1 313 ? 17.371 10.250 -29.655 1.00 90.25 313 ARG A C 1
ATOM 2288 O O . ARG A 1 313 ? 16.642 11.068 -30.200 1.00 90.25 313 ARG A O 1
ATOM 2295 N N . ILE A 1 314 ? 17.051 9.639 -28.521 1.00 85.75 314 ILE A N 1
ATOM 2296 C CA . ILE A 1 314 ? 15.875 10.006 -27.729 1.00 85.75 314 ILE A CA 1
ATOM 2297 C C . ILE A 1 314 ? 16.187 11.318 -26.995 1.00 85.75 314 ILE A C 1
ATOM 2299 O O . ILE A 1 314 ? 17.232 11.435 -26.355 1.00 85.75 314 ILE A O 1
ATOM 2303 N N . LEU A 1 315 ? 15.311 12.315 -27.119 1.00 80.75 315 LEU A N 1
ATOM 2304 C CA . LEU A 1 315 ? 15.448 13.634 -26.491 1.00 80.75 315 LEU A CA 1
ATOM 2305 C C . LEU A 1 315 ? 14.775 13.729 -25.106 1.00 80.75 315 LEU A C 1
ATOM 2307 O O . LEU A 1 315 ? 14.834 14.784 -24.479 1.00 80.75 315 LEU A O 1
ATOM 2311 N N . GLY A 1 316 ? 14.167 12.645 -24.616 1.00 68.88 316 GLY A N 1
ATOM 2312 C CA . GLY A 1 316 ? 13.552 12.543 -23.289 1.00 68.88 316 GLY A CA 1
ATOM 2313 C C . GLY A 1 316 ? 14.282 11.589 -22.336 1.00 68.88 316 GLY A C 1
ATOM 2314 O O . GLY A 1 316 ? 15.128 10.793 -22.741 1.00 68.88 316 GLY A O 1
ATOM 2315 N N . SER A 1 317 ? 13.964 11.681 -21.043 1.00 60.97 317 SER A N 1
ATOM 2316 C CA . SER A 1 317 ? 14.590 10.902 -19.960 1.00 60.97 317 SER A CA 1
ATOM 2317 C C . SER A 1 317 ? 13.683 9.804 -19.392 1.00 60.97 317 SER A C 1
ATOM 2319 O O . SER A 1 317 ? 13.954 9.269 -18.318 1.00 60.97 317 SER A O 1
ATOM 2321 N N . THR A 1 318 ? 12.602 9.440 -20.090 1.00 68.19 318 THR A N 1
ATOM 2322 C CA . THR A 1 318 ? 11.537 8.600 -19.513 1.00 68.19 318 THR A CA 1
ATOM 2323 C C . THR A 1 318 ? 11.763 7.089 -19.659 1.00 68.19 318 THR A C 1
ATOM 2325 O O . THR A 1 318 ? 10.883 6.294 -19.318 1.00 68.19 318 THR A O 1
ATOM 2328 N N . GLY A 1 319 ? 12.952 6.680 -20.117 1.00 67.62 319 GLY A N 1
ATOM 2329 C CA . GLY A 1 319 ? 13.375 5.277 -20.199 1.00 67.62 319 GLY A CA 1
ATOM 2330 C C . GLY A 1 319 ? 13.002 4.552 -21.497 1.00 67.62 319 GLY A C 1
ATOM 2331 O O . GLY A 1 319 ? 13.015 3.324 -21.513 1.00 67.62 319 GLY A O 1
ATOM 2332 N N . GLY A 1 320 ? 12.656 5.273 -22.570 1.00 79.94 320 GLY A N 1
ATOM 2333 C CA . GLY A 1 320 ? 12.455 4.677 -23.897 1.00 79.94 320 GLY A CA 1
ATOM 2334 C C . GLY A 1 320 ? 13.748 4.118 -24.506 1.00 79.94 320 GLY A C 1
ATOM 2335 O O . GLY A 1 320 ? 14.852 4.478 -24.093 1.00 79.94 320 GLY A O 1
ATOM 2336 N N . SER A 1 321 ? 13.623 3.260 -25.523 1.00 86.81 321 SER A N 1
ATOM 2337 C CA . SER A 1 321 ? 14.773 2.635 -26.195 1.00 86.81 321 SER A CA 1
ATOM 2338 C C . SER A 1 321 ? 14.643 2.624 -27.718 1.00 86.81 321 SER A C 1
ATOM 2340 O O . SER A 1 321 ? 13.565 2.378 -28.263 1.00 86.81 321 SER A O 1
ATOM 2342 N N . LEU A 1 322 ? 15.763 2.831 -28.413 1.00 89.19 322 LEU A N 1
ATOM 2343 C CA . LEU A 1 322 ? 15.884 2.657 -29.862 1.00 89.19 322 LEU A CA 1
ATOM 2344 C C . LEU A 1 322 ? 16.549 1.317 -30.162 1.00 89.19 322 LEU A C 1
ATOM 2346 O O . LEU A 1 322 ? 17.595 1.014 -29.593 1.00 89.19 322 LEU A O 1
ATOM 2350 N N . LEU A 1 323 ? 15.976 0.550 -31.091 1.00 89.56 323 LEU A N 1
ATOM 2351 C CA . LEU A 1 323 ? 16.620 -0.670 -31.584 1.00 89.56 323 LEU A CA 1
ATOM 2352 C C . LEU A 1 323 ? 17.883 -0.333 -32.391 1.00 89.56 323 LEU A C 1
ATOM 2354 O O . LEU A 1 323 ? 18.913 -0.980 -32.239 1.00 89.56 323 LEU A O 1
ATOM 2358 N N . ASN A 1 324 ? 17.805 0.722 -33.211 1.00 87.81 324 ASN A N 1
ATOM 2359 C CA . ASN A 1 324 ? 18.894 1.192 -34.062 1.00 87.81 324 ASN A CA 1
ATOM 2360 C C . ASN A 1 324 ? 19.237 2.645 -33.706 1.00 87.81 324 ASN A C 1
ATOM 2362 O O . ASN A 1 324 ? 18.428 3.545 -33.922 1.00 87.81 324 ASN A O 1
ATOM 2366 N N . VAL A 1 325 ? 20.445 2.888 -33.190 1.00 88.94 325 VAL A N 1
ATOM 2367 C CA . VAL A 1 325 ? 20.939 4.246 -32.865 1.00 88.94 325 VAL A CA 1
ATOM 2368 C C . VAL A 1 325 ? 21.756 4.876 -34.000 1.00 88.94 325 VAL A C 1
ATOM 2370 O O . VAL A 1 325 ? 22.056 6.070 -33.988 1.00 88.94 325 VAL A O 1
ATOM 2373 N N . THR A 1 326 ? 22.138 4.096 -35.014 1.00 89.31 326 THR A N 1
ATOM 2374 C CA . THR A 1 326 ? 22.831 4.573 -36.220 1.00 89.31 326 THR A CA 1
ATOM 2375 C C . THR A 1 326 ? 22.419 3.731 -37.422 1.00 89.31 326 THR A C 1
ATOM 2377 O O . THR A 1 326 ? 22.437 2.507 -37.339 1.00 89.31 326 THR A O 1
ATOM 2380 N N . THR A 1 327 ? 22.085 4.379 -38.538 1.00 92.44 327 THR A N 1
ATOM 2381 C CA . THR A 1 327 ? 21.672 3.722 -39.793 1.00 92.44 327 THR A CA 1
ATOM 2382 C C . THR A 1 327 ? 22.261 4.424 -41.017 1.00 92.44 327 THR A C 1
ATOM 2384 O O . THR A 1 327 ? 22.785 5.531 -40.906 1.00 92.44 327 THR A O 1
ATOM 2387 N N . VAL A 1 328 ? 22.218 3.779 -42.186 1.00 89.69 328 VAL A N 1
ATOM 2388 C CA . VAL A 1 328 ? 22.797 4.290 -43.444 1.00 89.69 328 VAL A CA 1
ATOM 2389 C C . VAL A 1 328 ? 21.725 4.350 -44.527 1.00 89.69 328 VAL A C 1
ATOM 2391 O O . VAL A 1 328 ? 20.950 3.401 -44.643 1.00 89.69 328 VAL A O 1
ATOM 2394 N N . THR A 1 329 ? 21.665 5.438 -45.302 1.00 91.56 329 THR A N 1
ATOM 2395 C CA . THR A 1 329 ? 20.664 5.570 -46.368 1.00 91.56 329 THR A CA 1
ATOM 2396 C C . THR A 1 329 ? 20.853 4.517 -47.453 1.00 91.56 329 THR A C 1
ATOM 2398 O O . THR A 1 329 ? 21.962 4.297 -47.949 1.00 91.56 329 THR A O 1
ATOM 2401 N N . ASN A 1 330 ? 19.753 3.867 -47.831 1.00 91.12 330 ASN A N 1
ATOM 2402 C CA . ASN A 1 330 ? 19.714 2.909 -48.936 1.00 91.12 330 ASN A CA 1
ATOM 2403 C C . ASN A 1 330 ? 19.728 3.617 -50.311 1.00 91.12 330 ASN A C 1
ATOM 2405 O O . ASN A 1 330 ? 19.811 4.842 -50.390 1.00 91.12 330 ASN A O 1
ATOM 2409 N N . ALA A 1 331 ? 19.602 2.857 -51.407 1.00 87.94 331 ALA A N 1
ATOM 2410 C CA . ALA A 1 331 ? 19.561 3.388 -52.779 1.00 87.94 331 ALA A CA 1
ATOM 2411 C C . ALA A 1 331 ? 18.439 4.421 -53.028 1.00 87.94 331 ALA A C 1
ATOM 2413 O O . ALA A 1 331 ? 18.572 5.275 -53.900 1.00 87.94 331 ALA A O 1
ATOM 2414 N N . ASN A 1 332 ? 17.363 4.383 -52.235 1.00 90.88 332 ASN A N 1
ATOM 2415 C CA . ASN A 1 332 ? 16.253 5.336 -52.300 1.00 90.88 332 ASN A CA 1
ATOM 2416 C C . ASN A 1 332 ? 16.467 6.569 -51.402 1.00 90.88 332 ASN A C 1
ATOM 2418 O O . ASN A 1 332 ? 15.596 7.442 -51.340 1.00 90.88 332 ASN A O 1
ATOM 2422 N N . GLY A 1 333 ? 17.612 6.668 -50.720 1.00 90.19 333 GLY A N 1
ATOM 2423 C CA . GLY A 1 333 ? 17.930 7.756 -49.797 1.00 90.19 333 GLY A CA 1
ATOM 2424 C C . GLY A 1 333 ? 17.236 7.625 -48.440 1.00 90.19 333 GLY A C 1
ATOM 2425 O O . GLY A 1 333 ? 17.142 8.614 -47.722 1.00 90.19 333 GLY A O 1
ATOM 2426 N N . GLU A 1 334 ? 16.718 6.447 -48.081 1.00 93.44 334 GLU A N 1
ATOM 2427 C CA . GLU A 1 334 ? 15.931 6.260 -46.856 1.00 93.44 334 GLU A CA 1
ATOM 2428 C C . GLU A 1 334 ? 16.725 5.623 -45.719 1.00 93.44 334 GLU A C 1
ATOM 2430 O O . GLU A 1 334 ? 17.515 4.703 -45.939 1.00 93.44 334 GLU A O 1
ATOM 2435 N N . VAL A 1 335 ? 16.439 6.064 -44.495 1.00 93.56 335 VAL A N 1
ATOM 2436 C CA . VAL A 1 335 ? 16.873 5.432 -43.241 1.00 93.56 335 VAL A CA 1
ATOM 2437 C C . VAL A 1 335 ? 15.686 5.226 -42.317 1.00 93.56 335 VAL A C 1
ATOM 2439 O O . VAL A 1 335 ? 14.761 6.039 -42.306 1.00 93.56 335 VAL A O 1
ATOM 2442 N N . GLU A 1 336 ? 15.747 4.176 -41.499 1.00 94.44 336 GLU A N 1
ATOM 2443 C CA . GLU A 1 336 ? 14.697 3.855 -40.536 1.00 94.44 336 GLU A CA 1
ATOM 2444 C C . GLU A 1 336 ? 15.226 3.482 -39.147 1.00 94.44 336 GLU A C 1
ATOM 2446 O O . GLU A 1 336 ? 16.326 2.948 -39.018 1.00 94.44 336 GLU A O 1
ATOM 2451 N N . ALA A 1 337 ? 14.424 3.714 -38.110 1.00 93.00 337 ALA A N 1
ATOM 2452 C CA . ALA A 1 337 ? 14.677 3.228 -36.757 1.00 93.00 337 ALA A CA 1
ATOM 2453 C C . ALA A 1 337 ? 13.382 2.756 -36.082 1.00 93.00 337 ALA A C 1
ATOM 2455 O O . ALA A 1 337 ? 12.308 3.323 -36.285 1.00 93.00 337 ALA A O 1
ATOM 2456 N N . SER A 1 338 ? 13.489 1.724 -35.242 1.00 91.75 338 SER A N 1
ATOM 2457 C CA . SER A 1 338 ? 12.383 1.237 -34.410 1.00 91.75 338 SER A CA 1
ATOM 2458 C C . SER A 1 338 ? 12.506 1.793 -32.996 1.00 91.7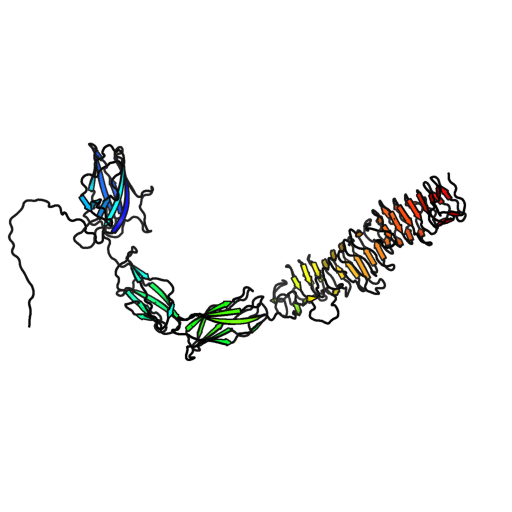5 338 SER A C 1
ATOM 2460 O O . SER A 1 338 ? 13.575 1.714 -32.383 1.00 91.75 338 SER A O 1
ATOM 2462 N N . TRP A 1 339 ? 11.405 2.327 -32.473 1.00 90.69 339 TRP A N 1
ATOM 2463 C CA . TRP A 1 339 ? 11.364 3.014 -31.187 1.00 90.69 339 TRP A CA 1
ATOM 2464 C C . TRP A 1 339 ? 10.355 2.355 -30.239 1.00 90.69 339 TRP A C 1
ATOM 2466 O O . TRP A 1 339 ? 9.198 2.162 -30.601 1.00 90.69 339 TRP A O 1
ATOM 2476 N N . THR A 1 340 ? 10.809 2.001 -29.033 1.00 87.12 340 THR A N 1
ATOM 2477 C CA . THR A 1 340 ? 9.977 1.553 -27.904 1.00 87.12 340 THR A CA 1
ATOM 2478 C C . THR A 1 340 ? 9.805 2.691 -26.905 1.00 87.12 340 THR A C 1
ATOM 2480 O O . THR A 1 340 ? 10.794 3.297 -26.483 1.00 87.12 340 THR A O 1
ATOM 2483 N N . LEU A 1 341 ? 8.555 2.987 -26.540 1.00 80.00 341 LEU A N 1
ATOM 2484 C CA . LEU A 1 341 ? 8.217 4.137 -25.699 1.00 80.00 341 LEU A CA 1
ATOM 2485 C C . LEU A 1 341 ? 8.641 3.947 -24.239 1.00 80.00 341 LEU A C 1
ATOM 2487 O O . LEU A 1 341 ? 8.508 2.859 -23.676 1.00 80.00 341 LEU A O 1
ATOM 2491 N N . GLY A 1 342 ? 9.098 5.039 -23.624 1.00 75.06 342 GLY A N 1
ATOM 2492 C CA . GLY A 1 342 ? 9.341 5.132 -22.188 1.00 75.06 342 GLY A CA 1
ATOM 2493 C C . GLY A 1 342 ? 8.057 5.336 -21.381 1.00 75.06 342 GLY A C 1
ATOM 2494 O O . GLY A 1 342 ? 6.947 5.060 -21.836 1.00 75.06 342 GLY A O 1
ATOM 2495 N N . SER A 1 343 ? 8.211 5.812 -20.149 1.00 69.25 343 SER A N 1
ATOM 2496 C CA . SER A 1 343 ? 7.114 6.063 -19.205 1.00 69.25 343 SER A CA 1
ATOM 2497 C C . SER A 1 343 ? 6.440 7.438 -19.353 1.00 69.25 343 SER A C 1
ATOM 2499 O O . SER A 1 343 ? 5.400 7.661 -18.733 1.00 69.25 343 SER A O 1
ATOM 2501 N N . GLY A 1 344 ? 6.979 8.343 -20.182 1.00 63.84 344 GLY A N 1
ATOM 2502 C CA . GLY A 1 344 ? 6.408 9.662 -20.485 1.00 63.84 344 GLY A CA 1
ATOM 2503 C C . GLY A 1 344 ? 6.513 10.040 -21.971 1.00 63.84 344 GLY A C 1
ATOM 2504 O O . GLY A 1 344 ? 7.113 9.325 -22.770 1.00 63.84 344 GLY A O 1
ATOM 2505 N N . ALA A 1 345 ? 5.872 11.148 -22.361 1.00 60.84 345 ALA A N 1
ATOM 2506 C CA . ALA A 1 345 ? 5.977 11.655 -23.727 1.00 60.84 345 ALA A CA 1
ATOM 2507 C C . ALA A 1 345 ? 7.438 11.998 -24.035 1.00 60.84 345 ALA A C 1
ATOM 2509 O O . ALA A 1 345 ? 8.063 12.774 -23.317 1.00 60.84 345 ALA A O 1
ATOM 2510 N N . ASP A 1 346 ? 7.947 11.422 -25.113 1.00 68.88 346 ASP A N 1
ATOM 2511 C CA . ASP A 1 346 ? 9.326 11.562 -25.550 1.00 68.88 346 ASP A CA 1
ATOM 2512 C C . ASP A 1 346 ? 9.321 12.011 -27.021 1.00 68.88 346 ASP A C 1
ATOM 2514 O O . ASP A 1 346 ? 8.310 11.932 -27.724 1.00 68.88 346 ASP A O 1
ATOM 2518 N N . SER A 1 347 ? 10.467 12.474 -27.506 1.00 76.81 347 SER A N 1
ATOM 2519 C CA . SER A 1 347 ? 10.717 12.693 -28.929 1.00 76.81 347 SER A CA 1
ATOM 2520 C C . SER A 1 347 ? 12.025 12.021 -29.332 1.00 76.81 347 SER A C 1
ATOM 2522 O O . SER A 1 347 ? 12.921 11.824 -28.506 1.00 76.81 347 SER A O 1
ATOM 2524 N N . VAL A 1 348 ? 12.133 11.635 -30.601 1.00 75.25 348 VAL A N 1
ATOM 2525 C CA . VAL A 1 348 ? 13.359 11.076 -31.176 1.00 75.25 348 VAL A CA 1
ATOM 2526 C C . VAL A 1 348 ? 13.875 12.020 -32.238 1.00 75.25 348 VAL A C 1
ATOM 2528 O O . VAL A 1 348 ? 13.195 12.333 -33.206 1.00 75.25 348 VAL A O 1
ATOM 2531 N N . GLU A 1 349 ? 15.112 12.451 -32.075 1.00 86.75 349 GLU A N 1
ATOM 2532 C CA . GLU A 1 349 ? 15.829 13.238 -33.059 1.00 86.75 349 GLU A CA 1
ATOM 2533 C C . GLU A 1 349 ? 16.655 12.328 -33.965 1.00 86.75 349 GLU A C 1
ATOM 2535 O O . GLU A 1 349 ? 17.396 11.463 -33.487 1.00 86.75 349 GLU A O 1
ATOM 2540 N N . VAL A 1 350 ? 16.573 12.573 -35.272 1.00 86.00 350 VAL A N 1
ATOM 2541 C CA . VAL A 1 350 ? 17.530 12.062 -36.252 1.00 86.00 350 VAL A CA 1
ATOM 2542 C C . VAL A 1 350 ? 18.406 13.198 -36.763 1.00 86.00 350 VAL A C 1
ATOM 2544 O O . VAL A 1 350 ? 17.923 14.264 -37.149 1.00 86.00 350 VAL A O 1
ATOM 2547 N N . ILE A 1 351 ? 19.716 12.959 -36.754 1.00 83.25 351 ILE A N 1
ATOM 2548 C CA . ILE A 1 351 ? 20.733 13.892 -37.231 1.00 83.25 351 ILE A CA 1
ATOM 2549 C C . ILE A 1 351 ? 21.451 13.250 -38.415 1.00 83.25 351 ILE A C 1
ATOM 2551 O O . ILE A 1 351 ? 22.105 12.210 -38.266 1.00 83.25 351 ILE A O 1
ATOM 2555 N N . ALA A 1 352 ? 21.372 13.902 -39.573 1.00 73.62 352 ALA A N 1
ATOM 2556 C CA . ALA A 1 352 ? 22.179 13.583 -40.743 1.00 73.62 352 ALA A CA 1
ATOM 2557 C C . ALA A 1 352 ? 23.223 14.699 -40.946 1.00 73.62 352 ALA A C 1
ATOM 2559 O O . ALA A 1 352 ? 22.854 15.842 -41.235 1.00 73.62 352 ALA A O 1
ATOM 2560 N N . PRO A 1 353 ? 24.525 14.421 -40.754 1.00 65.75 353 PRO A N 1
ATOM 2561 C CA . PRO A 1 353 ? 25.562 15.426 -40.947 1.00 65.75 353 PRO A CA 1
ATOM 2562 C C . PRO A 1 353 ? 25.795 15.694 -42.441 1.00 65.75 353 PRO A C 1
ATOM 2564 O O . PRO A 1 353 ? 25.985 14.762 -43.224 1.00 65.75 353 PRO A O 1
ATOM 2567 N N . SER A 1 354 ? 25.826 16.972 -42.822 1.00 66.56 354 SER A N 1
ATOM 2568 C CA . SER A 1 354 ? 26.360 17.443 -44.104 1.00 66.56 354 SER A CA 1
ATOM 2569 C C . SER A 1 354 ? 27.629 18.263 -43.880 1.00 66.56 354 SER A C 1
ATOM 2571 O O . SER A 1 354 ? 27.957 18.625 -42.750 1.00 66.56 354 SER A O 1
ATOM 2573 N N . ALA A 1 355 ? 28.332 18.576 -44.965 1.00 57.38 355 ALA A N 1
ATOM 2574 C CA . ALA A 1 355 ? 29.457 19.503 -44.943 1.00 57.38 355 ALA A CA 1
ATOM 2575 C C . ALA A 1 355 ? 29.062 20.960 -44.633 1.00 57.38 355 ALA A C 1
ATOM 2577 O O . ALA A 1 355 ? 29.896 21.724 -44.155 1.00 57.38 355 ALA A O 1
ATOM 2578 N N . ALA A 1 356 ? 27.808 21.338 -44.910 1.00 55.78 356 ALA A N 1
ATOM 2579 C CA . ALA A 1 356 ? 27.321 22.719 -44.866 1.00 55.78 356 ALA A CA 1
ATOM 2580 C C . ALA A 1 356 ? 26.352 23.008 -43.696 1.00 55.78 356 ALA A C 1
ATOM 2582 O O . ALA A 1 356 ? 26.179 24.159 -43.309 1.00 55.78 356 ALA A O 1
ATOM 2583 N N . SER A 1 357 ? 25.709 21.982 -43.128 1.00 58.03 357 SER A N 1
ATOM 2584 C CA . SER A 1 357 ? 24.754 22.072 -42.010 1.00 58.03 357 SER A CA 1
ATOM 2585 C C . SER A 1 357 ? 24.439 20.700 -41.385 1.00 58.03 357 SER A C 1
ATOM 2587 O O . SER A 1 357 ? 24.588 19.651 -42.019 1.00 58.03 357 SER A O 1
ATOM 2589 N N . GLN A 1 358 ? 23.966 20.688 -40.136 1.00 63.19 358 GLN A N 1
ATOM 2590 C CA . GLN A 1 358 ? 23.344 19.504 -39.535 1.00 63.19 358 GLN A CA 1
ATOM 2591 C C . GLN A 1 358 ? 21.837 19.588 -39.750 1.00 63.19 358 GLN A C 1
ATOM 2593 O O . GLN A 1 358 ? 21.178 20.394 -39.093 1.00 63.19 358 GLN A O 1
ATOM 2598 N N . ASN A 1 359 ? 21.293 18.759 -40.640 1.00 72.00 359 ASN A N 1
ATOM 2599 C CA . ASN A 1 359 ? 19.847 18.689 -40.794 1.00 72.00 359 ASN A CA 1
ATOM 2600 C C . ASN A 1 359 ? 19.263 17.778 -39.713 1.00 72.00 359 ASN A C 1
ATOM 2602 O O . ASN A 1 359 ? 19.678 16.624 -39.553 1.00 72.00 359 ASN A O 1
ATOM 2606 N N . ARG A 1 360 ? 18.340 18.347 -38.933 1.00 81.06 360 ARG A N 1
ATOM 2607 C CA . ARG A 1 360 ? 17.692 17.711 -37.785 1.00 81.06 360 ARG A CA 1
ATOM 2608 C C . ARG A 1 360 ? 16.218 17.542 -38.091 1.00 81.06 360 ARG A C 1
ATOM 2610 O O . ARG A 1 360 ? 15.546 18.502 -38.457 1.00 81.06 360 ARG A O 1
ATOM 2617 N N . VAL A 1 361 ? 15.727 16.326 -37.904 1.00 85.81 361 VAL A N 1
ATOM 2618 C CA . VAL A 1 361 ? 14.298 16.020 -37.944 1.00 85.81 361 VAL A CA 1
ATOM 2619 C C . VAL A 1 361 ? 13.925 15.404 -36.607 1.00 85.81 361 VAL A C 1
ATOM 2621 O O . VAL A 1 361 ? 14.626 14.524 -36.105 1.00 85.81 361 VAL A O 1
ATOM 2624 N N . VAL A 1 362 ? 12.841 15.896 -36.014 1.00 87.19 362 VAL A N 1
ATOM 2625 C CA . VAL A 1 362 ? 12.347 15.421 -34.723 1.00 87.19 362 VAL A CA 1
ATOM 2626 C C . VAL A 1 362 ? 11.039 14.683 -34.947 1.00 87.19 362 VAL A C 1
ATOM 2628 O O . VAL A 1 362 ? 10.082 15.249 -35.467 1.00 87.19 362 VAL A O 1
ATOM 2631 N N . PHE A 1 363 ? 11.027 13.422 -34.539 1.00 87.44 363 PHE A N 1
ATOM 2632 C CA . PHE A 1 363 ? 9.847 12.587 -34.436 1.00 87.44 363 PHE A CA 1
ATOM 2633 C C . PHE A 1 363 ? 9.204 12.774 -33.071 1.00 87.44 363 PHE A C 1
ATOM 2635 O O . PHE A 1 363 ? 9.879 12.740 -32.038 1.00 87.44 363 PHE A O 1
ATOM 2642 N N . HIS A 1 364 ? 7.889 12.901 -33.070 1.00 85.38 364 HIS A N 1
ATOM 2643 C CA . HIS A 1 364 ? 7.072 12.996 -31.877 1.00 85.38 364 HIS A CA 1
ATOM 2644 C C . HIS A 1 364 ? 6.300 11.696 -31.699 1.00 85.38 364 HIS A C 1
ATOM 2646 O O . HIS A 1 364 ? 5.760 11.133 -32.654 1.00 85.38 364 HIS A O 1
ATOM 2652 N N . ALA A 1 365 ? 6.210 11.234 -30.456 1.00 78.75 365 ALA A N 1
ATOM 2653 C CA . ALA A 1 365 ? 5.216 10.244 -30.099 1.00 78.75 365 ALA A CA 1
ATOM 2654 C C . ALA A 1 365 ? 4.502 10.646 -28.818 1.00 78.75 365 ALA A C 1
ATOM 2656 O O . ALA A 1 365 ? 5.092 11.162 -27.869 1.00 78.75 365 ALA A O 1
ATOM 2657 N N . GLN A 1 366 ? 3.203 10.388 -28.798 1.00 72.75 366 GLN A N 1
ATOM 2658 C CA . GLN A 1 366 ? 2.390 10.546 -27.611 1.00 72.75 366 GLN A CA 1
ATOM 2659 C C . GLN A 1 366 ? 2.313 9.211 -26.886 1.00 72.75 366 GLN A C 1
ATOM 2661 O O . GLN A 1 366 ? 2.068 8.160 -27.482 1.00 72.75 366 GLN A O 1
ATOM 2666 N N . ILE A 1 367 ? 2.459 9.246 -25.568 1.00 63.81 367 ILE A N 1
ATOM 2667 C CA . ILE A 1 367 ? 1.973 8.119 -24.790 1.00 63.81 367 ILE A CA 1
ATOM 2668 C C . ILE A 1 367 ? 0.456 8.146 -24.879 1.00 63.81 367 ILE A C 1
ATOM 2670 O O . ILE A 1 367 ? -0.186 9.133 -24.514 1.00 63.81 367 ILE A O 1
ATOM 2674 N N . ILE A 1 368 ? -0.122 7.038 -25.334 1.00 62.34 368 ILE A N 1
ATOM 2675 C CA . ILE A 1 368 ? -1.518 6.754 -25.038 1.00 62.34 368 ILE A CA 1
ATOM 2676 C C . ILE A 1 368 ? -1.527 6.390 -23.564 1.00 62.34 368 ILE A C 1
ATOM 2678 O O . ILE A 1 368 ? -1.380 5.228 -23.176 1.00 62.34 368 ILE A O 1
ATOM 2682 N N . THR A 1 369 ? -1.650 7.411 -22.719 1.00 50.41 369 THR A N 1
ATOM 2683 C CA . THR A 1 369 ? -1.951 7.208 -21.313 1.00 50.41 369 THR A CA 1
ATOM 2684 C C . THR A 1 369 ? -3.350 6.651 -21.351 1.00 50.41 369 THR A C 1
ATOM 2686 O O . THR A 1 369 ? -4.299 7.385 -21.628 1.00 50.41 369 THR A O 1
ATOM 2689 N N . ALA A 1 370 ? -3.479 5.336 -21.197 1.00 46.06 370 ALA A N 1
ATOM 2690 C CA . ALA A 1 370 ? -4.781 4.716 -21.168 1.00 46.06 370 ALA A CA 1
ATOM 2691 C C . ALA A 1 370 ? -5.572 5.424 -20.063 1.00 46.06 370 ALA A C 1
ATOM 2693 O O . ALA A 1 370 ? -5.340 5.223 -18.874 1.00 46.06 370 ALA A O 1
ATOM 2694 N N . THR A 1 371 ? -6.504 6.295 -20.455 1.00 51.50 371 THR A N 1
ATOM 2695 C CA . THR A 1 371 ? -7.436 6.934 -19.522 1.00 51.50 371 THR A CA 1
ATOM 2696 C C . THR A 1 371 ? -8.297 5.851 -18.858 1.00 51.50 371 THR A C 1
ATOM 2698 O O . THR A 1 371 ? -8.878 6.060 -17.799 1.00 51.50 371 THR A O 1
ATOM 2701 N N . ARG A 1 372 ? -8.310 4.646 -19.442 1.00 62.56 372 ARG A N 1
ATOM 2702 C CA . ARG A 1 372 ? -8.947 3.441 -18.942 1.00 62.56 372 ARG A CA 1
ATOM 2703 C C . ARG A 1 372 ? -7.890 2.384 -18.614 1.00 62.56 372 ARG A C 1
ATOM 2705 O O . ARG A 1 372 ? -7.272 1.841 -19.521 1.00 62.56 372 ARG A O 1
ATOM 2712 N N . GLY A 1 373 ? -7.710 2.062 -17.336 1.00 70.75 373 GLY A N 1
ATOM 2713 C CA . GLY A 1 373 ? -6.913 0.892 -16.961 1.00 70.75 373 GLY A CA 1
ATOM 2714 C C . GLY A 1 373 ? -7.547 -0.417 -17.437 1.00 70.75 373 GLY A C 1
ATOM 2715 O O . GLY A 1 373 ? -8.758 -0.493 -17.680 1.00 70.75 373 GLY A O 1
ATOM 2716 N N . PHE A 1 374 ? -6.725 -1.452 -17.572 1.00 84.00 374 PHE A N 1
ATOM 2717 C CA . PHE A 1 374 ? -7.153 -2.773 -18.017 1.00 84.00 374 PHE A CA 1
ATOM 2718 C C . PHE A 1 374 ? -7.869 -3.527 -16.897 1.00 84.00 374 PHE A C 1
ATOM 2720 O O . PHE A 1 374 ? -7.719 -3.227 -15.715 1.00 84.00 374 PHE A O 1
ATOM 2727 N N . THR A 1 375 ? -8.648 -4.541 -17.268 1.00 91.81 375 THR A N 1
ATOM 2728 C CA . THR A 1 375 ? -8.944 -5.642 -16.346 1.00 91.81 375 THR A CA 1
ATOM 2729 C C . THR A 1 375 ? -7.953 -6.750 -16.655 1.00 91.81 375 THR A C 1
ATOM 2731 O O . THR A 1 375 ? -8.029 -7.346 -17.725 1.00 91.81 375 THR A O 1
ATOM 2734 N N . ARG A 1 376 ? -6.991 -6.964 -15.759 1.00 93.81 376 ARG A N 1
ATOM 2735 C CA . ARG A 1 376 ? -5.956 -7.987 -15.879 1.00 93.81 376 ARG A CA 1
ATOM 2736 C C . ARG A 1 376 ? -6.356 -9.206 -15.063 1.00 93.81 376 ARG A C 1
ATOM 2738 O O . ARG A 1 376 ? -6.617 -9.106 -13.867 1.00 93.81 376 ARG A O 1
ATOM 2745 N N . VAL A 1 377 ? -6.403 -10.355 -15.715 1.00 97.75 377 VAL A N 1
ATOM 2746 C CA . VAL A 1 377 ? -6.710 -11.639 -15.091 1.00 97.75 377 VAL A CA 1
ATOM 2747 C C . VAL A 1 377 ? -5.403 -12.374 -14.835 1.00 97.75 377 VAL A C 1
ATOM 2749 O O . VAL A 1 377 ? -4.575 -12.493 -15.739 1.00 97.75 377 VAL A O 1
ATOM 2752 N N . TRP A 1 378 ? -5.200 -12.848 -13.610 1.00 98.25 378 TRP A N 1
ATOM 2753 C CA . TRP A 1 378 ? -4.066 -13.701 -13.289 1.00 98.25 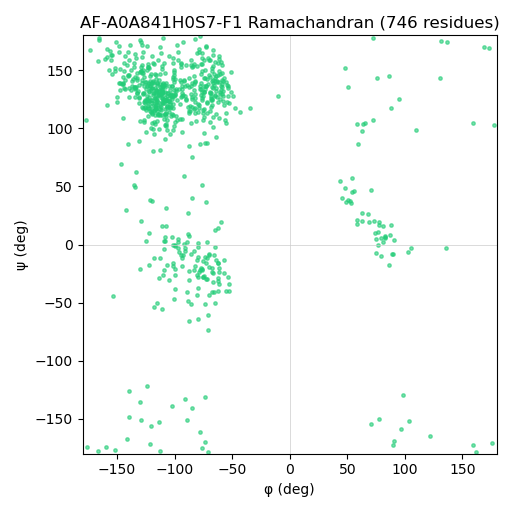378 TRP A CA 1
ATOM 2754 C C . TRP A 1 378 ? -4.220 -15.063 -13.971 1.00 98.25 378 TRP A C 1
ATOM 2756 O O . TRP A 1 378 ? -5.264 -15.704 -13.874 1.00 98.25 378 TRP A O 1
ATOM 2766 N N . THR A 1 379 ? -3.166 -15.505 -14.647 1.00 97.19 379 THR A N 1
ATOM 2767 C CA . THR A 1 379 ? -3.086 -16.803 -15.333 1.00 97.19 379 THR A CA 1
ATOM 2768 C C . THR A 1 379 ? -2.063 -17.733 -14.682 1.00 97.19 379 THR A C 1
ATOM 2770 O O . THR A 1 379 ? -2.221 -18.949 -14.745 1.00 97.19 379 THR A O 1
ATOM 2773 N N . GLY A 1 380 ? -1.015 -17.179 -14.053 1.00 95.56 380 GLY A N 1
ATOM 2774 C CA . GLY A 1 380 ? 0.090 -17.952 -13.470 1.00 95.56 380 GLY A CA 1
ATOM 2775 C C . GLY A 1 380 ? 0.900 -18.758 -14.496 1.00 95.56 380 GLY A C 1
ATOM 2776 O O . GLY A 1 380 ? 1.555 -19.739 -14.136 1.00 95.56 380 GLY A O 1
ATOM 2777 N N . ALA A 1 381 ? 0.833 -18.384 -15.780 1.00 94.81 381 ALA A N 1
ATOM 2778 C CA . ALA A 1 381 ? 1.406 -19.155 -16.883 1.00 94.81 381 ALA A CA 1
ATOM 2779 C C . ALA A 1 381 ? 2.935 -19.320 -16.787 1.00 94.81 381 ALA A C 1
ATOM 2781 O O . ALA A 1 381 ? 3.472 -20.370 -17.141 1.00 94.81 381 ALA A O 1
ATOM 2782 N N . VAL A 1 382 ? 3.644 -18.316 -16.266 1.00 95.44 382 VAL A N 1
ATOM 2783 C CA . VAL A 1 382 ? 5.114 -18.285 -16.197 1.00 95.44 382 VAL A CA 1
ATOM 2784 C C . VAL A 1 382 ? 5.625 -18.651 -14.803 1.00 95.44 382 VAL A C 1
ATOM 2786 O O . VAL A 1 382 ? 6.514 -19.490 -14.681 1.00 95.44 382 VAL A O 1
ATOM 2789 N N . SER A 1 383 ? 5.053 -18.073 -13.747 1.00 96.94 383 SER A N 1
ATOM 2790 C CA . SER A 1 383 ? 5.486 -18.252 -12.352 1.00 96.94 383 SER A CA 1
ATOM 2791 C C . SER A 1 383 ? 4.359 -17.893 -11.370 1.00 96.94 383 SER A C 1
ATOM 2793 O O . SER A 1 383 ? 3.233 -17.617 -11.778 1.00 96.94 383 SER A O 1
ATOM 2795 N N . ASP A 1 384 ? 4.652 -17.899 -10.072 1.00 97.50 384 ASP A N 1
ATOM 2796 C CA . ASP A 1 384 ? 3.792 -17.350 -9.015 1.00 97.50 384 ASP A CA 1
ATOM 2797 C C . ASP A 1 384 ? 4.098 -15.870 -8.693 1.00 97.50 384 ASP A C 1
ATOM 2799 O O . ASP A 1 384 ? 3.406 -15.251 -7.898 1.00 97.50 384 ASP A O 1
ATOM 2803 N N . VAL A 1 385 ? 5.111 -15.268 -9.321 1.00 96.06 385 VAL A N 1
ATOM 2804 C CA . VAL A 1 385 ? 5.597 -13.912 -9.010 1.00 96.06 385 VAL A CA 1
ATOM 2805 C C . VAL A 1 385 ? 4.689 -12.845 -9.634 1.00 96.06 385 VAL A C 1
ATOM 2807 O O . VAL A 1 385 ? 4.546 -12.798 -10.863 1.00 96.06 385 VAL A O 1
ATOM 2810 N N . TRP A 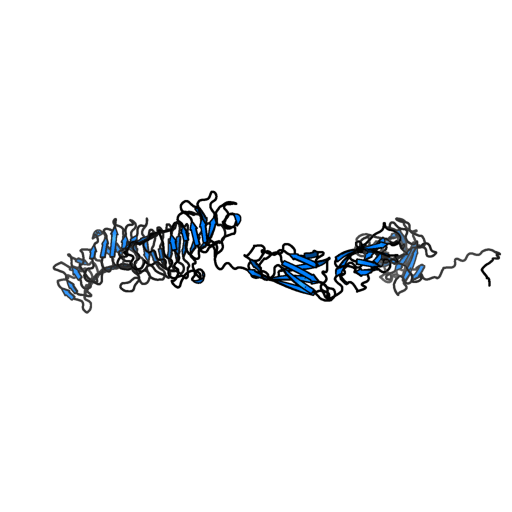1 386 ? 4.094 -11.974 -8.805 1.00 95.00 386 TRP A N 1
ATOM 2811 C CA . TRP A 1 386 ? 3.139 -10.930 -9.221 1.00 95.00 386 TRP A CA 1
ATOM 2812 C C . TRP A 1 386 ? 3.672 -10.031 -10.347 1.00 95.00 386 TRP A C 1
ATOM 2814 O O . TRP A 1 386 ? 2.948 -9.687 -11.284 1.00 95.00 386 TRP A O 1
ATOM 2824 N N . GLU A 1 387 ? 4.954 -9.679 -10.277 1.00 91.94 387 GLU A N 1
ATOM 2825 C CA . GLU A 1 387 ? 5.648 -8.729 -11.150 1.00 91.94 387 GLU A CA 1
ATOM 2826 C C . GLU A 1 387 ? 6.059 -9.340 -12.502 1.00 91.94 387 GLU A C 1
ATOM 2828 O O . GLU A 1 387 ? 6.601 -8.655 -13.369 1.00 91.94 387 GLU A O 1
ATOM 2833 N N . THR A 1 388 ? 5.794 -10.629 -12.730 1.00 89.94 388 THR A N 1
ATOM 2834 C CA . THR A 1 388 ? 6.064 -11.258 -14.026 1.00 89.94 388 THR A CA 1
ATOM 2835 C C . THR A 1 388 ? 4.930 -10.938 -15.001 1.00 89.94 388 THR A C 1
ATOM 2837 O O . THR A 1 388 ? 3.838 -11.499 -14.914 1.00 89.94 388 THR A O 1
ATOM 2840 N N . ALA A 1 389 ? 5.189 -10.056 -15.972 1.00 82.62 389 ALA A N 1
ATOM 2841 C CA . ALA A 1 389 ? 4.196 -9.582 -16.945 1.00 82.62 389 ALA A CA 1
ATOM 2842 C C . ALA A 1 389 ? 3.455 -10.708 -17.696 1.00 82.62 389 ALA A C 1
ATOM 2844 O O . ALA A 1 389 ? 2.269 -10.562 -17.993 1.00 82.62 389 ALA A O 1
ATOM 2845 N N . GLY A 1 390 ? 4.136 -11.826 -17.972 1.00 80.44 390 GLY A N 1
ATOM 2846 C CA . GLY A 1 390 ? 3.562 -12.998 -18.642 1.00 80.44 390 GLY A CA 1
ATOM 2847 C C . GLY A 1 390 ? 2.554 -13.796 -17.803 1.00 80.44 390 GLY A C 1
ATOM 2848 O O . GLY A 1 390 ? 1.888 -14.669 -18.345 1.00 80.44 390 GLY A O 1
ATOM 2849 N N . ASN A 1 391 ? 2.404 -13.500 -16.507 1.00 93.38 391 ASN A N 1
ATOM 2850 C CA . ASN A 1 391 ? 1.379 -14.115 -15.658 1.00 93.38 391 ASN A CA 1
ATOM 2851 C C . ASN A 1 391 ? 0.008 -13.436 -15.773 1.00 93.38 391 ASN A C 1
ATOM 2853 O O . ASN A 1 391 ? -0.958 -13.944 -15.207 1.00 93.38 391 ASN A O 1
ATOM 2857 N N . TRP A 1 392 ? -0.112 -12.325 -16.500 1.00 95.06 392 TRP A N 1
ATOM 2858 C CA . TRP A 1 392 ? -1.344 -11.544 -16.605 1.00 95.06 392 TRP A CA 1
ATOM 2859 C C . TRP A 1 392 ? -1.939 -11.596 -18.012 1.00 95.06 392 TRP A C 1
ATOM 2861 O O . TRP A 1 392 ? -1.216 -11.641 -19.002 1.00 95.06 392 TRP A O 1
ATOM 2871 N N . ALA A 1 393 ? -3.267 -11.551 -18.102 1.00 90.31 393 ALA A N 1
ATOM 2872 C CA . ALA A 1 393 ? -4.007 -11.428 -19.355 1.00 90.31 393 ALA A CA 1
ATOM 2873 C C . ALA A 1 393 ? -4.925 -10.187 -19.309 1.00 90.31 393 ALA A C 1
ATOM 2875 O O . ALA A 1 393 ? -5.822 -10.147 -18.465 1.00 90.31 393 ALA A O 1
ATOM 2876 N N . PRO A 1 394 ? -4.736 -9.176 -20.182 1.00 91.62 394 PRO A N 1
ATOM 2877 C CA . PRO A 1 394 ? -3.633 -9.043 -21.141 1.00 91.62 394 PRO A CA 1
ATOM 2878 C C . PRO A 1 394 ? -2.265 -8.938 -20.444 1.00 91.62 394 PRO A C 1
ATOM 2880 O O . PRO A 1 394 ? -2.192 -8.529 -19.281 1.00 91.62 394 PRO A O 1
ATOM 2883 N N . ALA A 1 395 ? -1.193 -9.294 -21.164 1.00 82.56 395 ALA A N 1
ATOM 2884 C CA . ALA A 1 395 ? 0.174 -9.290 -20.639 1.00 82.56 395 ALA A CA 1
ATOM 2885 C C . ALA A 1 395 ? 0.584 -7.904 -20.120 1.00 82.56 395 ALA A C 1
ATOM 2887 O O . ALA A 1 395 ? 0.228 -6.867 -20.689 1.00 82.56 395 ALA A O 1
ATOM 2888 N N . GLY A 1 396 ? 1.308 -7.888 -19.003 1.00 82.81 396 GLY A N 1
ATOM 2889 C CA . GLY A 1 396 ? 1.757 -6.671 -18.324 1.00 82.81 396 GLY A CA 1
ATOM 2890 C C . GLY A 1 396 ? 1.451 -6.687 -16.830 1.00 82.81 396 GLY A C 1
ATOM 2891 O O . GLY A 1 396 ? 0.409 -7.180 -16.404 1.00 82.81 396 GLY A O 1
ATOM 2892 N N . VAL A 1 397 ? 2.366 -6.134 -16.036 1.00 89.44 397 VAL A N 1
ATOM 2893 C CA . VAL A 1 397 ? 2.213 -6.030 -14.579 1.00 89.44 397 VAL A CA 1
ATOM 2894 C C . VAL A 1 397 ? 1.106 -5.021 -14.250 1.00 89.44 397 VAL A C 1
ATOM 2896 O O . VAL A 1 397 ? 1.126 -3.919 -14.805 1.00 89.44 397 VAL A O 1
ATOM 2899 N N . PRO A 1 398 ? 0.139 -5.356 -13.376 1.00 92.19 398 PRO A N 1
ATOM 2900 C CA . PRO A 1 398 ? -0.910 -4.434 -12.980 1.00 92.19 398 PRO A CA 1
ATOM 2901 C C . PRO A 1 398 ? -0.368 -3.166 -12.337 1.00 92.19 398 PRO A C 1
ATOM 2903 O O . PRO A 1 398 ? 0.489 -3.203 -11.455 1.00 92.19 398 PRO A O 1
ATOM 2906 N N . THR A 1 399 ? -0.935 -2.046 -12.763 1.00 87.69 399 THR A N 1
ATOM 2907 C CA . THR A 1 399 ? -0.666 -0.719 -12.219 1.00 87.69 399 THR A CA 1
ATOM 2908 C C . THR A 1 399 ? -1.874 -0.196 -11.451 1.00 87.69 399 THR A C 1
ATOM 2910 O O . THR A 1 399 ? -2.955 -0.787 -11.439 1.00 87.69 399 THR A O 1
ATOM 2913 N N . VAL A 1 400 ? -1.728 0.993 -10.874 1.00 84.31 400 VAL A N 1
ATOM 2914 C CA . VAL A 1 400 ? -2.777 1.647 -10.091 1.00 84.31 400 VAL A CA 1
ATOM 2915 C C . VAL A 1 400 ? -4.058 1.977 -10.873 1.00 84.31 400 VAL A C 1
ATOM 2917 O O . VAL A 1 400 ? -5.095 2.251 -10.272 1.00 84.31 400 VAL A O 1
ATOM 2920 N N . LEU A 1 401 ? -4.010 1.953 -12.207 1.00 84.00 401 LEU A N 1
ATOM 2921 C CA . LEU A 1 401 ? -5.184 2.132 -13.064 1.00 84.00 401 LEU A CA 1
ATOM 2922 C C . LEU A 1 401 ? -5.917 0.807 -13.329 1.00 84.00 401 LEU A C 1
ATOM 2924 O O . LEU A 1 401 ? -7.120 0.805 -13.621 1.00 84.00 401 LEU A O 1
ATOM 2928 N N . ASP A 1 402 ? -5.222 -0.321 -13.196 1.00 89.06 402 ASP A N 1
ATOM 2929 C CA . ASP A 1 402 ? -5.715 -1.633 -13.595 1.00 89.06 402 ASP A CA 1
ATOM 2930 C C . ASP A 1 402 ? -6.611 -2.256 -12.517 1.00 89.06 402 ASP A C 1
ATOM 2932 O O . ASP A 1 402 ? -6.359 -2.177 -11.316 1.00 89.06 402 ASP A O 1
ATOM 2936 N N . SER A 1 403 ? -7.692 -2.897 -12.949 1.00 92.62 403 SER A N 1
ATOM 2937 C CA . SER A 1 403 ? -8.424 -3.861 -12.127 1.00 92.62 403 SER A CA 1
ATOM 2938 C C . SER A 1 403 ? -7.775 -5.224 -12.266 1.00 92.62 403 SER A C 1
ATOM 2940 O O . SER A 1 403 ? -7.469 -5.635 -13.380 1.00 92.62 403 SER A O 1
ATOM 2942 N N . VAL A 1 404 ? -7.603 -5.933 -11.162 1.00 96.88 404 VAL A N 1
ATOM 2943 C CA . VAL A 1 404 ? -7.039 -7.279 -11.150 1.00 96.88 404 VAL A CA 1
ATOM 2944 C C . VAL A 1 404 ? -8.094 -8.291 -10.737 1.00 96.88 404 VAL A C 1
ATOM 2946 O O . VAL A 1 404 ? -8.882 -8.043 -9.823 1.00 96.88 404 VAL A O 1
ATOM 2949 N N . VAL A 1 405 ? -8.105 -9.428 -11.424 1.00 98.31 405 VAL A N 1
ATOM 2950 C CA . VAL A 1 405 ? -8.943 -10.582 -11.104 1.00 98.31 405 VAL A CA 1
ATOM 2951 C C . VAL A 1 405 ? -8.030 -11.780 -10.895 1.00 98.31 405 VAL A C 1
ATOM 2953 O O . VAL A 1 405 ? -7.264 -12.133 -11.789 1.00 98.31 405 VAL A O 1
ATOM 2956 N N . VAL A 1 406 ? -8.118 -12.406 -9.726 1.00 98.38 406 VAL A N 1
ATOM 2957 C CA . VAL A 1 406 ? -7.389 -13.625 -9.373 1.00 98.38 406 VAL A CA 1
ATOM 2958 C C . VAL A 1 406 ? -8.378 -14.794 -9.374 1.00 98.38 406 VAL A C 1
ATOM 2960 O O . VAL A 1 406 ? -9.144 -14.944 -8.417 1.00 98.38 406 VAL A O 1
ATOM 2963 N N . PRO A 1 407 ? -8.437 -15.590 -10.456 1.00 98.19 407 PRO A N 1
ATOM 2964 C CA . PRO A 1 407 ? -9.203 -16.826 -10.493 1.00 98.19 407 PRO A CA 1
ATOM 2965 C C . PRO A 1 407 ? -8.416 -17.987 -9.870 1.00 98.19 407 PRO A C 1
ATOM 2967 O O . PRO A 1 407 ? -7.260 -17.842 -9.477 1.00 98.19 407 PRO A O 1
ATOM 2970 N N . VAL A 1 408 ? -9.046 -19.161 -9.796 1.00 97.56 408 VAL A N 1
ATOM 2971 C CA . VAL A 1 408 ? -8.350 -20.404 -9.448 1.00 97.56 408 VAL A CA 1
ATOM 2972 C C . VAL A 1 408 ? -7.400 -20.764 -10.588 1.00 97.56 408 VAL A C 1
ATOM 2974 O O . VAL A 1 408 ? -7.833 -20.995 -11.715 1.00 97.56 408 VAL A O 1
ATOM 2977 N N . THR A 1 409 ? -6.108 -20.814 -10.289 1.00 96.19 409 THR A N 1
ATOM 2978 C CA . THR A 1 409 ? -5.037 -21.172 -11.226 1.00 96.19 409 THR A CA 1
ATOM 2979 C C . THR A 1 409 ? -4.093 -22.175 -10.574 1.00 96.19 409 THR A C 1
ATOM 2981 O O . THR A 1 409 ? -4.034 -22.283 -9.350 1.00 96.19 409 THR A O 1
ATOM 2984 N N . ALA A 1 410 ? -3.311 -22.897 -11.382 1.00 92.88 410 ALA A N 1
ATOM 2985 C CA . ALA A 1 410 ? -2.323 -23.852 -10.869 1.00 92.88 410 ALA A CA 1
ATOM 2986 C C . ALA A 1 410 ? -1.232 -23.180 -10.012 1.00 92.88 410 ALA A C 1
ATOM 2988 O O . ALA A 1 410 ? -0.714 -23.782 -9.076 1.00 92.88 410 ALA A O 1
ATOM 2989 N N . ARG A 1 411 ? -0.893 -21.924 -10.325 1.00 97.44 411 ARG A N 1
ATOM 2990 C CA . ARG A 1 411 ? 0.031 -21.091 -9.548 1.00 97.44 411 ARG A CA 1
ATOM 2991 C C . ARG A 1 411 ? -0.713 -19.875 -9.033 1.00 97.44 411 ARG A C 1
ATOM 2993 O O . ARG A 1 411 ? -1.180 -19.072 -9.840 1.00 97.44 411 ARG A O 1
ATOM 3000 N N . SER A 1 412 ? -0.842 -19.759 -7.718 1.00 97.19 412 SER A N 1
ATOM 3001 C CA . SER A 1 412 ? -1.439 -18.583 -7.077 1.00 97.19 412 SER A CA 1
ATOM 3002 C C . SER A 1 412 ? -0.459 -17.403 -7.120 1.00 97.19 412 SER A C 1
ATOM 3004 O O . SER A 1 412 ? 0.742 -17.634 -6.999 1.00 97.19 412 SER A O 1
ATOM 3006 N N . PRO A 1 413 ? -0.924 -16.157 -7.307 1.00 98.12 413 PRO A N 1
ATOM 3007 C CA . PRO A 1 413 ? -0.051 -14.992 -7.266 1.00 98.12 413 PRO A CA 1
ATOM 3008 C C . PRO A 1 413 ? 0.530 -14.764 -5.869 1.00 98.12 413 PRO A C 1
ATOM 3010 O O . PRO A 1 413 ? -0.202 -14.793 -4.878 1.00 98.12 413 PRO A O 1
ATOM 3013 N N . ARG A 1 414 ? 1.824 -14.443 -5.818 1.00 97.50 414 ARG A N 1
ATOM 3014 C CA . ARG A 1 414 ? 2.557 -13.945 -4.654 1.00 97.50 414 ARG A CA 1
ATOM 3015 C C . ARG A 1 414 ? 3.053 -12.528 -4.926 1.00 97.50 414 ARG A C 1
ATOM 3017 O O . ARG A 1 414 ? 3.884 -12.317 -5.811 1.00 97.50 414 ARG A O 1
ATOM 3024 N N . ALA A 1 415 ? 2.559 -11.570 -4.147 1.00 95.94 415 ALA A N 1
ATOM 3025 C CA . ALA A 1 415 ? 2.996 -10.177 -4.176 1.00 95.94 415 ALA A CA 1
ATOM 3026 C C . ALA A 1 415 ? 3.944 -9.899 -2.999 1.00 95.94 415 ALA A C 1
ATOM 3028 O O . ALA A 1 415 ? 3.524 -9.894 -1.836 1.00 95.94 415 ALA A O 1
ATOM 3029 N N . SER A 1 416 ? 5.219 -9.656 -3.314 1.00 93.81 416 SER A N 1
ATOM 3030 C CA . SER A 1 416 ? 6.278 -9.423 -2.317 1.00 93.81 416 SER A CA 1
ATOM 3031 C C . SER A 1 416 ? 6.827 -7.994 -2.330 1.00 93.81 416 SER A C 1
ATOM 3033 O O . SER A 1 416 ? 7.509 -7.601 -1.385 1.00 93.81 416 SER A O 1
ATOM 3035 N N . VAL A 1 417 ? 6.501 -7.185 -3.342 1.00 87.56 417 VAL A N 1
ATOM 3036 C CA . VAL A 1 417 ? 6.823 -5.749 -3.376 1.00 87.56 417 VAL A CA 1
ATOM 3037 C C . VAL A 1 417 ? 5.558 -4.897 -3.340 1.00 87.56 417 VAL A C 1
ATOM 3039 O O . VAL A 1 417 ? 4.461 -5.355 -3.669 1.00 87.56 417 VAL A O 1
ATOM 3042 N N . VAL A 1 418 ? 5.703 -3.632 -2.938 1.00 81.94 418 VAL A N 1
ATOM 3043 C CA . VAL A 1 418 ? 4.571 -2.701 -2.838 1.00 81.94 418 VAL A CA 1
ATOM 3044 C C . VAL A 1 418 ? 3.800 -2.671 -4.156 1.00 81.94 418 VAL A C 1
ATOM 3046 O O . VAL A 1 418 ? 4.346 -2.330 -5.202 1.00 81.94 418 VAL A O 1
ATOM 3049 N N . THR A 1 419 ? 2.514 -3.004 -4.083 1.00 89.12 419 THR A N 1
ATOM 3050 C CA . THR A 1 419 ? 1.649 -3.143 -5.257 1.00 89.12 419 THR A CA 1
ATOM 3051 C C . THR A 1 419 ? 0.508 -2.137 -5.183 1.00 89.12 419 THR A C 1
ATOM 3053 O O . THR A 1 419 ? -0.061 -1.902 -4.117 1.00 89.12 419 THR A O 1
ATOM 3056 N N . GLN A 1 420 ? 0.146 -1.533 -6.313 1.00 90.38 420 GLN A N 1
ATOM 3057 C CA . GLN A 1 420 ? -0.994 -0.624 -6.398 1.00 90.38 420 GLN A CA 1
ATOM 3058 C C . GLN A 1 420 ? -1.914 -1.059 -7.529 1.00 90.38 420 GLN A C 1
ATOM 3060 O O . GLN A 1 420 ? -1.457 -1.249 -8.651 1.00 90.38 420 GLN A O 1
ATOM 3065 N N . VAL A 1 421 ? -3.206 -1.179 -7.235 1.00 92.25 421 VAL A N 1
ATOM 3066 C CA . VAL A 1 421 ? -4.241 -1.552 -8.204 1.00 92.25 421 VAL A CA 1
ATOM 3067 C C . VAL A 1 421 ? -5.458 -0.651 -8.047 1.00 92.25 421 VAL A C 1
ATOM 3069 O O . VAL A 1 421 ? -5.719 -0.090 -6.979 1.00 92.25 421 VAL A O 1
ATOM 3072 N N . ARG A 1 422 ? -6.248 -0.529 -9.110 1.00 88.56 422 ARG A N 1
ATOM 3073 C CA . ARG A 1 422 ? -7.536 0.154 -9.040 1.00 88.56 422 ARG A CA 1
ATOM 3074 C C . ARG A 1 422 ? -8.527 -0.683 -8.251 1.00 88.56 422 ARG A C 1
ATOM 3076 O O . ARG A 1 422 ? -8.989 -0.239 -7.213 1.00 88.56 422 ARG A O 1
ATOM 3083 N N . ARG A 1 423 ? -8.829 -1.896 -8.713 1.00 91.38 423 ARG A N 1
ATOM 3084 C CA . ARG A 1 423 ? -9.795 -2.820 -8.092 1.00 91.38 423 ARG A CA 1
ATOM 3085 C C . ARG A 1 423 ? -9.139 -4.177 -7.892 1.00 91.38 423 ARG A C 1
ATOM 3087 O O . ARG A 1 423 ? -8.472 -4.643 -8.810 1.00 91.38 423 ARG A O 1
ATOM 3094 N N . LEU A 1 424 ? -9.384 -4.810 -6.750 1.00 96.38 424 LEU A N 1
ATOM 3095 C CA . LEU A 1 424 ? -8.952 -6.173 -6.450 1.00 96.38 424 LEU A CA 1
ATOM 3096 C C . LEU A 1 424 ? -10.164 -7.108 -6.418 1.00 96.38 424 LEU A C 1
ATOM 3098 O O . LEU A 1 424 ? -11.108 -6.868 -5.667 1.00 96.38 424 LEU A O 1
ATOM 3102 N N . VAL A 1 425 ? -10.117 -8.183 -7.203 1.00 97.75 425 VAL A N 1
ATOM 3103 C CA . VAL A 1 425 ? -11.072 -9.294 -7.136 1.00 97.75 425 VAL A CA 1
ATOM 3104 C C . VAL A 1 425 ? -10.300 -10.595 -6.950 1.00 97.75 425 VAL A C 1
ATOM 3106 O O . VAL A 1 425 ? -9.438 -10.916 -7.764 1.00 97.75 425 VAL A O 1
ATOM 3109 N N . VAL A 1 426 ? -10.616 -11.354 -5.902 1.00 98.12 426 VAL A N 1
ATOM 3110 C CA . VAL A 1 426 ? -10.103 -12.717 -5.694 1.00 98.12 426 VAL A CA 1
ATOM 3111 C C . VAL A 1 426 ? -11.298 -13.656 -5.663 1.00 98.12 426 VAL A C 1
ATOM 3113 O O . VAL A 1 426 ? -12.126 -13.587 -4.752 1.00 98.12 426 VAL A O 1
ATOM 3116 N N . ASN A 1 427 ? -11.411 -14.503 -6.681 1.00 97.88 427 ASN A N 1
ATOM 3117 C CA . ASN A 1 427 ? -12.572 -15.364 -6.861 1.00 97.88 427 ASN A CA 1
ATOM 3118 C C . ASN A 1 427 ? -12.625 -16.459 -5.794 1.00 97.88 427 ASN A C 1
ATOM 3120 O O . ASN A 1 427 ? -11.616 -16.837 -5.201 1.00 97.88 427 ASN A O 1
ATOM 3124 N N . THR A 1 428 ? -13.817 -17.010 -5.584 1.00 96.31 428 THR A N 1
ATOM 3125 C CA . THR A 1 428 ? -14.031 -18.162 -4.706 1.00 96.31 428 THR A CA 1
ATOM 3126 C C . THR A 1 428 ? -13.064 -19.300 -5.041 1.00 96.31 428 THR A C 1
ATOM 3128 O O . THR A 1 428 ? -12.909 -19.667 -6.204 1.00 96.31 428 THR A O 1
ATOM 3131 N N . GLY A 1 429 ? -12.405 -19.845 -4.016 1.00 94.62 429 GLY A N 1
ATOM 3132 C CA . GLY A 1 429 ? -11.406 -20.913 -4.148 1.00 94.62 429 GLY A CA 1
ATOM 3133 C C . GLY A 1 429 ? -10.013 -20.458 -4.598 1.00 94.62 429 GLY A C 1
ATOM 3134 O O . GLY A 1 429 ? -9.085 -21.259 -4.543 1.00 94.62 429 GLY A O 1
ATOM 3135 N N . ALA A 1 430 ? -9.840 -19.203 -5.026 1.00 97.94 430 ALA A N 1
ATOM 3136 C CA . ALA A 1 430 ? -8.537 -18.662 -5.399 1.00 97.94 430 ALA A CA 1
ATOM 3137 C C . ALA A 1 430 ? -7.769 -18.149 -4.173 1.00 97.94 430 ALA A C 1
ATOM 3139 O O . ALA A 1 430 ? -8.370 -17.714 -3.185 1.00 97.94 430 ALA A O 1
ATOM 3140 N N . THR A 1 431 ? -6.441 -18.143 -4.274 1.00 97.00 431 THR A N 1
ATOM 3141 C CA . THR A 1 431 ? -5.541 -17.629 -3.238 1.00 97.00 431 THR A CA 1
ATOM 3142 C C . THR A 1 431 ? -4.682 -16.510 -3.811 1.00 97.00 431 THR A C 1
ATOM 3144 O O . THR A 1 431 ? -4.162 -16.639 -4.913 1.00 97.00 431 THR A O 1
ATOM 3147 N N . LEU A 1 432 ? -4.513 -15.426 -3.058 1.00 97.69 432 LEU A N 1
ATOM 3148 C CA . LEU A 1 432 ? -3.486 -14.407 -3.276 1.00 97.69 432 LEU A CA 1
ATOM 3149 C C . LEU A 1 432 ? -2.575 -14.385 -2.047 1.00 97.69 432 LEU A C 1
ATOM 3151 O O . LEU A 1 432 ? -3.022 -14.030 -0.959 1.00 97.69 432 LEU A O 1
ATOM 3155 N N . GLU A 1 433 ? -1.308 -14.751 -2.215 1.00 97.31 433 GLU A N 1
ATOM 3156 C CA . GLU A 1 433 ? -0.308 -14.615 -1.158 1.00 97.31 433 GLU A CA 1
ATOM 3157 C C . GLU A 1 433 ? 0.228 -13.177 -1.156 1.00 97.31 433 GLU A C 1
ATOM 3159 O O . GLU A 1 433 ? 0.828 -12.711 -2.128 1.00 97.31 433 GLU A O 1
ATOM 3164 N N . LEU A 1 434 ? -0.007 -12.448 -0.070 1.00 97.00 434 LEU A N 1
ATOM 3165 C CA . LEU A 1 434 ? 0.378 -11.051 0.072 1.00 97.00 434 LEU A CA 1
ATOM 3166 C C . LEU A 1 434 ? 1.380 -10.913 1.220 1.00 97.00 434 LEU A C 1
ATOM 3168 O O . LEU A 1 434 ? 1.015 -11.043 2.384 1.00 97.00 434 LEU A O 1
ATOM 3172 N N . ASN A 1 435 ? 2.633 -10.589 0.899 1.00 95.19 435 ASN A N 1
ATOM 3173 C CA . ASN A 1 435 ? 3.726 -10.431 1.875 1.00 95.19 435 ASN A CA 1
ATOM 3174 C C . ASN A 1 435 ? 4.179 -8.969 2.022 1.00 95.19 435 ASN A C 1
ATOM 3176 O O . ASN A 1 435 ? 5.257 -8.671 2.527 1.00 95.19 435 ASN A O 1
ATOM 3180 N N . THR A 1 436 ? 3.360 -8.038 1.538 1.00 94.69 436 THR A N 1
ATOM 3181 C CA . THR A 1 436 ? 3.652 -6.604 1.458 1.00 94.69 436 THR A CA 1
ATOM 3182 C C . THR A 1 436 ? 2.361 -5.787 1.533 1.00 94.69 436 THR A C 1
ATOM 3184 O O . THR A 1 436 ? 1.269 -6.336 1.684 1.00 94.69 436 THR A O 1
ATOM 3187 N N . ARG A 1 437 ? 2.447 -4.460 1.414 1.00 95.25 437 ARG A N 1
ATOM 3188 C CA . ARG A 1 437 ? 1.259 -3.605 1.313 1.00 95.25 437 ARG A CA 1
ATOM 3189 C C . ARG A 1 437 ? 0.744 -3.571 -0.131 1.00 95.25 437 ARG A C 1
ATOM 3191 O O . ARG A 1 437 ? 1.476 -3.171 -1.039 1.00 95.25 437 ARG A O 1
ATOM 3198 N N . MET A 1 438 ? -0.539 -3.882 -0.321 1.00 95.69 438 MET A N 1
ATOM 3199 C CA . MET A 1 438 ? -1.269 -3.641 -1.570 1.00 95.69 438 MET A CA 1
ATOM 3200 C C . MET A 1 438 ? -2.246 -2.478 -1.401 1.00 95.69 438 MET A C 1
ATOM 3202 O O . MET A 1 438 ? -3.162 -2.551 -0.587 1.00 95.69 438 MET A O 1
ATOM 3206 N N . SER A 1 439 ? -2.074 -1.412 -2.182 1.00 93.50 439 SER A N 1
ATOM 3207 C CA . SER A 1 439 ? -3.005 -0.281 -2.208 1.00 93.50 439 SER A CA 1
ATOM 3208 C C . SER A 1 439 ? -4.100 -0.506 -3.252 1.00 93.50 439 SER A C 1
ATOM 3210 O O . SER A 1 439 ? -3.793 -0.688 -4.429 1.00 93.50 439 SER A O 1
ATOM 3212 N N . VAL A 1 440 ? -5.366 -0.425 -2.843 1.00 92.56 440 VAL A N 1
ATOM 3213 C CA . VAL A 1 440 ? -6.548 -0.573 -3.708 1.00 92.56 440 VAL A CA 1
ATOM 3214 C C . VAL A 1 440 ? -7.306 0.756 -3.767 1.00 92.56 440 VAL A C 1
ATOM 3216 O O . VAL A 1 440 ? -7.689 1.294 -2.726 1.00 92.56 440 VAL A O 1
ATOM 3219 N N . ARG A 1 441 ? -7.506 1.314 -4.970 1.00 87.19 441 ARG A N 1
ATOM 3220 C CA . ARG A 1 441 ? -8.168 2.626 -5.165 1.00 87.19 441 ARG A CA 1
ATOM 3221 C C . ARG A 1 441 ? -9.692 2.575 -5.362 1.00 87.19 441 ARG A C 1
ATOM 3223 O O . ARG A 1 441 ? -10.330 3.612 -5.459 1.00 87.19 441 ARG A O 1
ATOM 3230 N N . SER A 1 442 ? -10.287 1.395 -5.464 1.00 86.81 442 SER A N 1
ATOM 3231 C CA . SER A 1 442 ? -11.705 1.179 -5.776 1.00 86.81 442 SER A CA 1
ATOM 3232 C C . SER A 1 442 ? -12.231 0.035 -4.901 1.00 86.81 442 SER A C 1
ATOM 3234 O O . SER A 1 442 ? -12.090 0.111 -3.686 1.00 86.81 442 SER A O 1
ATOM 3236 N N . ASP A 1 443 ? -12.834 -1.008 -5.477 1.00 90.62 443 ASP A N 1
ATOM 3237 C CA . ASP A 1 443 ? -13.385 -2.131 -4.712 1.00 90.62 443 ASP A CA 1
ATOM 3238 C C . ASP A 1 443 ? -12.307 -3.173 -4.362 1.00 90.62 443 ASP A C 1
ATOM 3240 O O . ASP A 1 443 ? -11.427 -3.465 -5.180 1.00 90.62 443 ASP A O 1
ATOM 3244 N N . ALA A 1 444 ? -12.430 -3.780 -3.181 1.00 94.44 444 ALA A N 1
ATOM 3245 C CA . ALA A 1 444 ? -11.683 -4.968 -2.771 1.00 94.44 444 ALA A CA 1
ATOM 3246 C C . ALA A 1 444 ? -12.666 -6.104 -2.447 1.00 94.44 444 ALA A C 1
ATOM 3248 O O . ALA A 1 444 ? -13.276 -6.139 -1.376 1.00 94.44 444 ALA A O 1
ATOM 3249 N N . LEU A 1 445 ? -12.836 -7.022 -3.402 1.00 96.31 445 LEU A N 1
ATOM 3250 C CA . LEU A 1 445 ? -13.820 -8.104 -3.359 1.00 96.31 445 LEU A CA 1
ATOM 3251 C C . LEU A 1 445 ? -13.100 -9.458 -3.269 1.00 96.31 445 LEU A C 1
ATOM 3253 O O . LEU A 1 445 ? -12.623 -9.982 -4.276 1.00 96.31 445 LEU A O 1
ATOM 3257 N N . VAL A 1 446 ? -12.995 -10.024 -2.064 1.00 96.81 446 VAL A N 1
ATOM 3258 C CA . VAL A 1 446 ? -12.216 -11.248 -1.805 1.00 96.81 446 VAL A CA 1
ATOM 3259 C C . VAL A 1 446 ? -13.127 -12.417 -1.428 1.00 96.81 446 VAL A C 1
ATOM 3261 O O . VAL A 1 446 ? -13.287 -12.761 -0.260 1.00 96.81 446 VAL A O 1
ATOM 3264 N N . SER A 1 447 ? -13.726 -13.071 -2.418 1.00 93.81 447 SER A N 1
ATOM 3265 C CA . SER A 1 447 ? -14.495 -14.305 -2.186 1.00 93.81 447 SER A CA 1
ATOM 3266 C C . SER A 1 447 ? -13.596 -15.535 -1.969 1.00 93.81 447 SER A C 1
ATOM 3268 O O . SER A 1 447 ? -14.048 -16.535 -1.412 1.00 93.81 447 SER A O 1
ATOM 3270 N N . GLY A 1 448 ? -12.333 -15.471 -2.404 1.00 93.75 448 GLY A N 1
ATOM 3271 C CA . GLY A 1 448 ? -11.284 -16.460 -2.128 1.00 93.75 448 GLY A CA 1
ATOM 3272 C C . GLY A 1 448 ? -10.569 -16.227 -0.794 1.00 93.75 448 GLY A C 1
ATOM 3273 O O . GLY A 1 448 ? -11.201 -15.888 0.206 1.00 93.75 448 GLY A O 1
ATOM 3274 N N . GLN A 1 449 ? -9.251 -16.429 -0.760 1.00 93.50 449 GLN A N 1
ATOM 3275 C CA . GLN A 1 449 ? -8.399 -16.119 0.394 1.00 93.50 449 GLN A CA 1
ATOM 3276 C C . GLN A 1 449 ? -7.278 -15.154 -0.009 1.00 93.50 449 GLN A C 1
ATOM 3278 O O . GLN A 1 449 ? -6.625 -15.340 -1.035 1.00 93.50 449 GLN A O 1
ATOM 3283 N N . VAL A 1 450 ? -7.010 -14.159 0.836 1.00 96.56 450 VAL A N 1
ATOM 3284 C CA . VAL A 1 450 ? -5.724 -13.454 0.840 1.00 96.56 450 VAL A CA 1
ATOM 3285 C C . VAL A 1 450 ? -4.939 -13.962 2.046 1.00 96.56 450 VAL A C 1
ATOM 3287 O O . VAL A 1 450 ? -5.428 -13.889 3.174 1.00 96.56 450 VAL A O 1
ATOM 3290 N N . THR A 1 451 ? -3.760 -14.522 1.803 1.00 94.38 451 THR A N 1
ATOM 3291 C CA . THR A 1 451 ? -2.867 -15.094 2.822 1.00 94.38 451 THR A CA 1
ATOM 3292 C C . THR A 1 451 ? -1.588 -14.260 2.938 1.00 94.38 451 THR A C 1
ATOM 3294 O O . THR A 1 451 ? -1.448 -13.237 2.269 1.00 94.38 451 THR A O 1
ATOM 3297 N N . GLY A 1 452 ? -0.650 -14.684 3.786 1.00 93.56 452 GLY A N 1
ATOM 3298 C CA . GLY A 1 452 ? 0.614 -13.983 4.014 1.00 93.56 452 GLY A CA 1
ATOM 3299 C C . GLY A 1 452 ? 0.537 -12.949 5.140 1.00 93.56 452 GLY A C 1
ATOM 3300 O O . GLY A 1 452 ? -0.438 -12.884 5.891 1.00 93.56 452 GLY A O 1
ATOM 3301 N N . THR A 1 453 ? 1.612 -12.178 5.295 1.00 92.81 453 THR A N 1
ATOM 3302 C CA . THR A 1 453 ? 1.795 -11.199 6.387 1.00 92.81 453 THR A CA 1
ATOM 3303 C C . THR A 1 453 ? 1.493 -9.757 5.982 1.00 92.81 453 THR A C 1
ATOM 3305 O O . THR A 1 453 ? 1.636 -8.842 6.793 1.00 92.81 453 THR A O 1
ATOM 3308 N N . GLY A 1 454 ? 1.121 -9.543 4.723 1.00 94.88 454 GLY A N 1
ATOM 3309 C CA . GLY A 1 454 ? 0.896 -8.236 4.136 1.00 94.88 454 GLY A CA 1
ATOM 3310 C C . GLY A 1 454 ? -0.435 -7.592 4.516 1.00 94.88 454 GLY A C 1
ATOM 3311 O O . GLY A 1 454 ? -1.259 -8.151 5.237 1.00 94.88 454 GLY A O 1
ATOM 3312 N N . VAL A 1 455 ? -0.644 -6.385 3.989 1.00 96.31 455 VAL A N 1
ATOM 3313 C CA . VAL A 1 455 ? -1.787 -5.524 4.324 1.00 96.31 455 VAL A CA 1
ATOM 3314 C C . VAL A 1 455 ? -2.507 -5.111 3.052 1.00 96.31 455 VAL A C 1
ATOM 3316 O O . VAL A 1 455 ? -1.883 -4.586 2.124 1.00 96.31 455 VAL A O 1
ATOM 3319 N N . VAL A 1 456 ? -3.830 -5.270 3.023 1.00 96.81 456 VAL A N 1
ATOM 3320 C CA . VAL A 1 456 ? -4.661 -4.629 1.997 1.00 96.81 456 VAL A CA 1
ATOM 3321 C C . VAL A 1 456 ? -5.038 -3.240 2.496 1.00 96.81 456 VAL A C 1
ATOM 3323 O O . VAL A 1 456 ? -5.741 -3.096 3.494 1.00 96.81 456 VAL A O 1
ATOM 3326 N N . ARG A 1 457 ? -4.557 -2.204 1.806 1.00 94.69 457 ARG A N 1
ATOM 3327 C CA . ARG A 1 457 ? -4.846 -0.803 2.112 1.00 94.69 457 ARG A CA 1
ATOM 3328 C C . ARG A 1 457 ? -5.838 -0.230 1.110 1.00 94.69 457 ARG A C 1
ATOM 3330 O O . ARG A 1 457 ? -5.506 -0.018 -0.054 1.00 94.69 457 ARG A O 1
ATOM 3337 N N . MET A 1 458 ? -7.028 0.111 1.575 1.00 92.25 458 MET A N 1
ATOM 3338 C CA . MET A 1 458 ? -7.991 0.903 0.818 1.00 92.25 458 MET A CA 1
ATOM 3339 C C . MET A 1 458 ? -7.534 2.364 0.809 1.00 92.25 458 MET A C 1
ATOM 3341 O O . MET A 1 458 ? -7.479 3.012 1.854 1.00 92.25 458 MET A O 1
ATOM 3345 N N . ASN A 1 459 ? -7.211 2.887 -0.371 1.00 86.31 459 ASN A N 1
ATOM 3346 C CA . ASN A 1 459 ? -6.802 4.277 -0.588 1.00 86.31 459 ASN A CA 1
ATOM 3347 C C . ASN A 1 459 ? -7.527 4.841 -1.815 1.00 86.31 459 ASN A C 1
ATOM 3349 O O . ASN A 1 459 ? -6.917 5.305 -2.777 1.00 86.31 459 ASN A O 1
ATOM 3353 N N . ALA A 1 460 ? -8.848 4.683 -1.823 1.00 72.62 460 ALA A N 1
ATOM 3354 C CA . ALA A 1 460 ? -9.688 5.252 -2.857 1.00 72.62 460 ALA A CA 1
ATOM 3355 C C . ALA A 1 460 ? -9.669 6.787 -2.770 1.00 72.62 460 ALA A C 1
ATOM 3357 O O . ALA A 1 460 ? -9.715 7.351 -1.673 1.00 72.62 460 ALA A O 1
ATOM 3358 N N . ASP A 1 461 ? -9.601 7.455 -3.915 1.00 65.38 461 ASP A N 1
ATOM 3359 C CA . ASP A 1 461 ? -9.684 8.910 -4.042 1.00 65.38 461 ASP A CA 1
ATOM 3360 C C . ASP A 1 461 ? -10.739 9.288 -5.093 1.00 65.38 461 ASP A C 1
ATOM 3362 O O . ASP A 1 461 ? -11.152 8.471 -5.921 1.00 65.38 461 ASP A O 1
ATOM 3366 N N . THR A 1 462 ? -11.214 10.531 -5.065 1.00 54.66 462 THR A N 1
ATOM 3367 C CA . THR A 1 462 ? -12.233 11.017 -6.013 1.00 54.66 462 THR A CA 1
ATOM 3368 C C . THR A 1 462 ? -11.713 11.105 -7.456 1.00 54.66 462 THR A C 1
ATOM 3370 O O . THR A 1 462 ? -12.502 11.081 -8.399 1.00 54.66 462 THR A O 1
ATOM 3373 N N . SER A 1 463 ? -10.392 11.162 -7.657 1.00 54.41 463 SER A N 1
ATOM 3374 C CA . SER A 1 463 ? -9.724 11.219 -8.966 1.00 54.41 463 SER A CA 1
ATOM 3375 C C . SER A 1 463 ? -9.595 9.853 -9.653 1.00 54.41 463 SER A C 1
ATOM 3377 O O . SER A 1 463 ? -9.583 9.804 -10.885 1.00 54.41 463 SER A O 1
ATOM 3379 N N . SER A 1 464 ? -9.571 8.745 -8.905 1.00 52.03 464 SER A N 1
ATOM 3380 C CA . SER A 1 464 ? -9.579 7.373 -9.440 1.00 52.03 464 SER A CA 1
ATOM 3381 C C . SER A 1 464 ? -10.877 6.999 -10.167 1.00 52.03 464 SER A C 1
ATOM 3383 O O . SER A 1 464 ? -10.933 5.967 -10.841 1.00 52.03 464 SER A O 1
ATOM 3385 N N . VAL A 1 465 ? -11.902 7.856 -10.076 1.00 48.84 465 VAL A N 1
ATOM 3386 C CA . VAL A 1 465 ? -13.262 7.619 -10.572 1.00 48.84 465 VAL A CA 1
ATOM 3387 C C . VAL A 1 465 ? -13.697 8.673 -11.596 1.00 48.84 465 VAL A C 1
ATOM 3389 O O . VAL A 1 465 ? -14.857 9.061 -11.669 1.00 48.84 465 VAL A O 1
ATOM 3392 N N . ARG A 1 466 ? -12.791 9.123 -12.477 1.00 47.81 466 ARG A N 1
ATOM 3393 C CA . ARG A 1 466 ? -13.193 9.923 -13.660 1.00 47.81 466 ARG A CA 1
ATOM 3394 C C . ARG A 1 466 ? -14.069 9.152 -14.667 1.00 47.81 466 ARG A C 1
ATOM 3396 O O . ARG A 1 466 ? -14.538 9.735 -15.637 1.00 47.81 466 ARG A O 1
ATOM 3403 N N . TYR A 1 467 ? -14.338 7.869 -14.420 1.00 44.06 467 TYR A N 1
ATOM 3404 C CA . TYR A 1 467 ? -15.297 7.049 -15.157 1.00 44.06 467 TYR A CA 1
ATOM 3405 C C . TYR A 1 467 ? -16.401 6.551 -14.219 1.00 44.06 467 TYR A C 1
ATOM 3407 O O . TYR A 1 467 ? -16.314 5.420 -13.754 1.00 44.06 467 TYR A O 1
ATOM 3415 N N . GLN A 1 468 ? -17.402 7.391 -13.932 1.00 38.78 468 GLN A N 1
ATOM 3416 C CA . GLN A 1 468 ? -18.830 7.051 -13.747 1.00 38.78 468 GLN A CA 1
ATOM 3417 C C . GLN A 1 468 ? -19.547 8.149 -12.946 1.00 38.78 468 GLN A C 1
ATOM 3419 O O . GLN A 1 468 ? -19.417 8.181 -11.733 1.00 38.78 468 GLN A O 1
ATOM 3424 N N . SER A 1 469 ? -20.339 8.969 -13.655 1.00 37.78 469 SER A N 1
ATOM 3425 C CA . SER A 1 469 ? -21.497 9.782 -13.216 1.00 37.78 469 SER A CA 1
ATOM 3426 C C . SER A 1 469 ? -21.384 10.668 -11.960 1.00 37.78 469 SER A C 1
ATOM 3428 O O . SER A 1 469 ? -20.701 10.382 -10.994 1.00 37.78 469 SER A O 1
ATOM 3430 N N . SER A 1 470 ? -22.165 11.743 -11.939 1.00 39.38 470 SER A N 1
ATOM 3431 C CA . SER A 1 470 ? -22.343 12.739 -10.868 1.00 39.38 470 SER A CA 1
ATOM 3432 C C . SER A 1 470 ? -22.858 12.213 -9.506 1.00 39.38 470 SER A C 1
ATOM 3434 O O . SER A 1 470 ? -23.340 12.995 -8.690 1.00 39.38 470 SER A O 1
ATOM 3436 N N . VAL A 1 471 ? -22.749 10.911 -9.230 1.00 43.88 471 VAL A N 1
ATOM 3437 C CA . VAL A 1 471 ? -23.112 10.267 -7.962 1.00 43.88 471 VAL A CA 1
ATOM 3438 C C . VAL A 1 471 ? -21.821 9.748 -7.333 1.00 43.88 471 VAL A C 1
ATOM 3440 O O . VAL A 1 471 ? -21.190 8.851 -7.883 1.00 43.88 471 VAL A O 1
ATOM 3443 N N . GLY A 1 472 ? -21.402 10.337 -6.209 1.00 58.06 472 GLY A N 1
ATOM 3444 C CA . GLY A 1 472 ? -20.142 10.007 -5.536 1.00 58.06 472 GLY A CA 1
ATOM 3445 C C . GLY A 1 472 ? -19.941 8.497 -5.386 1.00 58.06 472 GLY A C 1
ATOM 3446 O O . GLY A 1 472 ? -20.732 7.811 -4.740 1.00 58.06 472 GLY A O 1
ATOM 3447 N N . TYR A 1 473 ? -18.894 7.969 -6.017 1.00 60.38 473 TYR A N 1
ATOM 3448 C CA . TYR A 1 473 ? -18.540 6.559 -5.913 1.00 60.38 473 TYR A CA 1
ATOM 3449 C C . TYR A 1 473 ? -18.178 6.195 -4.473 1.00 60.38 473 TYR A C 1
ATOM 3451 O O . TYR A 1 473 ? -17.498 6.950 -3.781 1.00 60.38 473 TYR A O 1
ATOM 3459 N N . VAL A 1 474 ? -18.601 5.009 -4.040 1.00 73.88 474 VAL A N 1
ATOM 3460 C CA . VAL A 1 474 ? -18.292 4.480 -2.713 1.00 73.88 474 VAL A CA 1
ATOM 3461 C C . VAL A 1 474 ? -17.591 3.139 -2.858 1.00 73.88 474 VAL A C 1
ATOM 3463 O O . VAL A 1 474 ? -18.162 2.194 -3.404 1.00 73.88 474 VAL A O 1
ATOM 3466 N N . ALA A 1 475 ? -16.356 3.070 -2.361 1.00 84.88 475 ALA A N 1
ATOM 3467 C CA . ALA A 1 475 ? -15.548 1.858 -2.385 1.00 84.88 475 ALA A CA 1
ATOM 3468 C C . ALA A 1 475 ? -16.230 0.728 -1.602 1.00 84.88 475 ALA A C 1
ATOM 3470 O O . ALA A 1 475 ? -16.664 0.934 -0.462 1.00 84.88 475 ALA A O 1
ATOM 3471 N N . ARG A 1 476 ? -16.316 -0.456 -2.220 1.00 90.81 476 ARG A N 1
ATOM 3472 C CA . ARG A 1 476 ? -16.892 -1.659 -1.611 1.00 90.81 476 ARG A CA 1
ATOM 3473 C C . ARG A 1 476 ? -15.814 -2.604 -1.095 1.00 90.81 476 ARG A C 1
ATOM 3475 O O . ARG A 1 476 ? -14.806 -2.827 -1.767 1.00 90.81 476 ARG A O 1
ATOM 3482 N N . ILE A 1 477 ? -16.063 -3.186 0.073 1.00 94.12 477 ILE A N 1
ATOM 3483 C CA . ILE A 1 477 ? -15.190 -4.176 0.714 1.00 94.12 477 ILE A CA 1
ATOM 3484 C C . ILE A 1 477 ? -16.020 -5.423 1.033 1.00 94.12 477 ILE A C 1
ATOM 3486 O O . ILE A 1 477 ? -17.155 -5.315 1.500 1.00 94.12 477 ILE A O 1
ATOM 3490 N N . SER A 1 478 ? -15.481 -6.609 0.768 1.00 95.81 478 SER A N 1
ATOM 3491 C CA . SER A 1 478 ? -16.089 -7.882 1.179 1.00 95.81 478 SER A CA 1
ATOM 3492 C C . SER A 1 478 ? -15.032 -8.975 1.258 1.00 95.81 478 SER A C 1
ATOM 3494 O O . SER A 1 478 ? -14.103 -8.970 0.443 1.00 95.81 478 SER A O 1
ATOM 3496 N N . GLY A 1 479 ? -15.227 -9.959 2.138 1.00 95.12 479 GLY A N 1
ATOM 3497 C CA . GLY A 1 479 ? -14.413 -11.169 2.135 1.00 95.12 479 GLY A CA 1
ATOM 3498 C C . GLY A 1 479 ? -13.352 -11.244 3.221 1.00 95.12 479 GLY A C 1
ATOM 3499 O O . GLY A 1 479 ? -13.533 -10.718 4.316 1.00 95.12 479 GLY A O 1
ATOM 3500 N N . ARG A 1 480 ? -12.257 -11.959 2.946 1.00 95.00 480 ARG A N 1
ATOM 3501 C CA . ARG A 1 480 ? -11.229 -12.263 3.952 1.00 95.00 480 ARG A CA 1
ATOM 3502 C C . ARG A 1 480 ? -9.918 -11.539 3.687 1.00 95.00 480 ARG A C 1
ATOM 3504 O O . ARG A 1 480 ? -9.376 -11.630 2.591 1.00 95.00 480 ARG A O 1
ATOM 3511 N N . PHE A 1 481 ? -9.377 -10.894 4.711 1.00 96.44 481 PHE A N 1
ATOM 3512 C CA . PHE A 1 481 ? -8.127 -10.143 4.637 1.00 96.44 481 PHE A CA 1
ATOM 3513 C C . PHE A 1 481 ? -7.174 -10.584 5.758 1.00 96.44 481 PHE A C 1
ATOM 3515 O O . PHE A 1 481 ? -7.637 -10.818 6.877 1.00 96.44 481 PHE A O 1
ATOM 3522 N N . PRO A 1 482 ? -5.855 -10.683 5.507 1.00 96.06 482 PRO A N 1
ATOM 3523 C CA . PRO A 1 482 ? -4.882 -10.925 6.570 1.00 96.06 482 PRO A CA 1
ATOM 3524 C C . PRO A 1 482 ? -4.852 -9.739 7.538 1.00 96.06 482 PRO A C 1
ATOM 3526 O O . PRO A 1 482 ? -5.029 -9.905 8.740 1.00 96.06 482 PRO A O 1
ATOM 3529 N N . GLU A 1 483 ? -4.728 -8.534 6.992 1.00 97.12 483 GLU A N 1
ATOM 3530 C CA . GLU A 1 483 ? -4.822 -7.257 7.688 1.00 97.12 483 GLU A CA 1
ATOM 3531 C C . GLU A 1 483 ? -5.486 -6.240 6.748 1.00 97.12 483 GLU A C 1
ATOM 3533 O O . GLU A 1 483 ? -5.266 -6.282 5.528 1.00 97.12 483 GLU A O 1
ATOM 3538 N N . LEU A 1 484 ? -6.305 -5.340 7.299 1.00 96.38 484 LEU A N 1
ATOM 3539 C CA . LEU A 1 484 ? -7.061 -4.354 6.524 1.00 96.38 484 LEU A CA 1
ATOM 3540 C C . LEU A 1 484 ? -6.790 -2.934 7.031 1.00 96.38 484 LEU A C 1
ATOM 3542 O O . LEU A 1 484 ? -7.066 -2.598 8.181 1.00 96.38 484 LEU A O 1
ATOM 3546 N N . GLU A 1 485 ? -6.305 -2.073 6.142 1.00 96.12 485 GLU A N 1
ATOM 3547 C CA . GLU A 1 485 ? -6.105 -0.650 6.406 1.00 96.12 485 GLU A CA 1
ATOM 3548 C C . GLU A 1 485 ? -7.065 0.180 5.539 1.00 96.12 485 GLU A C 1
ATOM 3550 O O . GLU A 1 485 ? -7.121 0.012 4.324 1.00 96.12 485 GLU A O 1
ATOM 3555 N N . VAL A 1 486 ? -7.816 1.104 6.135 1.00 93.44 486 VAL A N 1
ATOM 3556 C CA . VAL A 1 486 ? -8.761 1.984 5.436 1.00 93.44 486 VAL A CA 1
ATOM 3557 C C . VAL A 1 486 ? -8.309 3.433 5.596 1.00 93.44 486 VAL A C 1
ATOM 3559 O O . VAL A 1 486 ? -8.486 4.052 6.645 1.00 93.44 486 VAL A O 1
ATOM 3562 N N . ALA A 1 487 ? -7.717 3.983 4.538 1.00 89.56 487 ALA A N 1
ATOM 3563 C CA . ALA A 1 487 ? -7.056 5.287 4.530 1.00 89.56 487 ALA A CA 1
ATOM 3564 C C . ALA A 1 487 ? -7.464 6.111 3.298 1.00 89.56 487 ALA A C 1
ATOM 3566 O O . ALA A 1 487 ? -6.622 6.592 2.547 1.00 89.56 487 ALA A O 1
ATOM 3567 N N . THR A 1 488 ? -8.769 6.197 3.050 1.00 77.12 488 THR A N 1
ATOM 3568 C CA . THR A 1 488 ? -9.355 6.788 1.841 1.00 77.12 488 THR A CA 1
ATOM 3569 C C . THR A 1 488 ? -9.891 8.207 2.073 1.00 77.12 488 THR A C 1
ATOM 3571 O O . THR A 1 488 ? -10.198 8.579 3.208 1.00 77.12 488 THR A O 1
ATOM 3574 N N . SER A 1 489 ? -9.991 8.999 0.995 1.00 66.31 489 SER A N 1
ATOM 3575 C CA . SER A 1 489 ? -10.607 10.335 0.970 1.00 66.31 489 SER A CA 1
ATOM 3576 C C . SER A 1 489 ? -12.025 10.362 0.376 1.00 66.31 489 SER A C 1
ATOM 3578 O O . SER A 1 489 ? -12.630 11.432 0.313 1.00 66.31 489 SER A O 1
ATOM 3580 N N . VAL A 1 490 ? -12.582 9.220 -0.064 1.00 64.19 490 VAL A N 1
ATOM 3581 C CA . VAL A 1 490 ? -13.969 9.175 -0.567 1.00 64.19 490 VAL A CA 1
ATOM 3582 C C . VAL A 1 490 ? -14.977 9.208 0.580 1.00 64.19 490 VAL A C 1
ATOM 3584 O O . VAL A 1 490 ? -14.682 8.795 1.704 1.00 64.19 490 VAL A O 1
ATOM 3587 N N . ALA A 1 491 ? -16.194 9.673 0.280 1.00 63.62 491 ALA A N 1
ATOM 3588 C CA . ALA A 1 491 ? -17.305 9.703 1.222 1.00 63.62 491 ALA A CA 1
ATOM 3589 C C . ALA A 1 491 ? -17.708 8.269 1.624 1.00 63.62 491 ALA A C 1
ATOM 3591 O O . ALA A 1 491 ? -18.510 7.622 0.961 1.00 63.62 491 ALA A O 1
ATOM 3592 N N . GLN A 1 492 ? -17.111 7.801 2.723 1.00 77.31 492 GLN A N 1
ATOM 3593 C CA . GLN A 1 492 ? -17.483 6.628 3.517 1.00 77.31 492 GLN A CA 1
ATOM 3594 C C . GLN A 1 492 ? -17.480 5.283 2.759 1.00 77.31 492 GLN A C 1
ATOM 3596 O O . GLN A 1 492 ? -18.533 4.861 2.278 1.00 77.31 492 GLN A O 1
ATOM 3601 N N . PRO A 1 493 ? -16.335 4.568 2.661 1.00 87.06 493 PRO A N 1
ATOM 3602 C CA . PRO A 1 493 ? -16.312 3.193 2.151 1.00 87.06 493 PRO A CA 1
ATOM 3603 C C . PRO A 1 493 ? -17.341 2.322 2.877 1.00 87.06 493 PRO A C 1
ATOM 3605 O O . PRO A 1 493 ? -17.618 2.528 4.061 1.00 87.06 493 PRO A O 1
ATOM 3608 N N . ARG A 1 494 ? -17.896 1.335 2.171 1.00 89.12 494 ARG A N 1
ATOM 3609 C CA . ARG A 1 494 ? -18.943 0.463 2.711 1.00 89.12 494 ARG A CA 1
ATOM 3610 C C . ARG A 1 494 ? -18.600 -1.007 2.554 1.00 89.12 494 ARG A C 1
ATOM 3612 O O . ARG A 1 494 ? -18.006 -1.414 1.551 1.00 89.12 494 ARG A O 1
ATOM 3619 N N . LEU A 1 495 ? -19.043 -1.812 3.506 1.00 92.31 495 LEU A N 1
ATOM 3620 C CA . LEU A 1 495 ? -19.094 -3.248 3.307 1.00 92.31 495 LEU A CA 1
ATOM 3621 C C . LEU A 1 495 ? -20.187 -3.594 2.290 1.00 92.31 495 LEU A C 1
ATOM 3623 O O . LEU A 1 495 ? -21.208 -2.917 2.172 1.00 92.31 495 LEU A O 1
ATOM 3627 N N . SER A 1 496 ? -19.924 -4.631 1.506 1.00 91.56 496 SER A N 1
ATOM 3628 C CA . SER A 1 496 ? -20.851 -5.195 0.510 1.00 91.56 496 SER A CA 1
ATOM 3629 C C . SER A 1 496 ? -21.138 -6.679 0.752 1.00 91.56 496 SER A C 1
ATOM 3631 O O . SER A 1 496 ? -21.716 -7.357 -0.090 1.00 91.56 496 SER A O 1
ATOM 3633 N N . GLY A 1 497 ? -20.694 -7.168 1.903 1.00 91.38 497 GLY A N 1
ATOM 3634 C CA . GLY A 1 497 ? -20.779 -8.532 2.390 1.00 91.38 497 GLY A CA 1
ATOM 3635 C C . GLY A 1 497 ? -19.974 -8.630 3.684 1.00 91.38 497 GLY A C 1
ATOM 3636 O O . GLY A 1 497 ? -19.210 -7.715 4.009 1.00 91.38 497 GLY A O 1
ATOM 3637 N N . ASN A 1 498 ? -20.110 -9.745 4.399 1.00 92.75 498 ASN A N 1
ATOM 3638 C CA . ASN A 1 498 ? -19.354 -9.972 5.628 1.00 92.75 498 ASN A CA 1
ATOM 3639 C C . ASN A 1 498 ? -17.843 -9.926 5.370 1.00 92.75 498 ASN A C 1
ATOM 3641 O O . ASN A 1 498 ? -17.344 -10.416 4.346 1.00 92.75 498 ASN A O 1
ATOM 3645 N N . VAL A 1 499 ? -17.117 -9.347 6.322 1.00 97.00 499 VAL A N 1
ATOM 3646 C CA . VAL A 1 499 ? -15.664 -9.219 6.279 1.00 97.00 499 VAL A CA 1
ATOM 3647 C C . VAL A 1 499 ? -15.038 -9.929 7.469 1.00 97.00 499 VAL A C 1
ATOM 3649 O O . VAL A 1 499 ? -15.473 -9.767 8.606 1.00 97.00 499 VAL A O 1
ATOM 3652 N N . LEU A 1 500 ? -13.985 -10.699 7.199 1.00 97.12 500 LEU A N 1
ATOM 3653 C CA . LEU A 1 500 ? -13.116 -11.287 8.213 1.00 97.12 500 LEU A CA 1
ATOM 3654 C C . LEU A 1 500 ? -11.703 -10.729 8.050 1.00 97.12 500 LEU A C 1
ATOM 3656 O O . LEU A 1 500 ? -11.109 -10.848 6.979 1.00 97.12 500 LEU A O 1
ATOM 3660 N N . VAL A 1 501 ? -11.154 -10.180 9.125 1.00 98.00 501 VAL A N 1
ATOM 3661 C CA . VAL A 1 501 ? -9.774 -9.711 9.221 1.00 98.00 501 VAL A CA 1
ATOM 3662 C C . VAL A 1 501 ? -9.030 -10.619 10.197 1.00 98.00 501 VAL A C 1
ATOM 3664 O O . VAL A 1 501 ? -9.410 -10.737 11.361 1.00 98.00 501 VAL A O 1
ATOM 3667 N N . ALA A 1 502 ? -8.001 -11.315 9.714 1.00 97.00 502 ALA A N 1
ATOM 3668 C CA . ALA A 1 502 ? -7.299 -12.342 10.490 1.00 97.00 502 ALA A CA 1
ATOM 3669 C C . ALA A 1 502 ? -6.347 -11.770 11.556 1.00 97.00 502 ALA A C 1
ATOM 3671 O O . ALA A 1 502 ? -5.991 -12.472 12.500 1.00 97.00 502 ALA A O 1
ATOM 3672 N N . ARG A 1 503 ? -5.929 -10.514 11.398 1.00 97.00 503 ARG A N 1
ATOM 3673 C CA . ARG A 1 503 ? -5.131 -9.750 12.359 1.00 97.00 503 ARG A CA 1
ATOM 3674 C C . ARG A 1 503 ? -5.872 -8.458 12.695 1.00 97.00 503 ARG A C 1
ATOM 3676 O O . ARG A 1 503 ? -7.023 -8.514 13.118 1.00 97.00 503 ARG A O 1
ATOM 3683 N N . ASP A 1 504 ? -5.238 -7.316 12.462 1.00 97.94 504 ASP A N 1
ATOM 3684 C CA . ASP A 1 504 ? -5.736 -6.014 12.870 1.00 97.94 504 ASP A CA 1
ATOM 3685 C C . ASP A 1 504 ? -6.528 -5.328 11.758 1.00 97.94 504 ASP A C 1
ATOM 3687 O O . ASP A 1 504 ? -6.256 -5.495 10.563 1.00 97.94 504 ASP A O 1
ATOM 3691 N N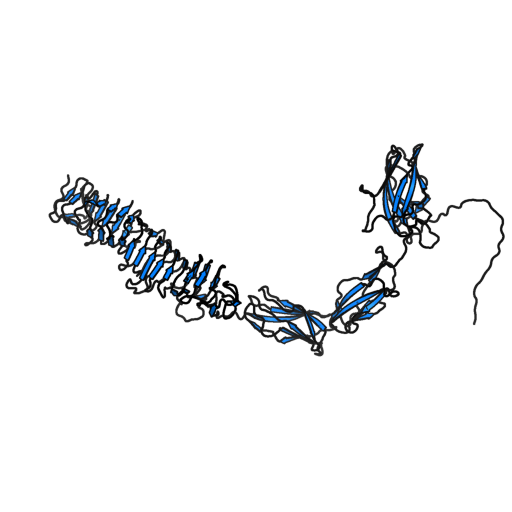 . ILE A 1 505 ? -7.452 -4.461 12.166 1.00 97.44 505 ILE A N 1
ATOM 3692 C CA . ILE A 1 505 ? -8.015 -3.436 11.288 1.00 97.44 505 ILE A CA 1
ATOM 3693 C C . ILE A 1 505 ? -7.540 -2.047 11.716 1.00 97.44 505 ILE A C 1
ATOM 3695 O O . ILE A 1 505 ? -7.520 -1.711 12.902 1.00 97.44 505 ILE A O 1
ATOM 3699 N N . ARG A 1 506 ? -7.185 -1.206 10.739 1.00 96.62 506 ARG A N 1
ATOM 3700 C CA . ARG A 1 506 ? -6.786 0.191 10.963 1.00 96.62 506 ARG A CA 1
ATOM 3701 C C . ARG A 1 506 ? -7.642 1.132 10.125 1.00 96.62 506 ARG A C 1
ATOM 3703 O O . ARG A 1 506 ? -7.569 1.111 8.901 1.00 96.62 506 ARG A O 1
ATOM 3710 N N . LEU A 1 507 ? -8.431 1.988 10.768 1.00 93.88 507 LEU A N 1
ATOM 3711 C CA . LEU A 1 507 ? -9.185 3.057 10.112 1.00 93.88 507 LEU A CA 1
ATOM 3712 C C . LEU A 1 507 ? -8.448 4.381 10.298 1.00 93.88 507 LEU A C 1
ATOM 3714 O O . LEU A 1 507 ? -8.544 4.971 11.368 1.00 93.88 507 LEU A O 1
ATOM 3718 N N . VAL A 1 508 ? -7.738 4.852 9.276 1.00 91.44 508 VAL A N 1
ATOM 3719 C CA . VAL A 1 508 ? -6.812 5.995 9.383 1.00 91.44 508 VAL A CA 1
ATOM 3720 C C . VAL A 1 508 ? -7.526 7.337 9.199 1.00 91.44 508 VAL A C 1
ATOM 3722 O O . VAL A 1 508 ? -7.393 8.229 10.025 1.00 91.44 508 VAL A O 1
ATOM 3725 N N . SER A 1 509 ? -8.308 7.493 8.127 1.00 81.56 509 SER A N 1
ATOM 3726 C CA . SER A 1 509 ? -8.915 8.789 7.761 1.00 81.56 509 SER A CA 1
ATOM 3727 C C . SER A 1 509 ? -10.413 8.729 7.477 1.00 81.56 509 SER A C 1
ATOM 3729 O O . SER A 1 509 ? -11.092 9.750 7.543 1.00 81.56 509 SER A O 1
ATOM 3731 N N . ALA A 1 510 ? -10.946 7.549 7.151 1.00 80.75 510 ALA A N 1
ATOM 3732 C CA . ALA A 1 510 ? -12.318 7.396 6.686 1.00 80.75 510 ALA A CA 1
ATOM 3733 C C . ALA A 1 510 ? -13.203 6.680 7.702 1.00 80.75 510 ALA A C 1
ATOM 3735 O O . ALA A 1 510 ? -12.750 5.813 8.451 1.00 80.75 510 ALA A O 1
ATOM 3736 N N . ARG A 1 511 ? -14.496 7.010 7.666 1.00 85.25 511 ARG A N 1
ATOM 3737 C CA . ARG A 1 511 ? -15.526 6.230 8.348 1.00 85.25 511 ARG A CA 1
ATOM 3738 C C . ARG A 1 511 ? -15.934 5.026 7.498 1.00 85.25 511 ARG A C 1
ATOM 3740 O O . ARG A 1 511 ? -16.253 5.216 6.328 1.00 85.25 511 ARG A O 1
ATOM 3747 N N . LEU A 1 512 ? -15.948 3.824 8.074 1.00 89.50 512 LEU A N 1
ATOM 3748 C CA . LEU A 1 512 ? -16.416 2.605 7.410 1.00 89.50 512 LEU A CA 1
ATOM 3749 C C . LEU A 1 512 ? -17.896 2.349 7.733 1.00 89.50 512 LEU A C 1
ATOM 3751 O O . LEU A 1 512 ? -18.275 2.292 8.905 1.00 89.50 512 LEU A O 1
ATOM 3755 N N . ILE A 1 513 ? -18.715 2.178 6.695 1.00 87.94 513 ILE A N 1
ATOM 3756 C CA . ILE A 1 513 ? -20.128 1.795 6.813 1.00 87.94 513 ILE A CA 1
ATOM 3757 C C . ILE A 1 513 ? -20.231 0.269 6.792 1.00 87.94 513 ILE A C 1
ATOM 3759 O O . ILE A 1 513 ? -19.793 -0.355 5.824 1.00 87.94 513 ILE A O 1
ATOM 3763 N N . LEU A 1 514 ? -20.842 -0.330 7.815 1.00 88.88 514 LEU A N 1
ATOM 3764 C CA . LEU A 1 514 ? -21.077 -1.781 7.842 1.00 88.88 514 LEU A CA 1
ATOM 3765 C C . LEU A 1 514 ? -22.300 -2.188 6.998 1.00 88.88 514 LEU A C 1
ATOM 3767 O O . LEU A 1 514 ? -22.241 -3.166 6.256 1.00 88.88 514 LEU A O 1
ATOM 3771 N N . GLY A 1 515 ? -23.361 -1.381 7.008 1.00 84.38 515 GLY A N 1
ATOM 3772 C CA . GLY A 1 515 ? -24.458 -1.426 6.036 1.00 84.38 515 GLY A CA 1
ATOM 3773 C C . GLY A 1 515 ? -25.158 -2.781 5.892 1.00 84.38 515 GLY A C 1
ATOM 3774 O O . GLY A 1 515 ? -25.361 -3.230 4.766 1.00 84.38 515 GLY A O 1
ATOM 3775 N N . GLY A 1 516 ? -25.499 -3.441 6.990 1.00 87.00 516 GLY A N 1
ATOM 3776 C CA . GLY A 1 516 ? -26.148 -4.758 7.021 1.00 87.00 516 GLY A CA 1
ATOM 3777 C C . GLY A 1 516 ? -25.221 -5.925 7.366 1.00 87.00 516 GLY A C 1
ATOM 3778 O O . GLY A 1 516 ? -25.696 -7.054 7.444 1.00 87.00 516 GLY A O 1
ATOM 3779 N N . ASN A 1 517 ? -23.906 -5.700 7.472 1.00 91.06 517 ASN A N 1
ATOM 3780 C CA . ASN A 1 517 ? -22.905 -6.772 7.430 1.00 91.06 517 ASN A CA 1
ATOM 3781 C C . ASN A 1 517 ? -22.088 -6.897 8.720 1.00 91.06 517 ASN A C 1
ATOM 3783 O O . ASN A 1 517 ? -21.860 -5.919 9.433 1.00 91.06 517 ASN A O 1
ATOM 3787 N N . ASP A 1 518 ? -21.559 -8.101 8.939 1.00 93.06 518 ASP A N 1
ATOM 3788 C CA . ASP A 1 518 ? -20.603 -8.390 10.006 1.00 93.06 518 ASP A CA 1
ATOM 3789 C C . ASP A 1 518 ? -19.174 -8.028 9.582 1.00 93.06 518 ASP A C 1
ATOM 3791 O O . ASP A 1 518 ? -18.693 -8.456 8.525 1.00 93.06 518 ASP A O 1
ATOM 3795 N N . LEU A 1 519 ? -18.455 -7.336 10.462 1.00 95.94 519 LEU A N 1
ATOM 3796 C CA . LEU A 1 519 ? -17.005 -7.198 10.421 1.00 95.94 519 LEU A CA 1
ATOM 3797 C C . LEU A 1 519 ? -16.398 -7.922 11.621 1.00 95.94 519 LEU A C 1
ATOM 3799 O O . LEU A 1 519 ? -16.536 -7.471 12.755 1.00 95.94 519 LEU A O 1
ATOM 3803 N N . ARG A 1 520 ? -15.687 -9.019 11.358 1.00 97.81 520 ARG A N 1
ATOM 3804 C CA . ARG A 1 520 ? -14.987 -9.807 12.379 1.00 97.81 520 ARG A CA 1
ATOM 3805 C C . ARG A 1 520 ? -13.488 -9.577 12.286 1.00 97.81 520 ARG A C 1
ATOM 3807 O O . ARG A 1 520 ? -12.915 -9.701 11.206 1.00 97.81 520 ARG A O 1
ATOM 3814 N N . VAL A 1 521 ? -12.852 -9.283 13.408 1.00 98.44 521 VAL A N 1
ATOM 3815 C CA . VAL A 1 521 ? -11.436 -8.934 13.534 1.00 98.44 521 VAL A CA 1
ATOM 3816 C C . VAL A 1 521 ? -10.831 -9.828 14.608 1.00 98.44 521 VAL A C 1
ATOM 3818 O O . VAL A 1 521 ? -11.263 -9.816 15.759 1.00 98.44 521 VAL A O 1
ATOM 3821 N N . ALA A 1 522 ? -9.855 -10.651 14.235 1.00 97.94 522 ALA A N 1
ATOM 3822 C CA . ALA A 1 522 ? -9.234 -11.582 15.173 1.00 97.94 522 ALA A CA 1
ATOM 3823 C C . ALA A 1 522 ? -8.126 -10.945 16.033 1.00 97.94 522 ALA A C 1
ATOM 3825 O O . ALA A 1 522 ? -7.826 -11.485 17.095 1.00 97.94 522 ALA A O 1
ATOM 3826 N N . GLY A 1 523 ? -7.539 -9.832 15.588 1.00 98.06 523 GLY A N 1
ATOM 3827 C CA . GLY A 1 523 ? -6.617 -8.993 16.356 1.00 98.06 523 GLY A CA 1
ATOM 3828 C C . GLY A 1 523 ? -7.297 -7.732 16.892 1.00 98.06 523 GLY A C 1
ATOM 3829 O O . GLY A 1 523 ? -8.447 -7.778 17.337 1.00 98.06 523 GLY A O 1
ATOM 3830 N N . ASP A 1 524 ? -6.582 -6.610 16.830 1.00 98.44 524 ASP A N 1
ATOM 3831 C CA . ASP A 1 524 ? -7.021 -5.326 17.384 1.00 98.44 524 ASP A CA 1
ATOM 3832 C C . ASP A 1 524 ? -7.715 -4.431 16.338 1.00 98.44 524 ASP A C 1
ATOM 3834 O O . ASP A 1 524 ? -7.464 -4.511 15.130 1.00 98.44 524 ASP A O 1
ATOM 3838 N N . ALA A 1 525 ? -8.551 -3.502 16.809 1.00 97.75 525 ALA A N 1
ATOM 3839 C CA . ALA A 1 525 ? -9.154 -2.455 15.988 1.00 97.75 525 ALA A CA 1
ATOM 3840 C C . ALA A 1 525 ? -8.623 -1.066 16.370 1.00 97.75 525 ALA A C 1
ATOM 3842 O O . ALA A 1 525 ? -8.846 -0.585 17.480 1.00 97.75 525 ALA A O 1
ATOM 3843 N N . TYR A 1 526 ? -7.978 -0.383 15.422 1.00 97.38 526 TYR A N 1
ATOM 3844 C CA . TYR A 1 526 ? -7.444 0.973 15.593 1.00 97.38 526 TYR A CA 1
ATOM 3845 C C . TYR A 1 526 ? -8.296 1.992 14.828 1.00 97.38 526 TYR A C 1
ATOM 3847 O O . TYR A 1 526 ? -8.385 1.947 13.599 1.00 97.38 526 TYR A O 1
ATOM 3855 N N . ILE A 1 527 ? -8.913 2.931 15.545 1.00 94.31 527 ILE A N 1
ATOM 3856 C CA . ILE A 1 527 ? -9.967 3.808 15.024 1.00 94.31 527 ILE A CA 1
ATOM 3857 C C . ILE A 1 527 ? -9.539 5.282 15.107 1.00 94.31 527 ILE A C 1
ATOM 3859 O O . ILE A 1 527 ? -9.664 5.940 16.144 1.00 94.31 527 ILE A O 1
ATOM 3863 N N . GLN A 1 528 ? -9.075 5.823 13.978 1.00 92.75 528 GLN A N 1
ATOM 3864 C CA . GLN A 1 528 ? -8.848 7.258 13.750 1.00 92.75 528 GLN A CA 1
ATOM 3865 C C . GLN A 1 528 ? -9.924 7.881 12.845 1.00 92.75 528 GLN A C 1
ATOM 3867 O O . GLN A 1 528 ? -10.270 9.038 13.038 1.00 92.75 528 GLN A O 1
ATOM 3872 N N . GLY A 1 529 ? -10.502 7.126 11.905 1.00 85.94 529 GLY A N 1
ATOM 3873 C CA . GLY A 1 529 ? -11.610 7.589 11.055 1.00 85.94 529 GLY A CA 1
ATOM 3874 C C . GLY A 1 529 ? -12.999 7.366 11.673 1.00 85.94 529 GLY A C 1
ATOM 3875 O O . GLY A 1 529 ? -13.702 8.318 12.020 1.00 85.94 529 GLY A O 1
ATOM 3876 N N . GLY A 1 530 ? -13.405 6.104 11.851 1.00 85.31 530 GLY A N 1
ATOM 3877 C CA . GLY A 1 530 ? -14.612 5.725 12.603 1.00 85.31 530 GLY A CA 1
ATOM 3878 C C . GLY A 1 530 ? -15.472 4.639 11.956 1.00 85.31 530 GLY A C 1
ATOM 3879 O O . GLY A 1 530 ? -15.255 4.254 10.814 1.00 85.31 530 GLY A O 1
ATOM 3880 N N . PHE A 1 531 ? -16.496 4.189 12.668 1.00 81.50 531 PHE A N 1
ATOM 3881 C CA . PHE A 1 531 ? -17.535 3.299 12.148 1.00 81.50 531 PHE A CA 1
ATOM 3882 C C . PHE A 1 531 ? -18.895 3.997 12.187 1.00 81.50 531 PHE A C 1
ATOM 3884 O O . PHE A 1 531 ? -19.156 4.800 13.088 1.00 81.50 531 PHE A O 1
ATOM 3891 N N . VAL A 1 532 ? -19.758 3.688 11.218 1.00 72.31 532 VAL A N 1
ATOM 3892 C CA . VAL A 1 532 ? -21.166 4.116 11.218 1.00 72.31 532 VAL A CA 1
ATOM 3893 C C . VAL A 1 532 ? -22.043 2.931 10.812 1.00 72.31 532 VAL A C 1
ATOM 3895 O O . VAL A 1 532 ? -21.726 2.230 9.848 1.00 72.31 532 VAL A O 1
ATOM 3898 N N . GLY A 1 533 ? -23.152 2.720 11.525 1.00 60.84 533 GLY A N 1
ATOM 3899 C CA . GLY A 1 533 ? -24.268 1.927 10.994 1.00 60.84 533 GLY A CA 1
ATOM 3900 C C . GLY A 1 533 ? -24.840 2.603 9.744 1.00 60.84 533 GLY A C 1
ATOM 3901 O O . GLY A 1 533 ? -24.791 3.828 9.625 1.00 60.84 533 GLY A O 1
ATOM 3902 N N . GLY A 1 534 ? -25.313 1.836 8.764 1.00 57.03 534 GLY A N 1
ATOM 3903 C CA . GLY A 1 534 ? -25.952 2.437 7.586 1.00 57.03 534 GLY A CA 1
ATOM 3904 C C . GLY A 1 534 ? -27.183 3.275 7.980 1.00 57.03 534 GLY A C 1
ATOM 3905 O O . GLY A 1 534 ? -27.758 3.021 9.030 1.00 57.03 534 GLY A O 1
ATOM 3906 N N . PRO A 1 535 ? -27.626 4.257 7.173 1.00 53.94 535 PRO A N 1
ATOM 3907 C CA . PRO A 1 535 ? -28.902 4.930 7.418 1.00 53.94 535 PRO A CA 1
ATOM 3908 C C . PRO A 1 535 ? -30.047 3.904 7.440 1.00 53.94 535 PRO A C 1
ATOM 3910 O O . PRO A 1 535 ? -30.265 3.218 6.440 1.00 53.94 535 PRO A O 1
ATOM 3913 N N . GLY A 1 536 ? -30.764 3.795 8.560 1.00 51.22 536 GLY A N 1
ATOM 3914 C CA . GLY A 1 536 ? -31.837 2.820 8.753 1.00 51.22 536 GLY A CA 1
ATOM 3915 C C . GLY A 1 536 ? -31.361 1.411 9.128 1.00 51.22 536 GLY A C 1
ATOM 3916 O O . GLY A 1 536 ? -32.145 0.469 8.997 1.00 51.22 536 GLY A O 1
ATOM 3917 N N . SER A 1 537 ? -30.109 1.221 9.568 1.00 52.75 537 SER A N 1
ATOM 3918 C CA . SER A 1 537 ? -29.648 -0.083 10.047 1.00 52.75 537 SER A CA 1
ATOM 3919 C C . SER A 1 537 ? -30.332 -0.413 11.374 1.00 52.75 537 SER A C 1
ATOM 3921 O O . SER A 1 537 ? -29.992 0.104 12.436 1.00 52.75 537 SER A O 1
ATOM 3923 N N . THR A 1 538 ? -31.301 -1.324 11.318 1.00 52.28 538 THR A N 1
ATOM 3924 C CA . THR A 1 538 ? -32.109 -1.816 12.444 1.00 52.28 538 THR A CA 1
ATOM 3925 C C . THR A 1 538 ? -31.328 -2.739 13.394 1.00 52.28 538 THR A C 1
ATOM 3927 O O . THR A 1 538 ? -31.867 -3.730 13.881 1.00 52.28 538 THR A O 1
ATOM 3930 N N . GLY A 1 539 ? -30.042 -2.467 13.626 1.00 61.75 539 GLY A N 1
ATOM 3931 C CA . GLY A 1 539 ? -29.174 -3.287 14.470 1.00 61.75 539 GLY A CA 1
ATOM 3932 C C . GLY A 1 539 ? -28.738 -4.629 13.866 1.00 61.75 539 GLY A C 1
ATOM 3933 O O . GLY A 1 539 ? -28.346 -5.515 14.617 1.00 61.75 539 GLY A O 1
ATOM 3934 N N . ALA A 1 540 ? -28.797 -4.793 12.539 1.00 73.38 540 ALA A N 1
ATOM 3935 C CA . ALA A 1 540 ? -28.382 -6.026 11.854 1.00 73.38 540 ALA A CA 1
ATOM 3936 C C . ALA A 1 540 ? -26.851 -6.212 11.757 1.00 73.38 540 ALA A C 1
ATOM 3938 O O . ALA A 1 540 ? -26.392 -7.307 11.448 1.00 73.38 540 ALA A O 1
ATOM 3939 N N . ASP A 1 541 ? -26.070 -5.163 12.022 1.00 87.12 541 ASP A N 1
ATOM 3940 C CA . ASP A 1 541 ? -24.628 -5.132 11.760 1.00 87.12 541 ASP A CA 1
ATOM 3941 C C . ASP A 1 541 ? -23.849 -5.403 13.043 1.00 87.12 541 ASP A C 1
ATOM 3943 O O . ASP A 1 541 ? -24.196 -4.871 14.107 1.00 87.12 541 ASP A O 1
ATOM 3947 N N . SER A 1 542 ? -22.737 -6.130 12.935 1.00 91.31 542 SER A N 1
ATOM 3948 C CA . SER A 1 542 ? -21.823 -6.334 14.058 1.00 91.31 542 SER A CA 1
ATOM 3949 C C . SER A 1 542 ? -20.384 -5.940 13.728 1.00 91.31 542 SER A C 1
ATOM 3951 O O . SER A 1 542 ? -19.871 -6.201 12.638 1.00 91.31 542 SER A O 1
ATOM 3953 N N . LEU A 1 543 ? -19.728 -5.308 14.699 1.00 94.06 543 LEU A N 1
ATOM 3954 C CA . LEU A 1 543 ? -18.277 -5.203 14.783 1.00 94.06 543 LEU A CA 1
ATOM 3955 C C . LEU A 1 543 ? -17.815 -6.140 15.904 1.00 94.06 543 LEU A C 1
ATOM 3957 O O . LEU A 1 543 ? -18.033 -5.847 17.076 1.00 94.06 543 LEU A O 1
ATOM 3961 N N . ASP A 1 544 ? -17.201 -7.257 15.532 1.00 96.56 544 ASP A N 1
ATOM 3962 C CA . ASP A 1 544 ? -16.676 -8.285 16.436 1.00 96.56 544 ASP A CA 1
ATOM 3963 C C . ASP A 1 544 ? -15.149 -8.223 16.444 1.00 96.56 544 ASP A C 1
ATOM 3965 O O . ASP A 1 544 ? -14.508 -8.522 15.438 1.00 96.56 544 ASP A O 1
ATOM 3969 N N . VAL A 1 545 ? -14.565 -7.792 17.560 1.00 98.25 545 VAL A N 1
ATOM 3970 C CA . VAL A 1 545 ? -13.121 -7.614 17.738 1.00 98.25 545 VAL A CA 1
ATOM 3971 C C . VAL A 1 545 ? -12.656 -8.517 18.870 1.00 98.25 545 VAL A C 1
ATOM 3973 O O . VAL A 1 545 ? -12.987 -8.290 20.029 1.00 98.25 545 VAL A O 1
ATOM 3976 N N . ARG A 1 546 ? -11.851 -9.536 18.560 1.00 98.06 546 ARG A N 1
ATOM 3977 C CA . ARG A 1 546 ? -11.312 -10.444 19.586 1.00 98.06 546 ARG A CA 1
ATOM 3978 C C . ARG A 1 546 ? -10.233 -9.800 20.453 1.00 98.06 546 ARG A C 1
ATOM 3980 O O . ARG A 1 546 ? -10.078 -10.205 21.601 1.00 98.06 546 ARG A O 1
ATOM 3987 N N . GLY A 1 547 ? -9.487 -8.848 19.900 1.00 98.06 547 GLY A N 1
ATOM 3988 C CA . GLY A 1 547 ? -8.501 -8.052 20.621 1.00 98.06 547 GLY A CA 1
ATOM 3989 C C . GLY A 1 547 ? -9.093 -6.783 21.230 1.00 98.06 547 GLY A C 1
ATOM 3990 O O . GLY A 1 547 ? -10.271 -6.713 21.588 1.00 98.06 547 GLY A O 1
ATOM 3991 N N . ASN A 1 548 ? -8.246 -5.769 21.345 1.00 98.25 548 ASN A N 1
ATOM 3992 C CA . ASN A 1 548 ? -8.579 -4.471 21.908 1.00 98.25 548 ASN A CA 1
ATOM 3993 C C . ASN A 1 548 ? -9.193 -3.538 20.857 1.00 98.25 548 ASN A C 1
ATOM 3995 O O . ASN A 1 548 ? -8.903 -3.617 19.659 1.00 98.25 548 ASN A O 1
ATOM 3999 N N . VAL A 1 549 ? -9.990 -2.584 21.330 1.00 97.88 549 VAL A N 1
ATOM 4000 C CA . VAL A 1 549 ? -10.540 -1.487 20.531 1.00 97.88 549 VAL A CA 1
ATOM 4001 C C . VAL A 1 549 ? -9.908 -0.176 20.987 1.00 97.88 549 VAL A C 1
ATOM 4003 O O . VAL A 1 549 ? -10.128 0.275 22.110 1.00 97.88 549 VAL A O 1
ATOM 4006 N N . PHE A 1 550 ? -9.160 0.467 20.092 1.00 97.50 550 PHE A N 1
ATOM 4007 C CA . PHE A 1 550 ? -8.499 1.747 20.334 1.00 97.50 550 PHE A CA 1
ATOM 4008 C C . PHE A 1 550 ? -9.175 2.868 19.542 1.00 97.50 550 PHE A C 1
ATOM 4010 O O . PHE A 1 550 ? -9.207 2.828 18.311 1.00 97.50 550 PHE A O 1
ATOM 4017 N N . VAL A 1 551 ? -9.657 3.911 20.219 1.00 95.62 551 VAL A N 1
ATOM 4018 C CA . VAL A 1 551 ? -10.284 5.086 19.585 1.00 95.62 551 VAL A CA 1
ATOM 4019 C C . VAL A 1 551 ? -9.451 6.333 19.871 1.00 95.62 551 VAL A C 1
ATOM 4021 O O . VAL A 1 551 ? -9.300 6.729 21.022 1.00 95.62 551 VAL A O 1
ATOM 4024 N N . SER A 1 552 ? -8.909 6.970 18.831 1.00 94.12 552 SER A N 1
ATOM 4025 C CA . SER A 1 552 ? -7.967 8.097 18.998 1.00 94.12 552 SER A CA 1
ATOM 4026 C C . SER A 1 552 ? -8.383 9.408 18.329 1.00 94.12 552 SER A C 1
ATOM 4028 O O . SER A 1 552 ? -7.865 10.453 18.704 1.00 94.12 552 SER A 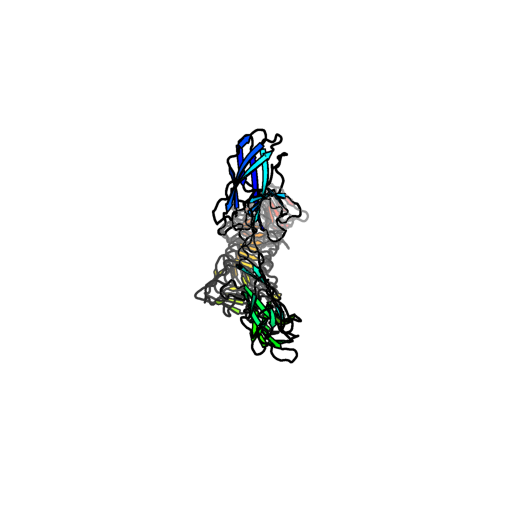O 1
ATOM 4030 N N . ALA A 1 553 ? -9.319 9.404 17.374 1.00 87.25 553 ALA A N 1
ATOM 4031 C CA . ALA A 1 553 ? -9.780 10.646 16.733 1.00 87.25 553 ALA A CA 1
ATOM 4032 C C . ALA A 1 553 ? -11.203 10.561 16.175 1.00 87.25 553 ALA A C 1
ATOM 4034 O O . ALA A 1 553 ? -11.998 11.475 16.357 1.00 87.25 553 ALA A O 1
ATOM 4035 N N . GLY A 1 554 ? -11.517 9.466 15.493 1.00 85.25 554 GLY A N 1
ATOM 4036 C CA . GLY A 1 554 ? -12.786 9.253 14.815 1.00 85.25 554 GLY A CA 1
ATOM 4037 C C . GLY A 1 554 ? -13.921 8.963 15.782 1.00 85.25 554 GLY A C 1
ATOM 4038 O O . GLY A 1 554 ? -14.118 9.642 16.786 1.00 85.25 554 GLY A O 1
ATOM 4039 N N . GLY A 1 555 ? -14.687 7.915 15.510 1.00 86.25 555 GLY A N 1
ATOM 4040 C CA . GLY A 1 555 ? -15.629 7.470 16.519 1.00 86.25 555 GLY A CA 1
ATOM 4041 C C . GLY A 1 555 ? -16.370 6.191 16.217 1.00 86.25 555 GLY A C 1
ATOM 4042 O O . GLY A 1 555 ? -16.375 5.703 15.089 1.00 86.25 555 GLY A O 1
ATOM 4043 N N . ILE A 1 556 ? -17.020 5.689 17.259 1.00 85.44 556 ILE A N 1
ATOM 4044 C CA . ILE A 1 556 ? -18.024 4.633 17.194 1.00 85.44 556 ILE A CA 1
ATOM 4045 C C . ILE A 1 556 ? -19.358 5.331 17.463 1.00 85.44 556 ILE A C 1
ATOM 4047 O O . ILE A 1 556 ? -19.638 5.748 18.590 1.00 85.44 556 ILE A O 1
ATOM 4051 N N . GLY A 1 557 ? -20.145 5.550 16.410 1.00 73.25 557 GLY A N 1
ATOM 4052 C CA . GLY A 1 557 ? -21.390 6.312 16.501 1.00 73.25 557 GLY A CA 1
ATOM 4053 C C . GLY A 1 557 ? -22.439 5.878 15.481 1.00 73.25 557 GLY A C 1
ATOM 4054 O O . GLY A 1 557 ? -22.180 5.055 14.605 1.00 73.25 557 GLY A O 1
ATOM 4055 N N . GLY A 1 558 ? -23.635 6.457 15.596 1.00 70.25 558 GLY A N 1
ATOM 4056 C CA . GLY A 1 558 ? -24.769 6.137 14.726 1.00 70.25 558 GLY A CA 1
ATOM 4057 C C . GLY A 1 558 ? -25.460 4.822 15.097 1.00 70.25 558 GLY A C 1
ATOM 4058 O O . GLY A 1 558 ? -25.496 4.433 16.264 1.00 70.25 558 GLY A O 1
ATOM 4059 N N . GLU A 1 559 ? -26.028 4.162 14.091 1.00 70.25 559 GLU A N 1
ATOM 4060 C CA . GLU A 1 559 ? -26.884 2.975 14.216 1.00 70.25 559 GLU A CA 1
ATOM 4061 C C . GLU A 1 559 ? -26.102 1.643 14.215 1.00 70.25 559 GLU A C 1
ATOM 4063 O O . GLU A 1 559 ? -26.638 0.619 13.801 1.00 70.25 559 GLU A O 1
ATOM 4068 N N . LEU A 1 560 ? -24.831 1.627 14.656 1.00 80.62 560 LEU A N 1
ATOM 4069 C CA . LEU A 1 560 ? -24.093 0.363 14.810 1.00 80.62 560 LEU A CA 1
ATOM 4070 C C . LEU A 1 560 ? -24.923 -0.591 15.680 1.00 80.62 560 LEU A C 1
ATOM 4072 O O . LEU A 1 560 ? -25.322 -0.211 16.780 1.00 80.62 560 LEU A O 1
ATOM 4076 N N . GLY A 1 561 ? -25.162 -1.815 15.208 1.00 86.50 561 GLY A N 1
ATOM 4077 C CA . GLY A 1 561 ? -25.977 -2.787 15.932 1.00 86.50 561 GLY A CA 1
ATOM 4078 C C . GLY A 1 561 ? -25.260 -3.311 17.164 1.00 86.50 561 GLY A C 1
ATOM 4079 O O . GLY A 1 561 ? -25.569 -2.912 18.286 1.00 86.50 561 GLY A O 1
ATOM 4080 N N . VAL A 1 562 ? -24.267 -4.169 16.947 1.00 91.06 562 VAL A N 1
ATOM 4081 C CA . VAL A 1 562 ? -23.516 -4.817 18.027 1.00 91.06 562 VAL A CA 1
ATOM 4082 C C . VAL A 1 562 ? -22.033 -4.471 17.935 1.00 91.06 562 VAL A C 1
ATOM 4084 O O . VAL A 1 562 ? -21.428 -4.564 16.870 1.00 91.06 562 VAL A O 1
ATOM 4087 N N . LEU A 1 563 ? -21.441 -4.090 19.064 1.00 93.94 563 LEU A N 1
ATOM 4088 C CA . LEU A 1 563 ? -19.994 -4.058 19.265 1.00 93.94 563 LEU A CA 1
ATOM 4089 C C . LEU A 1 563 ? -19.627 -5.188 20.230 1.00 93.94 563 LEU A C 1
ATOM 4091 O O . LEU A 1 563 ? -19.929 -5.089 21.417 1.00 93.94 563 LEU A O 1
ATOM 4095 N N . LEU A 1 564 ? -18.997 -6.245 19.727 1.00 95.94 564 LEU A N 1
ATOM 4096 C CA . LEU A 1 564 ? -18.505 -7.375 20.515 1.00 95.94 564 LEU A CA 1
ATOM 4097 C C . LEU A 1 564 ? -16.990 -7.219 20.688 1.00 95.94 564 LEU A C 1
ATOM 4099 O O . LEU A 1 564 ? -16.280 -7.042 19.699 1.00 95.94 564 LEU A O 1
ATOM 4103 N N . VAL A 1 565 ? -16.503 -7.229 21.930 1.00 98.00 565 VAL A N 1
ATOM 4104 C CA . VAL A 1 565 ? -15.087 -6.976 22.238 1.00 98.00 565 VAL A CA 1
ATOM 4105 C C . VAL A 1 565 ? -14.541 -8.047 23.173 1.00 98.00 565 VAL A C 1
ATOM 4107 O O . VAL A 1 565 ? -15.092 -8.256 24.256 1.00 98.00 565 VAL A O 1
ATOM 4110 N N . GLY A 1 566 ? -13.430 -8.672 22.776 1.00 97.88 566 GLY A N 1
ATOM 4111 C CA . GLY A 1 566 ? -12.695 -9.667 23.559 1.00 97.88 566 GLY A CA 1
ATOM 4112 C C . GLY A 1 566 ? -11.536 -9.104 24.399 1.00 97.88 566 GLY A C 1
ATOM 4113 O O . GLY A 1 566 ? -11.106 -9.759 25.346 1.00 97.88 566 GLY A O 1
ATOM 4114 N N . GLY A 1 567 ? -11.044 -7.900 24.091 1.00 98.06 567 GLY A N 1
ATOM 4115 C CA . GLY A 1 567 ? -10.020 -7.167 24.852 1.00 98.06 567 GLY A CA 1
ATOM 4116 C C . GLY A 1 567 ? -10.542 -5.882 25.507 1.00 98.06 567 GLY A C 1
ATOM 4117 O O . GLY A 1 567 ? -11.722 -5.757 25.817 1.00 98.06 567 GLY A O 1
ATOM 4118 N N . ASP A 1 568 ? -9.679 -4.898 25.724 1.00 97.94 568 ASP A N 1
ATOM 4119 C CA . ASP A 1 568 ? -10.058 -3.621 26.339 1.00 97.94 568 ASP A CA 1
ATOM 4120 C C . ASP A 1 568 ? -10.659 -2.636 25.319 1.00 97.94 568 ASP A C 1
ATOM 4122 O O . ASP A 1 568 ? -10.355 -2.681 24.124 1.00 97.94 568 ASP A O 1
ATOM 4126 N N . ILE A 1 569 ? -11.476 -1.693 25.800 1.00 97.31 569 ILE A N 1
ATOM 4127 C CA . ILE A 1 569 ? -11.925 -0.521 25.035 1.00 97.31 569 ILE A CA 1
ATOM 4128 C C . ILE A 1 569 ? -11.203 0.708 25.586 1.00 97.31 569 ILE A C 1
ATOM 4130 O O . ILE A 1 569 ? -11.445 1.127 26.720 1.00 97.31 569 ILE A O 1
ATOM 4134 N N . LEU A 1 570 ? -10.326 1.302 24.777 1.00 96.69 570 LEU A N 1
ATOM 4135 C CA . LEU A 1 570 ? -9.434 2.382 25.192 1.00 96.69 570 LEU A CA 1
ATOM 4136 C C . LEU A 1 570 ? -9.584 3.593 24.268 1.00 96.69 570 LEU A C 1
ATOM 4138 O O . LEU A 1 570 ? -9.288 3.531 23.072 1.00 96.69 570 LEU A O 1
ATOM 4142 N N . GLN A 1 571 ? -10.021 4.717 24.832 1.00 95.56 571 GLN A N 1
ATOM 4143 C CA . GLN A 1 571 ? -10.198 5.971 24.113 1.00 95.56 571 GLN A CA 1
ATOM 4144 C C . GLN A 1 571 ? -9.165 7.016 24.550 1.00 95.56 571 GLN A C 1
ATOM 4146 O O . GLN A 1 571 ? -9.029 7.312 25.734 1.00 95.56 571 GLN A O 1
ATOM 4151 N N . THR A 1 572 ? -8.485 7.629 23.583 1.00 94.94 572 THR A N 1
ATOM 4152 C CA . THR A 1 572 ? -7.586 8.780 23.790 1.00 94.94 572 THR A CA 1
ATOM 4153 C C . THR A 1 572 ? -8.049 10.039 23.053 1.00 94.94 572 THR A C 1
ATOM 4155 O O . THR A 1 572 ? -7.554 11.128 23.331 1.00 94.94 572 THR A O 1
ATOM 4158 N N . GLY A 1 573 ? -9.022 9.912 22.146 1.00 91.25 573 GLY A N 1
ATOM 4159 C CA . GLY A 1 573 ? -9.629 11.019 21.408 1.00 91.25 573 GLY A CA 1
ATOM 4160 C C . GLY A 1 573 ? -10.914 10.594 20.694 1.00 91.25 573 GLY A C 1
ATOM 4161 O O . GLY A 1 573 ? -11.365 9.454 20.815 1.00 91.25 573 GLY A O 1
ATOM 4162 N N . GLY A 1 574 ? -11.530 11.507 19.947 1.00 90.06 574 GLY A N 1
ATOM 4163 C CA . GLY A 1 574 ? -12.745 11.221 19.180 1.00 90.06 574 GLY A CA 1
ATOM 4164 C C . GLY A 1 574 ? -14.009 11.010 20.011 1.00 90.06 574 GLY A C 1
ATOM 4165 O O . GLY A 1 574 ? -14.134 11.534 21.117 1.00 90.06 574 GLY A O 1
ATOM 4166 N N . SER A 1 575 ? -14.973 10.264 19.463 1.00 89.94 575 SER A N 1
ATOM 4167 C CA . SER A 1 575 ? -16.297 10.087 20.070 1.00 89.94 575 SER A CA 1
ATOM 4168 C C . SER A 1 575 ? -16.769 8.631 20.113 1.00 89.94 575 SER A C 1
ATOM 4170 O O . SER A 1 575 ? -16.790 7.940 19.097 1.00 89.94 575 SER A O 1
ATOM 4172 N N . VAL A 1 576 ? -17.229 8.182 21.281 1.00 91.62 576 VAL A N 1
ATOM 4173 C CA . VAL A 1 576 ? -17.930 6.903 21.470 1.00 91.62 576 VAL A CA 1
ATOM 4174 C C . VAL A 1 576 ? -19.333 7.229 21.968 1.00 91.62 576 VAL A C 1
ATOM 4176 O O . VAL A 1 576 ? -19.533 7.529 23.145 1.00 91.62 576 VAL A O 1
ATOM 4179 N N . ARG A 1 577 ? -20.290 7.292 21.035 1.00 88.19 577 ARG A N 1
ATOM 4180 C CA . ARG A 1 577 ? -21.676 7.732 21.284 1.00 88.19 577 ARG A CA 1
ATOM 4181 C C . ARG A 1 577 ? -22.664 6.985 20.389 1.00 88.19 577 ARG A C 1
ATOM 4183 O O . ARG A 1 577 ? -23.239 7.576 19.469 1.00 88.19 577 ARG A O 1
ATOM 4190 N N . PRO A 1 578 ? -22.863 5.685 20.623 1.00 86.94 578 PRO A N 1
ATOM 4191 C CA . PRO A 1 578 ? -23.855 4.936 19.878 1.00 86.94 578 PRO A CA 1
ATOM 4192 C C . PRO A 1 578 ? -25.295 5.364 20.237 1.00 86.94 578 PRO A C 1
ATOM 4194 O O . PRO A 1 578 ? -25.550 5.966 21.291 1.00 86.94 578 PRO A O 1
ATOM 4197 N N . LEU A 1 579 ? -26.239 5.080 19.331 1.00 82.81 579 LEU A N 1
ATOM 4198 C CA . LEU A 1 579 ? -27.676 5.324 19.530 1.00 82.81 579 LEU A CA 1
ATOM 4199 C C . LEU A 1 579 ? -28.329 4.240 20.405 1.00 82.81 579 LEU A C 1
ATOM 4201 O O . LEU A 1 579 ? -27.744 3.196 20.668 1.00 82.81 579 LEU A O 1
ATOM 4205 N N . ASN A 1 580 ? -29.564 4.481 20.855 1.00 75.25 580 ASN A N 1
ATOM 4206 C CA . ASN A 1 580 ? -30.222 3.687 21.904 1.00 75.25 580 ASN A CA 1
ATOM 4207 C C . ASN A 1 580 ? -30.435 2.193 21.572 1.00 75.25 580 ASN A C 1
ATOM 4209 O O . ASN A 1 580 ? -30.566 1.389 22.492 1.00 75.25 580 ASN A O 1
ATOM 4213 N N . ALA A 1 581 ? -30.475 1.817 20.289 1.00 80.25 581 ALA A N 1
ATOM 4214 C CA . ALA A 1 581 ? -30.622 0.423 19.857 1.00 80.25 581 ALA A CA 1
ATOM 4215 C C . ALA A 1 581 ? -29.303 -0.376 19.890 1.00 80.25 581 ALA A C 1
ATOM 4217 O O . ALA A 1 581 ? -29.333 -1.600 19.802 1.00 80.25 581 ALA A O 1
ATOM 4218 N N . HIS A 1 582 ? -28.158 0.300 20.024 1.00 88.19 582 HIS A N 1
ATOM 4219 C CA . HIS A 1 582 ? -26.842 -0.330 20.045 1.00 88.19 582 HIS A CA 1
ATOM 4220 C C . HIS A 1 582 ? -26.648 -1.226 21.268 1.00 88.19 582 HIS A C 1
ATOM 4222 O O . HIS A 1 582 ? -27.118 -0.892 22.358 1.00 88.19 582 HIS A O 1
ATOM 4228 N N . VAL A 1 583 ? -25.897 -2.314 21.105 1.00 91.88 583 VAL A N 1
ATOM 4229 C CA . VAL A 1 583 ? -25.460 -3.198 22.190 1.00 91.88 583 VAL A CA 1
ATOM 4230 C C . VAL A 1 583 ? -23.941 -3.299 22.174 1.00 91.88 583 VAL A C 1
ATOM 4232 O O . VAL A 1 583 ? -23.347 -3.682 21.169 1.00 91.88 583 VAL A O 1
ATOM 4235 N N . THR A 1 584 ? -23.310 -3.001 23.306 1.00 94.69 584 THR A N 1
ATOM 4236 C CA . THR A 1 584 ? -21.896 -3.323 23.530 1.00 94.69 584 THR A CA 1
ATOM 4237 C C . THR A 1 584 ? -21.803 -4.594 24.365 1.00 94.69 584 THR A C 1
ATOM 4239 O O . THR A 1 584 ? -22.439 -4.683 25.411 1.00 94.69 584 THR A O 1
ATOM 4242 N N . VAL A 1 585 ? -21.012 -5.571 23.934 1.00 96.38 585 VAL A N 1
ATOM 4243 C CA . VAL A 1 585 ? -20.844 -6.856 24.615 1.00 96.38 585 VAL A CA 1
ATOM 4244 C C . VAL A 1 585 ? -19.367 -7.084 24.923 1.00 96.38 585 VAL A C 1
ATOM 4246 O O . VAL A 1 585 ? -18.525 -7.063 24.026 1.00 96.38 585 VAL A O 1
ATOM 4249 N N . LEU A 1 586 ? -19.064 -7.315 26.198 1.00 98.06 586 LEU A N 1
ATOM 4250 C CA . LEU A 1 586 ? -17.737 -7.683 26.686 1.00 98.06 586 LEU A CA 1
ATOM 4251 C C . LEU A 1 586 ? -17.694 -9.204 26.882 1.00 98.06 586 LEU A C 1
ATOM 4253 O O . LEU A 1 586 ? -18.365 -9.722 27.779 1.00 98.06 586 LEU A O 1
ATOM 4257 N N . ASN A 1 587 ? -16.938 -9.919 26.045 1.00 96.25 587 ASN A N 1
ATOM 4258 C CA . ASN A 1 587 ? -16.900 -11.389 26.003 1.00 96.25 587 ASN A CA 1
ATOM 4259 C C . ASN A 1 587 ? -15.475 -11.981 26.053 1.00 96.25 587 ASN A C 1
ATOM 4261 O O . ASN A 1 587 ? -15.257 -13.122 25.641 1.00 96.25 587 ASN A O 1
ATOM 4265 N N . GLY A 1 588 ? -14.505 -11.207 26.539 1.00 95.81 588 GLY A N 1
ATOM 4266 C CA . GLY A 1 588 ? -13.105 -11.603 26.647 1.00 95.81 588 GLY A CA 1
ATOM 4267 C C . GLY A 1 588 ? -12.820 -12.735 27.641 1.00 95.81 588 GLY A C 1
ATOM 4268 O O . GLY A 1 588 ? -13.654 -13.072 28.474 1.00 95.81 588 GLY A O 1
ATOM 4269 N N . PRO A 1 589 ? -11.616 -13.329 27.610 1.00 94.38 589 PRO A N 1
ATOM 4270 C CA . PRO A 1 589 ? -11.217 -14.361 28.571 1.00 94.38 589 PRO A CA 1
ATOM 4271 C C . PRO A 1 589 ? -10.771 -13.796 29.934 1.00 94.38 589 PRO A C 1
ATOM 4273 O O . PRO A 1 589 ? -10.569 -14.559 30.876 1.00 94.38 589 PRO A O 1
ATOM 4276 N N . ALA A 1 590 ? -10.577 -12.480 30.041 1.00 94.44 590 ALA A N 1
ATOM 4277 C CA . ALA A 1 590 ? -10.065 -11.792 31.224 1.00 94.44 590 ALA A CA 1
ATOM 4278 C C . ALA A 1 590 ? -10.972 -10.617 31.615 1.00 94.44 590 ALA A C 1
ATOM 4280 O O . ALA A 1 590 ? -11.920 -10.292 30.903 1.00 94.44 590 ALA A O 1
ATOM 4281 N N . GLN A 1 591 ? -10.681 -9.977 32.750 1.00 95.88 591 GLN A N 1
ATOM 4282 C CA . GLN A 1 591 ? -11.352 -8.737 33.133 1.00 95.88 591 GLN A CA 1
ATOM 4283 C C . GLN A 1 591 ? -11.031 -7.637 32.113 1.00 95.88 591 GLN A C 1
ATOM 4285 O O . GLN A 1 591 ? -9.857 -7.368 31.859 1.00 95.88 591 GLN A O 1
ATOM 4290 N N . GLN A 1 592 ? -12.064 -6.995 31.564 1.00 98.00 592 GLN A N 1
ATOM 4291 C CA . GLN A 1 592 ? -11.920 -6.002 30.494 1.00 98.00 592 GLN A CA 1
ATOM 4292 C C . GLN A 1 592 ? -12.038 -4.578 31.046 1.00 98.00 592 GLN A C 1
ATOM 4294 O O . GLN A 1 592 ? -12.921 -4.284 31.860 1.00 98.00 592 GLN A O 1
ATOM 4299 N N . ARG A 1 593 ? -11.158 -3.683 30.594 1.00 97.50 593 ARG A N 1
ATOM 4300 C CA . ARG A 1 593 ? -11.182 -2.249 30.913 1.00 97.50 593 ARG A CA 1
ATOM 4301 C C . ARG A 1 593 ? -11.978 -1.481 29.867 1.00 97.50 593 ARG A C 1
ATOM 4303 O O . ARG A 1 593 ? -11.857 -1.735 28.668 1.00 97.50 593 ARG A O 1
ATOM 4310 N N . VAL A 1 594 ? -12.747 -0.497 30.326 1.00 97.25 594 VAL A N 1
ATOM 4311 C CA . VAL A 1 594 ? -13.433 0.468 29.459 1.00 97.25 594 VAL A CA 1
ATOM 4312 C C . VAL A 1 594 ? -13.064 1.875 29.909 1.00 97.25 594 VAL A C 1
ATOM 4314 O O . VAL A 1 594 ? -13.573 2.364 30.915 1.00 97.25 594 VAL A O 1
ATOM 4317 N N . ASN A 1 595 ? -12.199 2.525 29.133 1.00 95.25 595 ASN A N 1
ATOM 4318 C CA . ASN A 1 595 ? -11.701 3.869 29.411 1.00 95.25 595 ASN A CA 1
ATOM 4319 C C . ASN A 1 595 ? -12.177 4.823 28.314 1.00 95.25 595 ASN A C 1
ATOM 4321 O O . ASN A 1 595 ? -11.682 4.778 27.185 1.00 95.25 595 ASN A O 1
ATOM 4325 N N . LEU A 1 596 ? -13.150 5.672 28.652 1.00 94.75 596 LEU A N 1
ATOM 4326 C CA . LEU A 1 596 ? -13.725 6.680 27.762 1.00 94.75 596 LEU A CA 1
ATOM 4327 C C . LEU A 1 596 ? -13.404 8.084 28.286 1.00 94.75 596 LEU A C 1
ATOM 4329 O O . LEU A 1 596 ? -13.631 8.376 29.459 1.00 94.75 596 LEU A O 1
ATOM 4333 N N . ILE A 1 597 ? -12.934 8.978 27.414 1.00 90.62 597 ILE A N 1
ATOM 4334 C CA . ILE A 1 597 ? -12.717 10.391 27.774 1.00 90.62 597 ILE A CA 1
ATOM 4335 C C . ILE A 1 597 ? -14.061 11.118 27.891 1.00 90.62 597 ILE A C 1
ATOM 4337 O O . ILE A 1 597 ? -14.999 10.775 27.172 1.00 90.62 597 ILE A O 1
ATOM 4341 N N . ASP A 1 598 ? -14.169 12.138 28.746 1.00 85.12 598 ASP A N 1
ATOM 4342 C CA . ASP A 1 598 ? -15.382 12.964 28.915 1.00 85.12 598 ASP A CA 1
ATOM 4343 C C . ASP A 1 598 ? -16.685 12.151 29.012 1.00 85.12 598 ASP A C 1
ATOM 4345 O O . ASP A 1 598 ? -17.723 12.485 28.422 1.00 85.12 598 ASP A O 1
ATOM 4349 N N . SER A 1 599 ? -16.614 11.030 29.724 1.00 85.25 599 SER A N 1
ATOM 4350 C CA . SER A 1 599 ? -17.715 10.092 29.840 1.00 85.25 599 SER A CA 1
ATOM 4351 C C . SER A 1 599 ? -18.651 10.509 30.975 1.00 85.25 599 SER A C 1
ATOM 4353 O O . SER A 1 599 ? -18.332 10.419 32.161 1.00 85.25 599 SER A O 1
ATOM 4355 N N . ARG A 1 600 ? -19.800 11.071 30.582 1.00 78.25 600 ARG A N 1
ATOM 4356 C CA . ARG A 1 600 ? -20.790 11.700 31.468 1.00 78.25 600 ARG A CA 1
ATOM 4357 C C . ARG A 1 600 ? -22.182 11.692 30.847 1.00 78.25 600 ARG A C 1
ATOM 4359 O O . ARG A 1 600 ? -22.343 11.525 29.636 1.00 78.25 600 ARG A O 1
ATOM 4366 N N . GLU A 1 601 ? -23.185 11.912 31.686 1.00 69.50 601 GLU A N 1
ATOM 4367 C CA . GLU A 1 601 ? -24.571 12.018 31.248 1.00 69.50 601 GLU A CA 1
ATOM 4368 C C . GLU A 1 601 ? -24.794 13.229 30.311 1.00 69.50 601 GLU A C 1
ATOM 4370 O O . GLU A 1 601 ? -24.228 14.300 30.518 1.00 69.50 601 GLU A O 1
ATOM 4375 N N . GLY A 1 602 ? -25.613 13.053 29.262 1.00 73.94 602 GLY A N 1
ATOM 4376 C CA . GLY A 1 602 ? -25.909 14.077 28.246 1.00 73.94 602 GLY A CA 1
ATOM 4377 C C . GLY A 1 602 ? -25.074 13.915 26.971 1.00 73.94 602 GLY A C 1
ATOM 4378 O O . GLY A 1 602 ? -25.000 12.815 26.409 1.00 73.94 602 GLY A O 1
ATOM 4379 N N . ASP A 1 603 ? -24.431 15.000 26.532 1.00 67.62 603 ASP A N 1
ATOM 4380 C CA . ASP A 1 603 ? -23.535 15.047 25.368 1.00 67.62 603 ASP A CA 1
ATOM 4381 C C . ASP A 1 603 ? -22.099 14.631 25.730 1.00 67.62 603 ASP A C 1
ATOM 4383 O O . ASP A 1 603 ? -21.143 15.259 25.278 1.00 67.62 603 ASP A O 1
ATOM 4387 N N . GLY A 1 604 ? -21.921 13.608 26.570 1.00 83.88 604 GLY A N 1
ATOM 4388 C CA . GLY A 1 604 ? -20.632 12.961 26.856 1.00 83.88 604 GLY A CA 1
ATOM 4389 C C . GLY A 1 604 ? -20.424 11.680 26.041 1.00 83.88 604 GLY A C 1
ATOM 4390 O O . GLY A 1 604 ? -21.345 11.210 25.364 1.00 83.88 604 GLY A O 1
ATOM 4391 N N . ASN A 1 605 ? -19.218 11.105 26.089 1.00 91.44 605 ASN A N 1
ATOM 4392 C CA . ASN A 1 605 ? -19.005 9.741 25.582 1.00 91.44 605 ASN A CA 1
ATOM 4393 C C . ASN A 1 605 ? -19.714 8.729 26.493 1.00 91.44 605 ASN A C 1
ATOM 4395 O O . ASN A 1 605 ? -19.830 8.943 27.699 1.00 91.44 605 ASN A O 1
ATOM 4399 N N . ARG A 1 606 ? -20.259 7.659 25.912 1.00 92.31 606 ARG A N 1
ATOM 4400 C CA . ARG A 1 606 ? -21.049 6.668 26.651 1.00 92.31 606 ARG A CA 1
ATOM 4401 C C . ARG A 1 606 ? -21.145 5.345 25.911 1.00 92.31 606 ARG A C 1
ATOM 4403 O O . ARG A 1 606 ? -21.057 5.309 24.685 1.00 92.31 606 ARG A O 1
ATOM 4410 N N . LEU A 1 607 ? -21.467 4.293 26.655 1.00 93.31 607 LEU A N 1
ATOM 4411 C CA . LEU A 1 607 ? -21.965 3.038 26.091 1.00 93.31 607 LEU A CA 1
ATOM 4412 C C . LEU A 1 607 ? -23.485 2.919 26.245 1.00 93.31 607 LEU A C 1
ATOM 4414 O O . LEU A 1 607 ? -24.118 3.589 27.070 1.00 93.31 607 LEU A O 1
ATOM 4418 N N . VAL A 1 608 ? -24.077 2.047 25.436 1.00 89.31 608 VAL A N 1
ATOM 4419 C CA . VAL A 1 608 ? -25.514 1.760 25.425 1.00 89.31 608 VAL A CA 1
ATOM 4420 C C . VAL A 1 608 ? -25.701 0.247 25.473 1.00 89.31 608 VAL A C 1
ATOM 4422 O O . VAL A 1 608 ? -24.966 -0.475 24.805 1.00 89.31 608 VAL A O 1
ATOM 4425 N N . ASN A 1 609 ? -26.663 -0.212 26.283 1.00 92.81 609 ASN A N 1
ATOM 4426 C CA . ASN A 1 609 ? -26.982 -1.629 26.494 1.00 92.81 609 ASN A CA 1
ATOM 4427 C C . ASN A 1 609 ? -25.723 -2.496 26.674 1.00 92.81 609 ASN A C 1
ATOM 4429 O O . ASN A 1 609 ? -25.507 -3.451 25.932 1.00 92.81 609 ASN A O 1
ATOM 4433 N N . LEU A 1 610 ? -24.871 -2.130 27.635 1.00 96.19 610 LEU A N 1
ATOM 4434 C CA . LEU A 1 610 ? -23.659 -2.877 27.941 1.00 96.19 610 LEU A CA 1
ATOM 4435 C C . LEU A 1 610 ? -24.028 -4.238 28.535 1.00 96.19 610 LEU A C 1
ATOM 4437 O O . LEU A 1 610 ? -24.650 -4.302 29.596 1.00 96.19 610 LEU A O 1
ATOM 4441 N N . ARG A 1 611 ? -23.601 -5.312 27.875 1.00 96.44 611 ARG A N 1
ATOM 4442 C CA . ARG A 1 611 ? -23.671 -6.683 28.379 1.00 96.44 611 ARG A CA 1
ATOM 4443 C C . ARG A 1 611 ? -22.281 -7.167 28.746 1.00 96.44 611 ARG A C 1
ATOM 4445 O O . ARG A 1 611 ? -21.371 -7.152 27.920 1.00 96.44 611 ARG A O 1
ATOM 4452 N N . ILE A 1 612 ? -22.124 -7.604 29.984 1.00 97.38 612 ILE A N 1
ATOM 4453 C CA . ILE A 1 612 ? -20.890 -8.214 30.473 1.00 97.38 612 ILE A CA 1
ATOM 4454 C C . ILE A 1 612 ? -21.135 -9.719 30.481 1.00 97.38 612 ILE A C 1
ATOM 4456 O O . ILE A 1 612 ? -21.807 -10.237 31.371 1.00 97.38 612 ILE A O 1
ATOM 4460 N N . GLU A 1 613 ? -20.662 -10.393 29.434 1.00 96.25 613 GLU A N 1
ATOM 4461 C CA . GLU A 1 613 ? -20.837 -11.838 29.231 1.00 96.25 613 GLU A CA 1
ATOM 4462 C C . GLU A 1 613 ? -19.593 -12.634 29.644 1.00 96.25 613 GLU A C 1
ATOM 4464 O O . GLU A 1 613 ? -19.693 -13.825 29.952 1.00 96.25 613 GLU A O 1
ATOM 4469 N N . ASN A 1 614 ? -18.434 -11.972 29.693 1.00 94.25 614 ASN A N 1
ATOM 4470 C CA . ASN A 1 614 ? -17.196 -12.554 30.183 1.00 94.25 614 ASN A CA 1
ATOM 4471 C C . ASN A 1 614 ? -17.251 -12.869 31.690 1.00 94.25 614 ASN A C 1
ATOM 4473 O O . ASN A 1 614 ? -17.957 -12.215 32.454 1.00 94.25 614 ASN A O 1
ATOM 4477 N N . THR A 1 615 ? -16.457 -13.844 32.135 1.00 93.81 615 THR A N 1
ATOM 4478 C CA . THR A 1 615 ? -16.357 -14.221 33.557 1.00 93.81 615 THR A CA 1
ATOM 4479 C C . THR A 1 615 ? -15.408 -13.329 34.360 1.00 93.81 615 THR A C 1
ATOM 4481 O O . THR A 1 615 ? -15.463 -13.330 35.587 1.00 93.81 615 THR A O 1
ATOM 4484 N N . GLY A 1 616 ? -14.515 -12.592 33.691 1.00 94.69 616 GLY A N 1
ATOM 4485 C CA . GLY A 1 616 ? -13.515 -11.734 34.332 1.00 94.69 616 GLY A CA 1
ATOM 4486 C C . GLY A 1 616 ? -14.074 -10.421 34.887 1.00 94.69 616 GLY A C 1
ATOM 4487 O O . GLY A 1 616 ? -13.485 -9.845 35.797 1.00 94.69 616 GLY A O 1
ATOM 4488 N N . GLY A 1 617 ? -15.215 -9.964 34.383 1.00 96.38 617 GLY A N 1
ATOM 4489 C CA . GLY A 1 617 ? -15.862 -8.720 34.753 1.00 96.38 617 GLY A CA 1
ATOM 4490 C C . GLY A 1 617 ? -15.471 -7.485 33.942 1.00 96.38 617 GLY A C 1
ATOM 4491 O O . GLY A 1 617 ? -14.792 -7.539 32.912 1.00 96.38 617 GLY A O 1
ATOM 4492 N N . LEU A 1 618 ? -15.915 -6.344 34.464 1.00 98.00 618 LEU A N 1
ATOM 4493 C CA . LEU A 1 618 ? -15.591 -4.996 34.001 1.00 98.00 618 LEU A CA 1
ATOM 4494 C C . LEU A 1 618 ? -14.667 -4.318 35.019 1.00 98.00 618 LEU A C 1
ATOM 4496 O O . LEU A 1 618 ? -14.910 -4.397 36.227 1.00 98.00 618 LEU A O 1
ATOM 4500 N N . ARG A 1 619 ? -13.641 -3.618 34.529 1.00 97.56 619 ARG A N 1
ATOM 4501 C CA . ARG A 1 619 ? -12.797 -2.720 35.322 1.00 97.56 619 ARG A CA 1
ATOM 4502 C C . ARG A 1 619 ? -13.021 -1.257 34.921 1.00 97.56 619 ARG A C 1
ATOM 4504 O O . ARG A 1 619 ? -12.836 -0.901 33.758 1.00 97.56 619 ARG A O 1
ATOM 4511 N N . VAL A 1 620 ? -13.406 -0.425 35.890 1.00 97.00 620 VAL A N 1
ATOM 4512 C CA . VAL A 1 620 ? -13.729 1.006 35.736 1.00 97.00 620 VAL A CA 1
ATOM 4513 C C . VAL A 1 620 ? -12.628 1.859 36.371 1.00 97.00 620 VAL A C 1
ATOM 4515 O O . VAL A 1 620 ? -12.657 2.159 37.565 1.00 97.00 620 VAL A O 1
ATOM 4518 N N . ASP A 1 621 ? -11.627 2.235 35.580 1.00 94.44 621 ASP A N 1
ATOM 4519 C CA . ASP A 1 621 ? -10.489 3.036 36.065 1.00 94.44 621 ASP A CA 1
ATOM 4520 C C . ASP A 1 621 ? -10.670 4.545 35.845 1.00 94.44 621 ASP A C 1
ATOM 4522 O O . ASP A 1 621 ? -9.878 5.346 36.339 1.00 94.44 621 ASP A O 1
ATOM 4526 N N . GLN A 1 622 ? -11.703 4.922 35.092 1.00 93.56 622 GLN A N 1
ATOM 4527 C CA . GLN A 1 622 ? -12.106 6.291 34.790 1.00 93.56 622 GLN A CA 1
ATOM 4528 C C . GLN A 1 622 ? -13.634 6.373 34.796 1.00 93.56 622 GLN A C 1
ATOM 4530 O O . GLN A 1 622 ? -14.298 5.372 34.518 1.00 93.56 622 GLN A O 1
ATOM 4535 N N . ASN A 1 623 ? -14.183 7.560 35.069 1.00 92.75 623 ASN A N 1
ATOM 4536 C CA . ASN A 1 623 ? -15.621 7.832 35.002 1.00 92.75 623 ASN A CA 1
ATOM 4537 C C . ASN A 1 623 ? -16.274 7.210 33.758 1.00 92.75 623 ASN A C 1
ATOM 4539 O O . ASN A 1 623 ? -16.036 7.635 32.625 1.00 92.75 623 ASN A O 1
ATOM 4543 N N . LEU A 1 624 ? -17.151 6.230 33.973 1.00 95.56 624 LEU A N 1
ATOM 4544 C CA . LEU A 1 624 ? -17.823 5.500 32.906 1.00 95.56 624 LEU A CA 1
ATOM 4545 C C . LEU A 1 624 ? -19.331 5.726 32.979 1.00 95.56 624 LEU A C 1
ATOM 4547 O O . LEU A 1 624 ? -19.971 5.346 33.952 1.00 95.56 624 LEU A O 1
ATOM 4551 N N . HIS A 1 625 ? -19.912 6.305 31.932 1.00 94.19 625 HIS A N 1
ATOM 4552 C CA . HIS A 1 625 ? -21.347 6.496 31.799 1.00 94.19 625 HIS A CA 1
ATOM 4553 C C . HIS A 1 625 ? -21.933 5.498 30.795 1.00 94.19 625 HIS A C 1
ATOM 4555 O O . HIS A 1 625 ? -21.507 5.409 29.637 1.00 94.19 625 HIS A O 1
ATOM 4561 N N . VAL A 1 626 ? -22.953 4.764 31.232 1.00 93.69 626 VAL A N 1
ATOM 4562 C CA . VAL A 1 626 ? -23.639 3.738 30.442 1.00 93.69 626 VAL A CA 1
ATOM 4563 C C . VAL A 1 626 ? -25.149 3.916 30.566 1.00 93.69 626 VAL A C 1
ATOM 4565 O O . VAL A 1 626 ? -25.657 4.265 31.619 1.00 93.69 626 VAL A O 1
ATOM 4568 N N . ILE A 1 627 ? -25.931 3.677 29.514 1.00 91.69 627 ILE A N 1
ATOM 4569 C CA . ILE A 1 627 ? -27.396 3.803 29.651 1.00 91.69 627 ILE A CA 1
ATOM 4570 C C . ILE A 1 627 ? -27.986 2.623 30.443 1.00 91.69 627 ILE A C 1
ATOM 4572 O O . ILE A 1 627 ? -28.718 2.826 31.414 1.00 91.69 627 ILE A O 1
ATOM 4576 N N . ILE A 1 628 ? -27.656 1.397 30.039 1.00 92.88 628 ILE A N 1
ATOM 4577 C CA . ILE A 1 628 ? -28.100 0.141 30.658 1.00 92.88 628 ILE A CA 1
ATOM 4578 C C . ILE A 1 628 ? -26.885 -0.770 30.795 1.00 92.88 628 ILE A C 1
ATOM 4580 O O . ILE A 1 628 ? -26.129 -0.909 29.835 1.00 92.88 628 ILE A O 1
ATOM 4584 N N . VAL A 1 629 ? -26.735 -1.396 31.961 1.00 96.31 629 VAL A N 1
ATOM 4585 C CA . VAL A 1 629 ? -25.722 -2.414 32.246 1.00 96.31 629 VAL A CA 1
ATOM 4586 C C . VAL A 1 629 ? -26.413 -3.695 32.698 1.00 96.31 629 VAL A C 1
ATOM 4588 O O . VAL A 1 629 ? -27.142 -3.698 33.695 1.00 96.31 629 VAL A O 1
ATOM 4591 N N . ASP A 1 630 ? -26.137 -4.782 31.986 1.00 96.31 630 ASP A N 1
ATOM 4592 C CA . ASP A 1 630 ? -26.524 -6.138 32.356 1.00 96.31 630 ASP A CA 1
ATOM 4593 C C . ASP A 1 630 ? -25.280 -7.005 32.509 1.00 96.31 630 ASP A C 1
ATOM 4595 O O . ASP A 1 630 ? -24.476 -7.148 31.587 1.00 96.31 630 ASP A O 1
ATOM 4599 N N . VAL A 1 631 ? -25.140 -7.613 33.678 1.00 94.06 631 VAL A N 1
ATOM 4600 C CA . VAL A 1 631 ? -24.079 -8.572 33.962 1.00 94.06 631 VAL A CA 1
ATOM 4601 C C . VAL A 1 631 ? -24.654 -9.974 33.928 1.00 94.06 631 VAL A C 1
ATOM 4603 O O . VAL A 1 631 ? -25.664 -10.264 34.576 1.00 94.06 631 VAL A O 1
ATOM 4606 N N . LEU A 1 632 ? -23.989 -10.845 33.180 1.00 88.38 632 LEU A N 1
ATOM 4607 C CA . LEU A 1 632 ? -24.272 -12.266 33.134 1.00 88.38 632 LEU A CA 1
ATOM 4608 C C . LEU A 1 632 ? -23.192 -13.018 33.924 1.00 88.38 632 LEU A C 1
ATOM 4610 O O . LEU A 1 632 ? -22.120 -12.492 34.215 1.00 88.38 632 LEU A O 1
ATOM 4614 N N . ASN A 1 633 ? -23.484 -14.264 34.295 1.00 86.00 633 ASN A N 1
ATOM 4615 C CA . ASN A 1 633 ? -22.507 -15.192 34.880 1.00 86.00 633 ASN A CA 1
ATOM 4616 C C . ASN A 1 633 ? -21.815 -14.721 36.180 1.00 86.00 633 ASN A C 1
ATOM 4618 O O . ASN A 1 633 ? -20.758 -15.241 36.522 1.00 86.00 633 ASN A O 1
ATOM 4622 N N . GLY A 1 634 ? -22.389 -13.770 36.929 1.00 86.81 634 GLY A N 1
ATOM 4623 C CA . GLY A 1 634 ? -21.816 -13.309 38.202 1.00 86.81 634 GLY A CA 1
ATOM 4624 C C . GLY A 1 634 ? -20.515 -12.516 38.072 1.00 86.81 634 GLY A C 1
ATOM 4625 O O . GLY A 1 634 ? -19.782 -12.402 39.055 1.00 86.81 634 GLY A O 1
ATOM 4626 N N . ALA A 1 635 ? -20.213 -11.979 36.887 1.00 94.88 635 ALA A N 1
ATOM 4627 C CA . ALA A 1 635 ? -18.960 -11.279 36.635 1.00 94.88 635 ALA A CA 1
ATOM 4628 C C . ALA A 1 635 ? -18.799 -10.034 37.539 1.00 94.88 635 ALA A C 1
ATOM 4630 O O . ALA A 1 635 ? -19.773 -9.311 37.778 1.00 94.88 635 ALA A O 1
ATOM 4631 N N . PRO A 1 636 ? -17.594 -9.755 38.068 1.00 96.50 636 PRO A N 1
ATOM 4632 C CA . PRO A 1 636 ? -17.401 -8.622 38.962 1.00 96.50 636 PRO A CA 1
ATOM 4633 C C . PRO A 1 636 ? -17.366 -7.283 38.203 1.00 96.50 636 PRO A C 1
ATOM 4635 O O . PRO A 1 636 ? -16.890 -7.186 37.076 1.00 96.50 636 PRO A O 1
ATOM 4638 N N . ILE A 1 637 ? -17.819 -6.214 38.846 1.00 97.94 637 ILE A N 1
ATOM 4639 C CA . ILE A 1 637 ? -17.557 -4.832 38.443 1.00 97.94 637 ILE A CA 1
ATOM 4640 C C . ILE A 1 637 ? -16.639 -4.239 39.508 1.00 97.94 637 ILE A C 1
ATOM 4642 O O . ILE A 1 637 ? -17.057 -4.052 40.651 1.00 97.94 637 ILE A O 1
ATOM 4646 N N . THR A 1 638 ? -15.388 -3.963 39.144 1.00 97.88 638 THR A N 1
ATOM 4647 C CA . THR A 1 638 ? -14.406 -3.347 40.048 1.00 97.88 638 THR A CA 1
ATOM 4648 C C . THR A 1 638 ? -13.749 -2.136 39.409 1.00 97.88 638 THR A C 1
ATOM 4650 O O . THR A 1 638 ? -13.957 -1.868 38.228 1.00 97.88 638 THR A O 1
ATOM 4653 N N . GLY A 1 639 ? -12.966 -1.367 40.162 1.00 96.88 639 GLY A N 1
ATOM 4654 C CA . GLY A 1 639 ? -12.295 -0.205 39.595 1.00 96.88 639 GLY A CA 1
ATOM 4655 C C . GLY A 1 639 ? -11.808 0.796 40.626 1.00 96.88 639 GLY A C 1
ATOM 4656 O O . GLY A 1 639 ? -11.961 0.597 41.830 1.00 96.88 639 GLY A O 1
ATOM 4657 N N . SER A 1 640 ? -11.217 1.877 40.129 1.00 96.31 640 SER A N 1
ATOM 4658 C CA . SER A 1 640 ? -10.748 3.010 40.930 1.00 96.31 640 SER A CA 1
ATOM 4659 C C . SER A 1 640 ? -11.590 4.272 40.747 1.00 96.31 640 SER A C 1
ATOM 4661 O O . SER A 1 640 ? -11.250 5.299 41.329 1.00 96.31 640 SER A O 1
ATOM 4663 N N . ASP A 1 641 ? -12.668 4.217 39.962 1.00 95.75 641 ASP A N 1
ATOM 4664 C CA . ASP A 1 641 ? -13.497 5.386 39.667 1.00 95.75 641 ASP A CA 1
ATOM 4665 C C . ASP A 1 641 ? -15.003 5.051 39.628 1.00 95.75 641 ASP A C 1
ATOM 4667 O O . ASP A 1 641 ? -15.445 4.007 40.117 1.00 95.75 641 ASP A O 1
ATOM 4671 N N . THR A 1 642 ? -15.807 5.978 39.112 1.00 95.12 642 THR A N 1
ATOM 4672 C CA . THR A 1 642 ? -17.264 5.952 39.193 1.00 95.12 642 THR A CA 1
ATOM 4673 C C . THR A 1 642 ? -17.894 5.304 37.966 1.00 95.12 642 THR A C 1
ATOM 4675 O O . THR A 1 642 ? -17.641 5.706 36.829 1.00 95.12 642 THR A O 1
ATOM 4678 N N . LEU A 1 643 ? -18.804 4.357 38.201 1.00 96.06 643 LEU A N 1
ATOM 4679 C CA . LEU A 1 643 ? -19.757 3.904 37.189 1.00 96.06 643 LEU A CA 1
ATOM 4680 C C . LEU A 1 643 ? -21.054 4.703 37.334 1.00 96.06 643 LEU A C 1
ATOM 4682 O O . LEU A 1 643 ? -21.641 4.756 38.411 1.00 96.06 643 LEU A O 1
ATOM 4686 N N . SER A 1 644 ? -21.531 5.295 36.248 1.00 94.06 644 SER A N 1
ATOM 4687 C CA . SER A 1 644 ? -22.833 5.948 36.180 1.00 94.06 644 SER A CA 1
ATOM 4688 C C . SER A 1 644 ? -23.729 5.219 35.193 1.00 94.06 644 SER A C 1
ATOM 4690 O O . SER A 1 644 ? -23.322 4.931 34.065 1.00 94.06 644 SER A O 1
ATOM 4692 N N . THR A 1 645 ? -24.955 4.919 35.613 1.00 93.12 645 THR A N 1
ATOM 4693 C CA . THR A 1 645 ? -25.982 4.346 34.746 1.00 93.12 645 THR A CA 1
ATOM 4694 C C . THR A 1 645 ? -27.197 5.249 34.670 1.00 93.12 645 THR A C 1
ATOM 4696 O O . THR A 1 645 ? -27.620 5.761 35.698 1.00 93.12 645 THR A O 1
ATOM 4699 N N . ARG A 1 646 ? -27.793 5.443 33.488 1.00 88.75 646 ARG A N 1
ATOM 4700 C CA . ARG A 1 646 ? -29.017 6.262 33.370 1.00 88.75 646 ARG A CA 1
ATOM 4701 C C . ARG A 1 646 ? -30.285 5.495 33.758 1.00 88.75 646 ARG A C 1
ATOM 4703 O O . ARG A 1 646 ? -31.138 6.048 34.442 1.00 88.75 646 ARG A O 1
ATOM 4710 N N . ASN A 1 647 ? -30.411 4.242 33.314 1.00 89.31 647 ASN A N 1
ATOM 4711 C CA . ASN A 1 647 ? -31.654 3.474 33.446 1.00 89.31 647 ASN A CA 1
ATOM 4712 C C . ASN A 1 647 ? -31.503 2.252 34.350 1.00 89.31 647 ASN A C 1
ATOM 4714 O O . ASN A 1 647 ? -32.338 2.017 35.217 1.00 89.31 647 ASN A O 1
ATOM 4718 N N . ARG A 1 648 ? -30.491 1.413 34.125 1.00 91.75 648 ARG A N 1
ATOM 4719 C CA . ARG A 1 648 ? -30.402 0.136 34.838 1.00 91.75 648 ARG A CA 1
ATOM 4720 C C . ARG A 1 648 ? -28.971 -0.306 35.069 1.00 91.75 648 ARG A C 1
ATOM 4722 O O . ARG A 1 648 ? -28.171 -0.290 34.137 1.00 91.75 648 ARG A O 1
ATOM 4729 N N . LEU A 1 649 ? -28.735 -0.836 36.267 1.00 95.06 649 LEU A N 1
ATOM 4730 C CA . LEU A 1 649 ? -27.667 -1.786 36.555 1.00 95.06 649 LEU A CA 1
ATOM 4731 C C . LEU A 1 649 ? -28.283 -3.069 37.124 1.00 95.06 649 LEU A C 1
ATOM 4733 O O . LEU A 1 649 ? -28.895 -3.048 38.195 1.00 95.06 649 LEU A O 1
ATOM 4737 N N . LYS A 1 650 ? -28.114 -4.186 36.413 1.00 95.00 650 LYS A N 1
ATOM 4738 C CA . LYS A 1 650 ? -28.531 -5.518 36.862 1.00 95.00 650 LYS A CA 1
ATOM 4739 C C . LYS A 1 650 ? -27.322 -6.442 36.928 1.00 95.00 650 LYS A C 1
ATOM 4741 O O . LYS A 1 650 ? -26.695 -6.709 35.907 1.00 95.00 650 LYS A O 1
ATOM 4746 N N . THR A 1 651 ? -27.020 -6.958 38.114 1.00 94.12 651 THR A N 1
ATOM 4747 C CA . THR A 1 651 ? -25.925 -7.906 38.322 1.00 94.12 651 THR A CA 1
ATOM 4748 C C . THR A 1 651 ? -26.186 -8.834 39.503 1.00 94.12 651 THR A C 1
ATOM 4750 O O . THR A 1 651 ? -26.847 -8.474 40.473 1.00 94.12 651 THR A O 1
ATOM 4753 N N . ASN A 1 652 ? -25.665 -10.052 39.414 1.00 86.44 652 ASN A N 1
ATOM 4754 C CA . ASN A 1 652 ? -25.532 -10.981 40.533 1.00 86.44 652 ASN A CA 1
ATOM 4755 C C . ASN A 1 652 ? -24.073 -11.159 40.994 1.00 86.44 652 ASN A C 1
ATOM 4757 O O . ASN A 1 652 ? -23.815 -11.978 41.872 1.00 86.44 652 ASN A O 1
ATOM 4761 N N . GLY A 1 653 ? -23.135 -10.428 40.390 1.00 91.56 653 GLY A N 1
ATOM 4762 C CA . GLY A 1 653 ? -21.717 -10.424 40.736 1.00 91.56 653 GLY A CA 1
ATOM 4763 C C . GLY A 1 653 ? -21.344 -9.334 41.740 1.00 91.56 653 GLY A C 1
ATOM 4764 O O . GLY A 1 653 ? -22.155 -8.479 42.099 1.00 91.56 653 GLY A O 1
ATOM 4765 N N . LEU A 1 654 ? -20.084 -9.368 42.179 1.00 95.81 654 LEU A N 1
ATOM 4766 C CA . LEU A 1 654 ? -19.483 -8.347 43.041 1.00 95.81 654 LEU A CA 1
ATOM 4767 C C . LEU A 1 654 ? -19.506 -6.970 42.364 1.00 95.81 654 LEU A C 1
ATOM 4769 O O . LEU A 1 654 ? -19.074 -6.845 41.224 1.00 95.81 654 LEU A O 1
ATOM 4773 N N . VAL A 1 655 ? -19.930 -5.934 43.084 1.00 97.62 655 VAL A N 1
ATOM 4774 C CA . VAL A 1 655 ? -19.786 -4.525 42.698 1.00 97.62 655 VAL A CA 1
ATOM 4775 C C . VAL A 1 655 ? -18.919 -3.838 43.747 1.00 97.62 655 VAL A C 1
ATOM 4777 O O . VAL A 1 655 ? -19.386 -3.585 44.855 1.00 97.62 655 VAL A O 1
ATOM 4780 N N . ASN A 1 656 ? -17.662 -3.553 43.405 1.00 97.31 656 ASN A N 1
ATOM 4781 C CA . ASN A 1 656 ? -16.690 -2.904 44.285 1.00 97.31 656 ASN A CA 1
ATOM 4782 C C . ASN A 1 656 ? -16.114 -1.651 43.614 1.00 97.31 656 ASN A C 1
ATOM 4784 O O . ASN A 1 656 ? -15.202 -1.743 42.792 1.00 97.31 656 ASN A O 1
ATOM 4788 N N . LEU A 1 657 ? -16.678 -0.487 43.938 1.00 97.88 657 LEU A N 1
ATOM 4789 C CA . LEU A 1 657 ? -16.345 0.783 43.293 1.00 97.88 657 LEU A CA 1
ATOM 4790 C C . LEU A 1 657 ? -16.281 1.933 44.308 1.00 97.88 657 LEU A C 1
ATOM 4792 O O . LEU A 1 657 ? -17.105 1.998 45.226 1.00 97.88 657 LEU A O 1
ATOM 4796 N N . PRO A 1 658 ? -15.390 2.921 44.107 1.00 97.88 658 PRO A N 1
ATOM 4797 C CA . PRO A 1 658 ? -15.427 4.166 44.873 1.00 97.88 658 PRO A C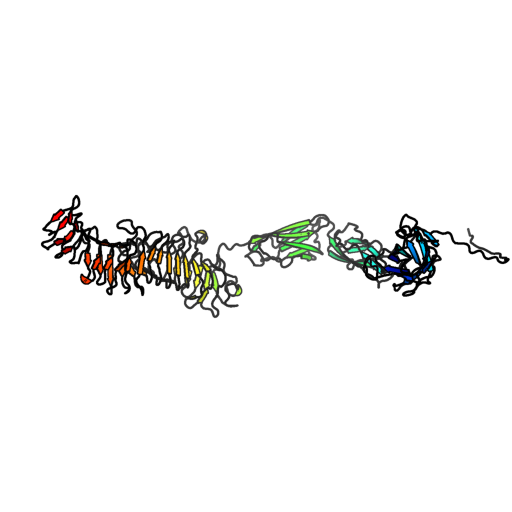A 1
ATOM 4798 C C . PRO A 1 658 ? -16.716 4.974 44.667 1.00 97.88 658 PRO A C 1
ATOM 4800 O O . PRO A 1 658 ? -17.129 5.712 45.565 1.00 97.88 658 PRO A O 1
ATOM 4803 N N . GLY A 1 659 ? -17.351 4.852 43.498 1.00 97.25 659 GLY A N 1
ATOM 4804 C CA . GLY A 1 659 ? -18.574 5.570 43.157 1.00 97.25 659 GLY A CA 1
ATOM 4805 C C . GLY A 1 659 ? -19.522 4.754 42.280 1.00 97.25 659 GLY A C 1
ATOM 4806 O O . GLY A 1 659 ? -19.101 4.118 41.314 1.00 97.25 659 GLY A O 1
ATOM 4807 N N . LEU A 1 660 ? -20.817 4.827 42.581 1.00 97.12 660 LEU A N 1
ATOM 4808 C CA . LEU A 1 660 ? -21.893 4.339 41.721 1.00 97.12 660 LEU A CA 1
ATOM 4809 C C . LEU A 1 660 ? -23.003 5.388 41.637 1.00 97.12 660 LEU A C 1
ATOM 4811 O O . LEU A 1 660 ? -23.534 5.812 42.661 1.00 97.12 660 LEU A O 1
ATOM 4815 N N . VAL A 1 661 ? -23.385 5.772 40.423 1.00 94.81 661 VAL A N 1
ATOM 4816 C CA . VAL A 1 661 ? -24.511 6.676 40.163 1.00 94.81 661 VAL A CA 1
ATOM 4817 C C . VAL A 1 661 ? -25.594 5.912 39.406 1.00 94.81 661 VAL A C 1
ATOM 4819 O O . VAL A 1 661 ? -25.330 5.319 38.362 1.00 94.81 661 VAL A O 1
ATOM 4822 N N . ILE A 1 662 ? -26.818 5.917 39.924 1.00 93.44 662 ILE A N 1
ATOM 4823 C CA . ILE A 1 662 ? -27.985 5.261 39.334 1.00 93.44 662 ILE A CA 1
ATOM 4824 C C . ILE A 1 662 ? -29.044 6.321 39.037 1.00 93.44 662 ILE A C 1
ATOM 4826 O O . ILE A 1 662 ? -29.705 6.800 39.952 1.00 93.44 662 ILE A O 1
ATOM 4830 N N . GLY A 1 663 ? -29.166 6.649 37.751 1.00 83.88 663 GLY A N 1
ATOM 4831 C CA . GLY A 1 663 ? -30.206 7.404 37.052 1.00 83.88 663 GLY A CA 1
ATOM 4832 C C . GLY A 1 663 ? -30.611 8.753 37.627 1.00 83.88 663 GLY A C 1
ATOM 4833 O O . GLY A 1 663 ? -30.904 8.881 38.801 1.00 83.88 663 GLY A O 1
ATOM 4834 N N . THR A 1 664 ? -30.750 9.769 36.781 1.00 71.56 664 THR A N 1
ATOM 4835 C CA . THR A 1 664 ? -31.278 11.095 37.165 1.00 71.56 664 THR A CA 1
ATOM 4836 C C . THR A 1 664 ? -32.772 11.269 36.865 1.00 71.56 664 THR A C 1
ATOM 4838 O O . THR A 1 664 ? -33.332 12.341 37.075 1.00 71.56 664 THR A O 1
ATOM 4841 N N . THR A 1 665 ? -33.444 10.212 36.390 1.00 64.81 665 THR A N 1
ATOM 4842 C CA . THR A 1 665 ? -34.864 10.219 35.995 1.00 64.81 665 THR A CA 1
ATOM 4843 C C . THR A 1 665 ? -35.667 9.146 36.740 1.00 64.81 665 THR A C 1
ATOM 4845 O O . THR A 1 665 ? -35.140 8.104 37.132 1.00 64.81 665 THR A O 1
ATOM 4848 N N . GLY A 1 666 ? -36.958 9.409 36.973 1.00 58.69 666 GLY A N 1
ATOM 4849 C CA . GLY A 1 666 ? -37.853 8.500 37.694 1.00 58.69 666 GLY A CA 1
ATOM 4850 C C . GLY A 1 666 ? -38.083 7.207 36.910 1.00 58.69 666 GLY A C 1
ATOM 4851 O O . GLY A 1 666 ? -38.742 7.224 35.876 1.00 58.69 666 GLY A O 1
ATOM 4852 N N . GLY A 1 667 ? -37.527 6.095 37.392 1.00 73.44 667 GLY A N 1
ATOM 4853 C CA . GLY A 1 667 ? -37.632 4.782 36.742 1.00 73.44 667 GLY A CA 1
ATOM 4854 C C . GLY A 1 667 ? -36.326 3.991 36.683 1.00 73.44 667 GLY A C 1
ATOM 4855 O O . GLY A 1 667 ? -36.338 2.850 36.225 1.00 73.44 667 GLY A O 1
ATOM 4856 N N . ALA A 1 668 ? -35.211 4.561 37.150 1.00 83.12 668 ALA A N 1
ATOM 4857 C CA . ALA A 1 668 ? -33.950 3.839 37.215 1.00 83.12 668 ALA A CA 1
ATOM 4858 C C . ALA A 1 668 ? -33.988 2.682 38.231 1.00 83.12 668 ALA A C 1
ATOM 4860 O O . ALA A 1 668 ? -34.577 2.802 39.308 1.00 83.12 668 ALA A O 1
ATOM 4861 N N . THR A 1 669 ? -33.354 1.557 37.891 1.00 88.44 669 THR A N 1
ATOM 4862 C CA . THR A 1 669 ? -33.361 0.339 38.719 1.00 88.44 669 THR A CA 1
ATOM 4863 C C . THR A 1 669 ? -31.953 -0.172 38.998 1.00 88.44 669 THR A C 1
ATOM 4865 O O . THR A 1 669 ? -31.177 -0.404 38.065 1.00 88.44 669 THR A O 1
ATOM 4868 N N . LEU A 1 670 ? -31.665 -0.438 40.272 1.00 93.81 670 LEU A N 1
ATOM 4869 C CA . LEU A 1 670 ? -30.489 -1.179 40.714 1.00 93.81 670 LEU A CA 1
ATOM 4870 C C . LEU A 1 670 ? -30.916 -2.567 41.203 1.00 93.81 670 LEU A C 1
ATOM 4872 O O . LEU A 1 670 ? -31.744 -2.687 42.103 1.00 93.81 670 LEU A O 1
ATOM 4876 N N . THR A 1 671 ? -30.345 -3.622 40.628 1.00 91.88 671 THR A N 1
ATOM 4877 C CA . THR A 1 671 ? -30.555 -5.005 41.076 1.00 91.88 671 THR A CA 1
ATOM 4878 C C . THR A 1 671 ? -29.200 -5.652 41.318 1.00 91.88 671 THR A C 1
ATOM 4880 O O . THR A 1 671 ? -28.488 -5.947 40.360 1.00 91.88 671 THR A O 1
ATOM 4883 N N . VAL A 1 672 ? -28.853 -5.841 42.593 1.00 90.56 672 VAL A N 1
ATOM 4884 C CA . VAL A 1 672 ? -27.587 -6.429 43.063 1.00 90.56 672 VAL A CA 1
ATOM 4885 C C . VAL A 1 672 ? -27.874 -7.331 44.260 1.00 90.56 672 VAL A C 1
ATOM 4887 O O . VAL A 1 672 ? -28.756 -7.018 45.061 1.00 90.56 672 VAL A O 1
ATOM 4890 N N . PHE A 1 673 ? -27.143 -8.438 44.409 1.00 85.88 673 PHE A N 1
ATOM 4891 C CA . PHE A 1 673 ? -27.209 -9.233 45.636 1.00 85.88 673 PHE A CA 1
ATOM 4892 C C . PHE A 1 673 ? -26.579 -8.462 46.812 1.00 85.88 673 PHE A C 1
ATOM 4894 O O . PHE A 1 673 ? -25.447 -7.998 46.676 1.00 85.88 673 PHE A O 1
ATOM 4901 N N . PRO A 1 674 ? -27.244 -8.350 47.981 1.00 80.56 674 PRO A N 1
ATOM 4902 C CA . PRO A 1 674 ? -26.745 -7.532 49.092 1.00 80.56 674 PRO A CA 1
ATOM 4903 C C . PRO A 1 674 ? -25.322 -7.870 49.554 1.00 80.56 674 PRO A C 1
ATOM 4905 O O . PRO A 1 674 ? -24.530 -6.964 49.793 1.00 80.56 674 PRO A O 1
ATOM 4908 N N . GLY A 1 675 ? -24.962 -9.159 49.613 1.00 85.44 675 GLY A N 1
ATOM 4909 C CA . GLY A 1 675 ? -23.612 -9.607 49.994 1.00 85.44 675 GLY A CA 1
ATOM 4910 C C . GLY A 1 675 ? -22.517 -9.298 48.964 1.00 85.44 675 GLY A C 1
ATOM 4911 O O . GLY A 1 675 ? -21.337 -9.485 49.244 1.00 85.44 675 GLY A O 1
ATOM 4912 N N . SER A 1 676 ? -22.900 -8.822 47.782 1.00 91.00 676 SER A N 1
ATOM 4913 C CA . SER A 1 676 ? -22.011 -8.510 46.663 1.00 91.00 676 SER A CA 1
ATOM 4914 C C . SER A 1 676 ? -21.862 -7.002 46.442 1.00 91.00 676 SER A C 1
ATOM 4916 O O . SER A 1 676 ? -21.246 -6.597 45.462 1.00 91.00 676 SER A O 1
ATOM 4918 N N . TYR A 1 677 ? -22.417 -6.161 47.321 1.00 95.81 677 TYR A N 1
ATOM 4919 C CA . TYR A 1 677 ? -22.391 -4.706 47.182 1.00 95.81 677 TYR A CA 1
ATOM 4920 C C . TYR A 1 677 ? -21.341 -4.068 48.101 1.00 95.81 677 TYR A C 1
ATOM 4922 O O . TYR A 1 677 ? -21.485 -4.084 49.321 1.00 95.81 677 TYR A O 1
ATOM 4930 N N . GLN A 1 678 ? -20.286 -3.503 47.513 1.00 95.88 678 GLN A N 1
ATOM 4931 C CA . GLN A 1 678 ? -19.158 -2.871 48.207 1.00 95.88 678 GLN A CA 1
ATOM 4932 C C . GLN A 1 678 ? -18.841 -1.511 47.568 1.00 95.88 678 GLN A C 1
ATOM 4934 O O . GLN A 1 678 ? -17.774 -1.298 46.999 1.00 95.88 678 GLN A O 1
ATOM 4939 N N . VAL A 1 679 ? -19.799 -0.584 47.616 1.00 97.38 679 VAL A N 1
ATOM 4940 C CA . VAL A 1 679 ? -19.647 0.747 47.013 1.00 97.38 679 VAL A CA 1
ATOM 4941 C C . VAL A 1 679 ? -19.483 1.815 48.088 1.00 97.38 679 VAL A C 1
ATOM 4943 O O . VAL A 1 679 ? -20.338 1.958 48.962 1.00 97.38 679 VAL A O 1
ATOM 4946 N N . LEU A 1 680 ? -18.417 2.615 47.977 1.00 97.56 680 LEU A N 1
ATOM 4947 C CA . LEU A 1 680 ? -18.102 3.663 48.953 1.00 97.56 680 LEU A CA 1
ATOM 4948 C C . LEU A 1 680 ? -19.096 4.834 48.901 1.00 97.56 680 LEU A C 1
ATOM 4950 O O . LEU A 1 680 ? -19.521 5.329 49.944 1.00 97.56 680 LEU A O 1
ATOM 4954 N N . ARG A 1 681 ? -19.463 5.298 47.700 1.00 97.75 681 ARG A N 1
ATOM 4955 C CA . ARG A 1 681 ? -20.457 6.364 47.494 1.00 97.75 681 ARG A CA 1
ATOM 4956 C C . ARG A 1 681 ? -21.485 5.949 46.459 1.00 97.75 681 ARG A C 1
ATOM 4958 O O . ARG A 1 681 ? -21.139 5.683 45.311 1.00 97.75 681 ARG A O 1
ATOM 4965 N N . THR A 1 682 ? -22.747 5.946 46.858 1.00 97.62 682 THR A N 1
ATOM 4966 C CA . THR A 1 682 ? -23.868 5.658 45.963 1.00 97.62 682 THR A CA 1
ATOM 4967 C C . THR A 1 682 ? -24.716 6.905 45.785 1.00 97.62 682 THR A C 1
ATOM 4969 O O . THR A 1 682 ? -25.089 7.528 46.774 1.00 97.62 682 THR A O 1
ATOM 4972 N N . HIS A 1 683 ? -25.054 7.254 44.550 1.00 95.62 683 HIS A N 1
ATOM 4973 C CA . HIS A 1 683 ? -25.995 8.323 44.241 1.00 95.62 683 HIS A CA 1
ATOM 4974 C C . HIS A 1 683 ? -27.184 7.756 43.465 1.00 95.62 683 HIS A C 1
ATOM 4976 O O . HIS A 1 683 ? -26.993 7.174 42.401 1.00 95.62 683 HIS A O 1
ATOM 4982 N N . PHE A 1 684 ? -28.403 7.958 43.958 1.00 95.19 684 PHE A N 1
ATOM 4983 C CA . PHE A 1 684 ? -29.630 7.705 43.201 1.00 95.19 684 PHE A CA 1
ATOM 4984 C C . PHE A 1 684 ? -30.264 9.035 42.827 1.00 95.19 684 PHE A C 1
ATOM 4986 O O . PHE A 1 684 ? -30.763 9.724 43.707 1.00 95.19 684 PHE A O 1
ATOM 4993 N N . GLY A 1 685 ? -30.295 9.403 41.550 1.00 90.88 685 GLY A N 1
ATOM 4994 C CA . GLY A 1 685 ? -30.976 10.636 41.141 1.00 90.88 685 GLY A CA 1
ATOM 4995 C C . GLY A 1 685 ? -32.502 10.467 41.073 1.00 90.88 685 GLY A C 1
ATOM 4996 O O . GLY A 1 685 ? -33.240 11.436 41.262 1.00 90.88 685 GLY A O 1
ATOM 4997 N N . GLY A 1 686 ? -32.986 9.232 40.897 1.00 90.75 686 GLY A N 1
ATOM 4998 C CA . GLY A 1 686 ? -34.395 8.877 41.028 1.00 90.75 686 GLY A CA 1
ATOM 4999 C C . GLY A 1 686 ? -34.671 7.373 41.118 1.00 90.75 686 GLY A C 1
ATOM 5000 O O . GLY A 1 686 ? -33.764 6.553 41.003 1.00 90.75 686 GLY A O 1
ATOM 5001 N N . GLY A 1 687 ? -35.940 7.004 41.322 1.00 90.88 687 GLY A N 1
ATOM 5002 C CA . GLY A 1 687 ? -36.388 5.603 41.360 1.00 90.88 687 GLY A CA 1
ATOM 5003 C C . GLY A 1 687 ? -36.498 4.998 42.765 1.00 90.88 687 GLY A C 1
ATOM 5004 O O . GLY A 1 687 ? -36.666 5.715 43.754 1.00 90.88 687 GLY A O 1
ATOM 5005 N N . ILE A 1 688 ? -36.463 3.663 42.837 1.00 91.81 688 ILE A N 1
ATOM 5006 C CA . ILE A 1 688 ? -36.637 2.895 44.080 1.00 91.81 688 ILE A CA 1
ATOM 5007 C C . ILE A 1 688 ? -35.275 2.432 44.601 1.00 91.81 688 ILE A C 1
ATOM 5009 O O . ILE A 1 688 ? -34.509 1.802 43.871 1.00 91.81 688 ILE A O 1
ATOM 5013 N N . ILE A 1 689 ? -35.001 2.700 45.877 1.00 94.50 689 ILE A N 1
ATOM 5014 C CA . ILE A 1 689 ? -33.753 2.318 46.545 1.00 94.50 689 ILE A CA 1
ATOM 5015 C C . ILE A 1 689 ? -33.897 0.901 47.135 1.00 94.50 689 ILE A C 1
ATOM 5017 O O . ILE A 1 689 ? -34.769 0.697 47.987 1.00 94.50 689 ILE A O 1
ATOM 5021 N N . PRO A 1 690 ? -33.087 -0.088 46.702 1.00 93.81 690 PRO A N 1
ATOM 5022 C CA . PRO A 1 690 ? -33.132 -1.455 47.226 1.00 93.81 690 PRO A CA 1
ATOM 5023 C C . PRO A 1 690 ? -32.474 -1.594 48.614 1.00 93.81 690 PRO A C 1
ATOM 5025 O O . PRO A 1 690 ? -31.698 -0.745 49.041 1.00 93.81 690 PRO A O 1
ATOM 5028 N N . ALA A 1 691 ? -32.737 -2.707 49.310 1.00 93.06 691 ALA A N 1
ATOM 5029 C CA . ALA A 1 691 ? -32.068 -3.049 50.572 1.00 93.06 691 ALA A CA 1
ATOM 5030 C C . ALA A 1 691 ? -30.618 -3.511 50.341 1.00 93.06 691 ALA A C 1
ATOM 5032 O O . ALA A 1 691 ? -30.353 -4.707 50.203 1.00 93.06 691 ALA A O 1
ATOM 5033 N N . LEU A 1 692 ? -29.678 -2.567 50.309 1.00 93.56 692 LEU A N 1
ATOM 5034 C CA . LEU A 1 692 ? -28.238 -2.823 50.215 1.00 93.56 692 LEU A CA 1
ATOM 5035 C C . LEU A 1 692 ? -27.490 -2.168 51.392 1.00 93.56 692 LEU A C 1
ATOM 5037 O O . LEU A 1 692 ? -27.987 -1.195 51.963 1.00 93.56 692 LEU A O 1
ATOM 5041 N N . PRO A 1 693 ? -26.302 -2.677 51.769 1.00 91.25 693 PRO A N 1
ATOM 5042 C CA . PRO A 1 693 ? -25.461 -2.042 52.778 1.00 91.25 693 PRO A CA 1
ATOM 5043 C C . PRO A 1 693 ? -24.797 -0.792 52.184 1.00 91.25 693 PRO A C 1
ATOM 5045 O O . PRO A 1 693 ? -23.769 -0.876 51.512 1.00 91.25 693 PRO A O 1
ATOM 5048 N N . TYR A 1 694 ? -25.396 0.378 52.400 1.00 95.94 694 TYR A N 1
ATOM 5049 C CA . TYR A 1 694 ? -24.857 1.634 51.882 1.00 95.94 694 TYR A CA 1
ATOM 5050 C C . TYR A 1 694 ? -23.804 2.207 52.829 1.00 95.94 694 TYR A C 1
ATOM 5052 O O . TYR A 1 694 ? -24.085 2.417 54.008 1.00 95.94 694 TYR A O 1
ATOM 5060 N N . GLN A 1 695 ? -22.610 2.507 52.308 1.00 96.44 695 GLN A N 1
ATOM 5061 C CA . GLN A 1 695 ? -21.596 3.227 53.077 1.00 96.44 695 GLN A CA 1
ATOM 5062 C C . GLN A 1 695 ? -21.903 4.724 53.094 1.00 96.44 695 GLN A C 1
ATOM 5064 O O . GLN A 1 695 ? -22.260 5.244 54.137 1.00 96.44 695 GLN A O 1
ATOM 5069 N N . ASN A 1 696 ? -21.876 5.394 51.941 1.00 97.81 696 ASN A N 1
ATOM 5070 C CA . ASN A 1 696 ? -22.417 6.747 51.798 1.00 97.81 696 ASN A CA 1
ATOM 5071 C C . ASN A 1 696 ? -23.496 6.756 50.714 1.00 97.81 696 ASN A C 1
ATOM 5073 O O . ASN A 1 696 ? -23.323 6.133 49.657 1.00 97.81 696 ASN A O 1
ATOM 5077 N N . LEU A 1 697 ? -24.589 7.473 50.960 1.00 97.56 697 LEU A N 1
ATOM 5078 C CA . LEU A 1 697 ? -25.757 7.509 50.090 1.00 97.56 697 LEU A CA 1
ATOM 5079 C C . LEU A 1 697 ? -26.193 8.954 49.820 1.00 97.56 697 LEU A C 1
ATOM 5081 O O . LEU A 1 697 ? -26.447 9.731 50.734 1.00 97.56 697 LEU A O 1
ATOM 5085 N N . THR A 1 698 ? -26.312 9.317 48.548 1.00 97.25 698 THR A N 1
ATOM 5086 C CA . THR A 1 698 ? -26.941 10.563 48.098 1.00 97.25 698 THR A CA 1
ATOM 5087 C C . THR A 1 698 ? -28.191 10.237 47.295 1.00 97.25 698 THR A C 1
ATOM 5089 O O . THR A 1 698 ? -28.174 9.310 46.483 1.00 97.25 698 THR A O 1
ATOM 5092 N N . VAL A 1 699 ? -29.279 10.968 47.521 1.00 95.56 699 VAL A N 1
ATOM 5093 C CA . VAL A 1 699 ? -30.569 10.687 46.882 1.00 95.56 699 VAL A CA 1
ATOM 5094 C C . VAL A 1 699 ? -31.243 11.944 46.339 1.00 95.56 699 VAL A C 1
ATOM 5096 O O . VAL A 1 699 ? -31.337 12.956 47.025 1.00 95.56 699 VAL A O 1
ATOM 5099 N N . GLY A 1 700 ? -31.735 11.868 45.107 1.00 93.88 700 GLY A N 1
ATOM 5100 C CA . GLY A 1 700 ? -32.627 12.833 44.472 1.00 93.88 700 GLY A CA 1
ATOM 5101 C C . GLY A 1 700 ? -34.094 12.465 44.705 1.00 93.88 700 GLY A C 1
ATOM 5102 O O . GLY A 1 700 ? -34.491 12.123 45.820 1.00 93.88 700 GLY A O 1
ATOM 5103 N N . ASN A 1 701 ? -34.902 12.493 43.641 1.00 92.38 701 ASN A N 1
ATOM 5104 C CA . ASN A 1 701 ? -36.339 12.193 43.691 1.00 92.38 701 ASN A CA 1
ATOM 5105 C C . ASN A 1 701 ? -36.596 10.681 43.758 1.00 92.38 701 ASN A C 1
ATOM 5107 O O . ASN A 1 701 ? -36.770 10.011 42.737 1.00 92.38 701 ASN A O 1
ATOM 5111 N N . THR A 1 702 ? -36.595 10.135 44.968 1.00 94.12 702 THR A N 1
ATOM 5112 C CA . THR A 1 702 ? -36.458 8.696 45.220 1.00 94.12 702 THR A CA 1
ATOM 5113 C C . THR A 1 702 ? -37.461 8.183 46.247 1.00 94.12 702 THR A C 1
ATOM 5115 O O . THR A 1 702 ? -38.096 8.932 46.990 1.00 94.12 702 THR A O 1
ATOM 5118 N N . THR A 1 703 ? -37.633 6.865 46.283 1.00 94.69 703 THR A N 1
ATOM 5119 C CA . THR A 1 703 ? -38.488 6.178 47.254 1.00 94.69 703 THR A CA 1
ATOM 5120 C C . THR A 1 703 ? -37.752 4.973 47.829 1.00 94.69 703 THR A C 1
ATOM 5122 O O . THR A 1 703 ? -37.129 4.216 47.085 1.00 94.69 703 THR A O 1
ATOM 5125 N N . ALA A 1 704 ? -37.807 4.767 49.143 1.00 95.88 704 ALA A N 1
ATOM 5126 C CA . ALA A 1 704 ? -37.270 3.556 49.750 1.00 95.88 704 ALA A CA 1
ATOM 5127 C C . ALA A 1 704 ? -38.121 2.340 49.341 1.00 95.88 704 ALA A C 1
ATOM 5129 O O . ALA A 1 704 ? -39.348 2.343 49.460 1.00 95.88 704 ALA A O 1
ATOM 5130 N N . GLY A 1 705 ? -37.463 1.297 48.832 1.00 93.38 705 GLY A N 1
ATOM 5131 C CA . GLY A 1 705 ? -38.106 0.031 48.471 1.00 93.38 705 GLY A CA 1
ATOM 5132 C C . GLY A 1 705 ? -38.092 -1.010 49.587 1.00 93.38 705 GLY A C 1
ATOM 5133 O O . GLY A 1 705 ? -38.709 -2.061 49.438 1.00 93.38 705 GLY A O 1
ATOM 5134 N N . ALA A 1 706 ? -37.362 -0.745 50.669 1.00 93.88 706 ALA A N 1
ATOM 5135 C CA . ALA A 1 706 ? -37.175 -1.624 51.814 1.00 93.88 706 ALA A CA 1
ATOM 5136 C C . ALA A 1 706 ? -36.575 -0.831 52.987 1.00 93.88 706 ALA A C 1
ATOM 5138 O O . ALA A 1 706 ? -36.245 0.347 52.838 1.00 93.88 706 ALA A O 1
ATOM 5139 N N . ASN A 1 707 ? -36.381 -1.486 54.136 1.00 94.12 707 ASN A N 1
ATOM 5140 C CA . ASN A 1 707 ? -35.619 -0.904 55.241 1.00 94.12 707 ASN A CA 1
ATOM 5141 C C . ASN A 1 707 ? -34.181 -0.608 54.794 1.00 94.12 707 ASN A C 1
ATOM 5143 O O . ASN A 1 707 ? -33.506 -1.483 54.246 1.00 94.12 707 ASN A O 1
ATOM 5147 N N . LEU A 1 708 ? -33.718 0.613 55.050 1.00 94.94 708 LEU A N 1
ATOM 5148 C CA . LEU A 1 708 ? -32.393 1.084 54.667 1.00 94.94 708 LEU A CA 1
ATOM 5149 C C . LEU A 1 708 ? -31.535 1.289 55.912 1.00 94.94 708 LEU A C 1
ATOM 5151 O O . LEU A 1 708 ? -31.965 1.908 56.886 1.00 94.94 708 LEU A O 1
ATOM 5155 N N . ARG A 1 709 ? -30.295 0.808 55.850 1.00 92.69 709 ARG A N 1
ATOM 5156 C CA . ARG A 1 709 ? -29.257 1.125 56.828 1.00 92.69 709 ARG A CA 1
ATOM 5157 C C . ARG A 1 709 ? -28.064 1.732 56.105 1.00 92.69 709 ARG A C 1
ATOM 5159 O O . ARG A 1 709 ? -27.506 1.099 55.208 1.00 92.69 709 ARG A O 1
ATOM 5166 N N . ILE A 1 710 ? -27.702 2.947 56.495 1.00 96.75 710 ILE A N 1
ATOM 5167 C CA . ILE A 1 710 ? -26.631 3.736 55.888 1.00 96.75 710 ILE A CA 1
ATOM 5168 C C . ILE A 1 710 ? -25.548 3.912 56.949 1.00 96.75 710 ILE A C 1
ATOM 5170 O O . ILE A 1 710 ? -25.794 4.505 57.994 1.00 96.75 710 ILE A O 1
ATOM 5174 N N . MET A 1 711 ? -24.372 3.336 56.706 1.00 96.19 711 MET A N 1
ATOM 5175 C CA . MET A 1 711 ? -23.295 3.254 57.701 1.00 96.19 711 MET A CA 1
ATOM 5176 C C . MET A 1 711 ? -22.514 4.565 57.869 1.00 96.19 711 MET A C 1
ATOM 5178 O O . MET A 1 711 ? -21.841 4.750 58.875 1.00 96.19 711 MET A O 1
ATOM 5182 N N . GLY A 1 712 ? -22.556 5.437 56.866 1.00 95.62 712 GLY A N 1
ATOM 5183 C CA . GLY A 1 712 ? -21.865 6.721 56.812 1.00 95.62 712 GLY A CA 1
ATOM 5184 C C . GLY A 1 712 ? -22.826 7.838 56.419 1.00 95.62 712 GLY A C 1
ATOM 5185 O O . GLY A 1 712 ? -23.939 7.915 56.938 1.00 95.62 712 GLY A O 1
ATOM 5186 N N . ASP A 1 713 ? -22.401 8.711 55.510 1.00 96.31 713 ASP A N 1
ATOM 5187 C CA . ASP A 1 713 ? -23.126 9.946 55.220 1.00 96.31 713 ASP A CA 1
ATOM 5188 C C . ASP A 1 713 ? -24.361 9.706 54.342 1.00 96.31 713 ASP A C 1
ATOM 5190 O O . ASP A 1 713 ? -24.297 9.043 53.299 1.00 96.31 713 ASP A O 1
ATOM 5194 N N . PHE A 1 714 ? -25.483 10.307 54.738 1.00 97.75 714 PHE A N 1
ATOM 5195 C CA . PHE A 1 714 ? -26.732 10.350 53.989 1.00 97.75 714 PHE A CA 1
ATOM 5196 C C . PHE A 1 714 ? -27.086 11.787 53.589 1.00 97.75 714 PHE A C 1
ATOM 5198 O O . PHE A 1 714 ? -27.297 12.657 54.436 1.00 97.75 714 PHE A O 1
ATOM 5205 N N . ARG A 1 715 ? -27.197 12.044 52.283 1.00 97.38 715 ARG A N 1
ATOM 5206 C CA . ARG A 1 715 ? -27.531 13.363 51.728 1.00 97.38 715 ARG A CA 1
ATOM 5207 C C . ARG A 1 715 ? -28.763 13.303 50.830 1.00 97.38 715 ARG A C 1
ATOM 5209 O O . ARG A 1 715 ? -28.804 12.526 49.880 1.00 97.38 715 ARG A O 1
ATOM 5216 N N . VAL A 1 716 ? -29.738 14.167 51.087 1.00 97.19 716 VAL A N 1
ATOM 5217 C CA . VAL A 1 716 ? -30.979 14.275 50.306 1.00 97.19 716 VAL A CA 1
ATOM 5218 C C . VAL A 1 716 ? -30.954 15.559 49.478 1.00 97.19 716 VAL A C 1
ATOM 5220 O O . VAL A 1 716 ? -30.929 16.651 50.034 1.00 97.19 716 VAL A O 1
ATOM 5223 N N . GLU A 1 717 ? -30.960 15.437 48.154 1.00 95.38 717 GLU A N 1
ATOM 5224 C CA . GLU A 1 717 ? -30.916 16.553 47.196 1.00 95.38 717 GLU A CA 1
ATOM 5225 C C . GLU A 1 717 ? -32.258 16.813 46.493 1.00 95.38 717 GLU A C 1
ATOM 5227 O O . GLU A 1 717 ? -32.459 17.893 45.946 1.00 95.38 717 GLU A O 1
ATOM 5232 N N . GLY A 1 718 ? -33.183 15.849 46.524 1.00 92.94 718 GLY A N 1
ATOM 5233 C CA . GLY A 1 718 ? -34.545 15.971 45.992 1.00 92.94 718 GLY A CA 1
ATOM 5234 C C . GLY A 1 718 ? -35.596 15.547 47.016 1.00 92.94 718 GLY A C 1
ATOM 5235 O O . GLY A 1 718 ? -35.379 15.667 48.220 1.00 92.94 718 GLY A O 1
ATOM 5236 N N . THR A 1 719 ? -36.739 15.039 46.559 1.00 94.50 719 THR A N 1
ATOM 5237 C CA . THR A 1 719 ? -37.747 14.447 47.451 1.00 94.50 719 THR A CA 1
ATOM 5238 C C . THR A 1 719 ? -37.448 12.971 47.702 1.00 94.50 719 THR A C 1
ATOM 5240 O O . THR A 1 719 ? -37.565 12.150 46.792 1.00 94.50 719 THR A O 1
ATOM 5243 N N . PHE A 1 720 ? -37.128 12.620 48.946 1.00 96.25 720 PHE A N 1
ATOM 5244 C CA . PHE A 1 720 ? -36.965 11.237 49.391 1.00 96.25 720 PHE A CA 1
ATOM 5245 C C . PHE A 1 720 ? -38.181 10.777 50.205 1.00 96.25 720 PHE A C 1
ATOM 5247 O O . PHE A 1 720 ? -38.473 11.316 51.272 1.00 96.25 720 PHE A O 1
ATOM 5254 N N . ASN A 1 721 ? -38.893 9.765 49.713 1.00 96.31 721 ASN A N 1
ATOM 5255 C CA . ASN A 1 721 ? -40.028 9.160 50.410 1.00 96.31 721 ASN A CA 1
ATOM 5256 C C . ASN A 1 721 ? -39.610 7.838 51.070 1.00 96.31 721 ASN A C 1
ATOM 5258 O O . ASN A 1 721 ? -39.195 6.908 50.377 1.00 96.31 721 ASN A O 1
ATOM 5262 N N . THR A 1 722 ? -39.747 7.718 52.393 1.00 96.00 722 THR A N 1
ATOM 5263 C CA . THR A 1 722 ? -39.399 6.475 53.106 1.00 96.00 722 THR A CA 1
ATOM 5264 C C . THR A 1 722 ? -40.405 5.352 52.862 1.00 96.00 722 THR A C 1
ATOM 5266 O O . THR A 1 722 ? -40.102 4.194 53.128 1.00 96.00 722 THR A O 1
ATOM 5269 N N . ASN A 1 723 ? -41.598 5.672 52.350 1.00 95.94 723 ASN A N 1
ATOM 5270 C CA . ASN A 1 723 ? -42.630 4.708 51.967 1.00 95.94 723 ASN A CA 1
ATOM 5271 C C . ASN A 1 723 ? -42.997 3.722 53.092 1.00 95.94 723 ASN A C 1
ATOM 5273 O O . ASN A 1 723 ? -43.237 2.541 52.857 1.00 95.94 723 ASN A O 1
ATOM 5277 N N . GLY A 1 724 ? -42.990 4.206 54.338 1.00 93.31 724 GLY A N 1
ATOM 5278 C CA . GLY A 1 724 ? -43.279 3.396 55.526 1.00 93.31 724 GLY A CA 1
ATOM 5279 C C . GLY A 1 724 ? -42.140 2.475 55.984 1.00 93.31 724 GLY A C 1
ATOM 5280 O O . GLY A 1 724 ? -42.302 1.796 56.995 1.00 93.31 724 GLY A O 1
ATOM 5281 N N . TYR A 1 725 ? -40.995 2.458 55.296 1.00 96.69 725 TYR A N 1
ATOM 5282 C CA . TYR A 1 725 ? -39.817 1.693 55.705 1.00 96.69 725 TYR A CA 1
ATOM 5283 C C . TYR A 1 725 ? -38.943 2.454 56.706 1.00 96.69 725 TYR A C 1
ATOM 5285 O O . TYR A 1 725 ? -38.890 3.687 56.708 1.00 96.69 725 TYR A O 1
ATOM 5293 N N . SER A 1 726 ? -38.225 1.697 57.540 1.00 93.56 726 SER A N 1
ATOM 5294 C CA . SER A 1 726 ? -37.234 2.241 58.469 1.00 93.56 726 SER A CA 1
ATOM 5295 C C . SER A 1 726 ? -35.972 2.663 57.717 1.00 93.56 726 SER A C 1
ATOM 5297 O O . SER A 1 726 ? -35.434 1.886 56.926 1.00 93.56 726 SER A O 1
ATOM 5299 N N . VAL A 1 727 ? -35.494 3.881 57.974 1.00 96.25 727 VAL A N 1
ATOM 5300 C CA . VAL A 1 727 ? -34.244 4.419 57.423 1.00 96.25 727 VAL A CA 1
ATOM 5301 C C . VAL A 1 727 ? -33.359 4.839 58.588 1.00 96.25 727 VAL A C 1
ATOM 5303 O O . VAL A 1 727 ? -33.683 5.797 59.288 1.00 96.25 727 VAL A O 1
ATOM 5306 N N . VAL A 1 728 ? -32.261 4.112 58.795 1.00 95.31 728 VAL A N 1
ATOM 5307 C CA . VAL A 1 728 ? -31.302 4.352 59.881 1.00 95.31 728 VAL A CA 1
ATOM 5308 C C . VAL A 1 728 ? -29.982 4.847 59.301 1.00 95.31 728 VAL A C 1
ATOM 5310 O O . VAL A 1 728 ? -29.437 4.221 58.388 1.00 95.31 728 VAL A O 1
ATOM 5313 N N . VAL A 1 729 ? -29.478 5.955 59.840 1.00 96.81 729 VAL A N 1
ATOM 5314 C CA . VAL A 1 729 ? -28.215 6.585 59.442 1.00 96.81 729 VAL A CA 1
ATOM 5315 C C . VAL A 1 729 ? -27.259 6.571 60.633 1.00 96.81 729 VAL A C 1
ATOM 5317 O O . VAL A 1 729 ? -27.590 7.113 61.685 1.00 96.81 729 VAL A O 1
ATOM 5320 N N . ASP A 1 730 ? -26.094 5.946 60.455 1.00 94.75 730 ASP A N 1
ATOM 5321 C CA . ASP A 1 730 ? -25.030 5.846 61.467 1.00 94.75 730 ASP A CA 1
ATOM 5322 C C . ASP A 1 730 ? -23.935 6.937 61.278 1.00 94.75 730 ASP A C 1
ATOM 5324 O O . ASP A 1 730 ? -23.038 7.063 62.110 1.00 94.75 730 ASP A O 1
ATOM 5328 N N . GLY A 1 731 ? -23.993 7.726 60.193 1.00 93.12 731 GLY A N 1
ATOM 5329 C CA . GLY A 1 731 ? -23.119 8.879 59.910 1.00 93.12 731 GLY A CA 1
ATOM 5330 C C . GLY A 1 731 ? -23.896 10.189 59.745 1.00 93.12 731 GLY A C 1
ATOM 5331 O O . GLY A 1 731 ? -24.998 10.311 60.265 1.00 93.12 731 GLY A O 1
ATOM 5332 N N . THR A 1 732 ? -23.358 11.192 59.034 1.00 94.31 732 THR A N 1
ATOM 5333 C CA . THR A 1 732 ? -24.038 12.502 58.958 1.00 94.31 732 THR A CA 1
ATOM 5334 C C . THR A 1 732 ? -25.275 12.472 58.062 1.00 94.31 732 THR A C 1
ATOM 5336 O O . THR A 1 732 ? -25.231 11.986 56.935 1.00 94.31 732 THR A O 1
ATOM 5339 N N . TYR A 1 733 ? -26.382 13.052 58.530 1.00 96.00 733 TYR A N 1
ATOM 5340 C CA . TYR A 1 733 ? -27.594 13.242 57.730 1.00 96.00 733 TYR A CA 1
ATOM 5341 C C . TYR A 1 733 ? -27.800 14.708 57.347 1.00 96.00 733 TYR A C 1
ATOM 5343 O O . TYR A 1 733 ? -27.875 15.588 58.205 1.00 96.00 733 TYR A O 1
ATOM 5351 N N . THR A 1 734 ? -27.924 14.973 56.045 1.00 96.50 734 THR A N 1
ATOM 5352 C CA . THR A 1 734 ? -28.134 16.323 55.508 1.00 96.50 734 THR A CA 1
ATOM 5353 C C . THR A 1 734 ? -29.237 16.360 54.454 1.00 96.50 734 THR A C 1
ATOM 5355 O O . THR A 1 734 ? -29.377 15.453 53.634 1.00 96.50 734 THR A O 1
ATOM 5358 N N . VAL A 1 735 ? -30.003 17.452 54.444 1.00 96.50 735 VAL A N 1
ATOM 5359 C CA . VAL A 1 735 ? -30.979 17.768 53.393 1.00 96.50 735 VAL A CA 1
ATOM 5360 C C . VAL A 1 735 ? -30.514 19.049 52.708 1.00 96.50 735 VAL A C 1
ATOM 5362 O O . VAL A 1 735 ? -30.364 20.086 53.354 1.00 96.50 735 VAL A O 1
ATOM 5365 N N . ALA A 1 736 ? -30.216 18.963 51.415 1.00 95.12 736 ALA A N 1
ATOM 5366 C CA . ALA A 1 736 ? -29.745 20.088 50.622 1.00 95.12 736 ALA A CA 1
ATOM 5367 C C . ALA A 1 736 ? -30.873 21.114 50.384 1.00 95.12 736 ALA A C 1
ATOM 5369 O O . ALA A 1 736 ? -32.054 20.767 50.477 1.00 95.12 736 ALA A O 1
ATOM 5370 N N . PRO A 1 737 ? -30.546 22.374 50.038 1.00 94.38 737 PRO A N 1
ATOM 5371 C CA . PRO A 1 737 ? -31.550 23.374 49.682 1.00 94.38 737 PRO A CA 1
ATOM 5372 C C . PRO A 1 737 ? -32.469 22.879 48.555 1.00 94.38 737 PRO A C 1
ATOM 5374 O O . PRO A 1 737 ? -31.995 22.524 47.479 1.00 94.38 737 PRO A O 1
ATOM 5377 N N . GLY A 1 738 ? -33.781 22.857 48.807 1.00 89.25 738 GLY A N 1
ATOM 5378 C CA . GLY A 1 738 ? -34.789 22.331 47.874 1.00 89.25 738 GLY A CA 1
ATOM 5379 C C . GLY A 1 738 ? -35.083 20.830 48.008 1.00 89.25 738 GLY A C 1
ATOM 5380 O O . GLY A 1 738 ? -36.051 20.359 47.415 1.00 89.25 738 GLY A O 1
ATOM 5381 N N . GLY A 1 739 ? -34.308 20.094 48.810 1.00 93.62 739 GLY A N 1
ATOM 5382 C CA . GLY A 1 739 ? -34.597 18.710 49.174 1.00 93.62 739 GLY A CA 1
ATOM 5383 C C . GLY A 1 739 ? -35.704 18.600 50.228 1.00 93.62 739 GLY A C 1
ATOM 5384 O O . GLY A 1 739 ? -35.940 19.522 51.014 1.00 93.62 739 GLY A O 1
ATOM 5385 N N . SER A 1 740 ? -36.389 17.458 50.263 1.00 96.50 740 SER A N 1
ATOM 5386 C CA . SER A 1 740 ? -37.421 17.161 51.259 1.00 96.50 740 SER A CA 1
ATOM 5387 C C . SER A 1 740 ? -37.468 15.675 51.596 1.00 96.50 740 SER A C 1
ATOM 5389 O O . SER A 1 740 ? -37.157 14.822 50.765 1.00 96.50 740 SER A O 1
ATOM 5391 N N . VAL A 1 741 ? -37.877 15.354 52.825 1.00 96.50 741 VAL A N 1
ATOM 5392 C CA . VAL A 1 741 ? -38.090 13.971 53.264 1.00 96.50 741 VAL A CA 1
ATOM 5393 C C . VAL A 1 741 ? -39.541 13.770 53.669 1.00 96.50 741 VAL A C 1
ATOM 5395 O O . VAL A 1 741 ? -40.085 14.532 54.466 1.00 96.50 741 VAL A O 1
ATOM 5398 N N . VAL A 1 742 ? -40.161 12.736 53.105 1.00 95.19 742 VAL A N 1
ATOM 5399 C CA . VAL A 1 742 ? -41.527 12.303 53.412 1.00 95.19 742 VAL A CA 1
ATOM 5400 C C . VAL A 1 742 ? -41.436 10.992 54.185 1.00 95.19 742 VAL A C 1
ATOM 5402 O O . VAL A 1 742 ? -41.156 9.944 53.606 1.00 95.19 742 VAL A O 1
ATOM 5405 N N . GLY A 1 743 ? -41.636 11.065 55.502 1.00 91.94 743 GLY A N 1
ATOM 5406 C CA . GLY A 1 743 ? -41.478 9.946 56.433 1.00 91.94 743 GLY A CA 1
ATOM 5407 C C . GLY A 1 743 ? -40.459 10.239 57.534 1.00 91.94 743 GLY A C 1
ATOM 5408 O O . GLY A 1 743 ? -40.090 11.392 57.756 1.00 91.94 743 GLY A O 1
ATOM 5409 N N . THR A 1 744 ? -40.016 9.201 58.243 1.00 90.31 744 THR A N 1
ATOM 5410 C CA . THR A 1 744 ? -39.088 9.329 59.378 1.00 90.31 744 THR A CA 1
ATOM 5411 C C . THR A 1 744 ? -37.737 8.708 59.044 1.00 90.31 744 THR A C 1
ATOM 5413 O O . THR A 1 744 ? -37.668 7.554 58.629 1.00 90.31 744 THR A O 1
ATOM 5416 N N . VAL A 1 745 ? -36.669 9.478 59.257 1.00 92.50 745 VAL A N 1
ATOM 5417 C CA . VAL A 1 745 ? -35.278 9.014 59.208 1.00 92.50 745 VAL A CA 1
ATOM 5418 C C . VAL A 1 745 ? -34.734 9.057 60.630 1.00 92.50 745 VAL A C 1
ATOM 5420 O O . VAL A 1 745 ? -34.822 10.091 61.294 1.00 92.50 745 VAL A O 1
ATOM 5423 N N . THR A 1 746 ? -34.202 7.935 61.105 1.00 91.44 746 THR A N 1
ATOM 5424 C CA . THR A 1 746 ? -33.574 7.825 62.422 1.00 91.44 746 THR A CA 1
ATOM 5425 C C . THR A 1 746 ? -32.073 8.018 62.264 1.00 91.44 746 THR A C 1
ATOM 5427 O O . THR A 1 746 ? -31.422 7.283 61.526 1.00 91.44 746 THR A O 1
ATOM 5430 N N . HIS A 1 747 ? -31.537 9.019 62.949 1.00 87.56 747 HIS A N 1
ATOM 5431 C CA . HIS A 1 747 ? -30.107 9.293 63.011 1.00 87.56 747 HIS A CA 1
ATOM 5432 C C . HIS A 1 747 ? -29.586 8.818 64.363 1.00 87.56 747 HIS A C 1
ATOM 5434 O O . HIS A 1 747 ? -30.128 9.240 65.389 1.00 87.56 747 HIS A O 1
ATOM 5440 N N . ASN A 1 748 ? -28.595 7.928 64.345 1.00 80.50 748 ASN A N 1
ATOM 5441 C CA . ASN A 1 748 ? -27.959 7.412 65.557 1.00 80.50 748 ASN A CA 1
ATOM 5442 C C . ASN A 1 748 ? -26.884 8.355 66.103 1.00 80.50 748 ASN A C 1
ATOM 5444 O O . ASN A 1 748 ? -26.402 9.230 65.342 1.00 80.50 748 ASN A O 1
#

Radius of gyration: 55.5 Å; Cα contacts (8 Å, |Δi|>4): 2241; chains: 1; bounding box: 155×51×148 Å